Protein AF-A0A818NAP6-F1 (afdb_monomer)

Structure (mmCIF, N/CA/C/O backbone):
data_AF-A0A818NAP6-F1
#
_entry.id   AF-A0A818NAP6-F1
#
loop_
_atom_site.group_PDB
_atom_site.id
_atom_site.type_symbol
_atom_site.label_atom_id
_atom_site.label_alt_id
_atom_site.label_comp_id
_atom_site.label_asym_id
_atom_site.label_entity_id
_atom_site.label_seq_id
_atom_site.pdbx_PDB_ins_code
_atom_site.Cartn_x
_atom_site.Cartn_y
_atom_site.Cartn_z
_atom_site.occupancy
_atom_site.B_iso_or_equiv
_atom_site.auth_seq_id
_atom_site.auth_comp_id
_atom_site.auth_asym_id
_atom_site.auth_atom_id
_atom_site.pdbx_PDB_model_num
ATOM 1 N N . MET A 1 1 ? -31.591 -30.855 27.420 1.00 52.34 1 MET A N 1
ATOM 2 C CA . MET A 1 1 ? -30.702 -31.036 26.246 1.00 52.34 1 MET A CA 1
ATOM 3 C C . MET A 1 1 ? -29.334 -30.418 26.545 1.00 52.34 1 MET A C 1
ATOM 5 O O . MET A 1 1 ? -29.086 -29.282 26.160 1.00 52.34 1 MET A O 1
ATOM 9 N N . SER A 1 2 ? -28.461 -31.118 27.279 1.00 50.59 2 SER A N 1
ATOM 10 C CA . SER A 1 2 ? -27.325 -30.453 27.959 1.00 50.59 2 SER A CA 1
ATOM 11 C C . SER A 1 2 ? -25.931 -30.888 27.481 1.00 50.59 2 SER A C 1
ATOM 13 O O . SER A 1 2 ? -24.971 -30.150 27.670 1.00 50.59 2 SER A O 1
ATOM 15 N N . TYR A 1 3 ? -25.807 -32.042 26.816 1.00 45.78 3 TYR A N 1
ATOM 16 C CA . TYR A 1 3 ? -24.506 -32.650 26.484 1.00 45.78 3 TYR A CA 1
ATOM 17 C C . TYR A 1 3 ? -23.786 -32.045 25.261 1.00 45.78 3 TYR A C 1
ATOM 19 O O . TYR A 1 3 ? -22.559 -32.067 25.197 1.00 45.78 3 TYR A O 1
ATOM 27 N N . SER A 1 4 ? -24.517 -31.450 24.311 1.00 57.75 4 SER A N 1
ATOM 28 C CA . SER A 1 4 ? -23.946 -30.939 23.048 1.00 57.75 4 SER A CA 1
ATOM 29 C C . SER A 1 4 ? -22.949 -29.777 23.238 1.00 57.75 4 SER A C 1
ATOM 31 O O . SER A 1 4 ? -21.914 -29.721 22.570 1.00 57.75 4 SER A O 1
ATOM 33 N N . LYS A 1 5 ? -23.206 -28.859 24.185 1.00 59.16 5 LYS A N 1
ATOM 34 C CA . LYS A 1 5 ? -22.374 -27.650 24.360 1.00 59.16 5 LYS A CA 1
ATOM 35 C C . LYS A 1 5 ? -20.977 -27.934 24.931 1.00 59.16 5 LYS A C 1
ATOM 37 O O . LYS A 1 5 ? -20.065 -27.150 24.672 1.00 59.16 5 LYS A O 1
ATOM 42 N N . SER A 1 6 ? -20.780 -29.045 25.646 1.00 61.12 6 SER A N 1
ATOM 43 C CA . SER A 1 6 ? -19.461 -29.424 26.176 1.00 61.12 6 SER A CA 1
ATOM 44 C C . SER A 1 6 ? -18.529 -29.943 25.079 1.00 61.12 6 SER A C 1
ATOM 46 O O . SER A 1 6 ? -17.394 -29.484 24.986 1.00 61.12 6 SER A O 1
ATOM 48 N N . GLN A 1 7 ? -19.014 -30.812 24.182 1.00 63.59 7 GLN A N 1
ATOM 49 C CA . GLN A 1 7 ? -18.204 -31.341 23.073 1.00 63.59 7 GLN A CA 1
ATOM 50 C C . GLN A 1 7 ? -17.713 -30.229 22.129 1.00 63.59 7 GLN A C 1
ATOM 52 O O . GLN A 1 7 ? -16.544 -30.216 21.753 1.00 63.59 7 GLN A O 1
ATOM 57 N N . SER A 1 8 ? -18.561 -29.238 21.823 1.00 68.25 8 SER A N 1
ATOM 58 C CA . SER A 1 8 ? -18.171 -28.082 20.996 1.00 68.25 8 SER A CA 1
ATOM 59 C C . SER A 1 8 ? -17.095 -27.196 21.654 1.00 68.25 8 SER A C 1
ATOM 61 O O . SER A 1 8 ? -16.243 -26.641 20.959 1.00 68.25 8 SER A O 1
ATOM 63 N N . ARG A 1 9 ? -17.076 -27.093 22.994 1.00 70.75 9 ARG A N 1
ATOM 64 C CA . ARG A 1 9 ? -15.996 -26.408 23.730 1.00 70.75 9 ARG A CA 1
ATOM 65 C C . ARG A 1 9 ? -14.700 -27.219 23.746 1.00 70.75 9 ARG A C 1
ATOM 67 O O . ARG A 1 9 ? -13.640 -26.631 23.548 1.00 70.75 9 ARG A O 1
ATOM 74 N N . GLN A 1 10 ? -14.786 -28.541 23.905 1.00 70.38 10 GLN A N 1
ATOM 75 C CA . GLN A 1 10 ? -13.626 -29.437 23.854 1.00 70.38 10 GLN A CA 1
ATOM 76 C C . GLN A 1 10 ? -12.903 -29.325 22.502 1.00 70.38 10 GLN A C 1
ATOM 78 O O . GLN A 1 10 ? -11.713 -29.022 22.455 1.00 70.3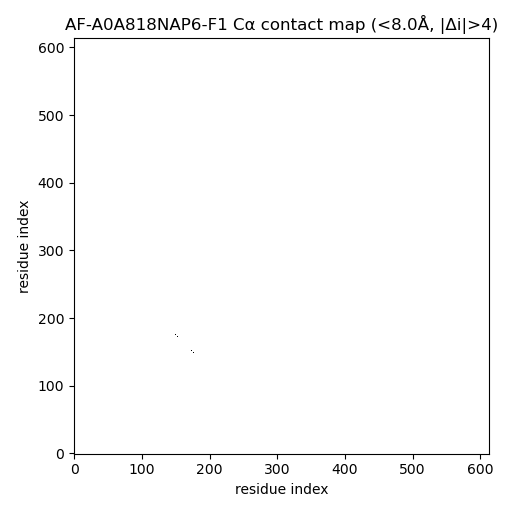8 10 GLN A O 1
ATOM 83 N N . TYR A 1 11 ? -13.655 -29.428 21.399 1.00 74.25 11 TYR A N 1
ATOM 84 C CA . TYR A 1 11 ? -13.113 -29.359 20.038 1.00 74.25 11 TYR A CA 1
ATOM 85 C C . TYR A 1 11 ? -12.392 -28.031 19.744 1.00 74.25 11 TYR A C 1
ATOM 87 O O . TYR A 1 11 ? -11.360 -28.018 19.078 1.00 74.25 11 TYR A O 1
ATOM 95 N N . LYS A 1 12 ? -12.895 -26.904 20.273 1.00 72.88 12 LYS A N 1
ATOM 96 C CA . LYS A 1 12 ? -12.225 -25.598 20.141 1.00 72.88 12 LYS A CA 1
ATOM 97 C C . LYS A 1 12 ? -10.950 -25.491 20.984 1.00 72.88 12 LYS A C 1
ATOM 99 O O . LYS A 1 12 ? -9.989 -24.880 20.526 1.00 72.88 12 LYS A O 1
ATOM 104 N N . LEU A 1 13 ? -10.912 -26.090 22.176 1.00 73.19 13 LEU A N 1
ATOM 105 C CA . LEU A 1 13 ? -9.705 -26.120 23.012 1.00 73.19 13 LEU A CA 1
ATOM 106 C C . LEU A 1 13 ? -8.580 -26.943 22.374 1.00 73.19 13 LEU A C 1
ATOM 108 O O . LEU A 1 13 ? -7.433 -26.499 22.368 1.00 73.19 13 LEU A O 1
ATOM 112 N N . ASP A 1 14 ? -8.894 -28.104 21.803 1.00 72.12 14 ASP A N 1
ATOM 113 C CA . ASP A 1 14 ? -7.873 -28.969 21.206 1.00 72.12 14 ASP A CA 1
ATOM 114 C C . ASP A 1 14 ? -7.380 -28.443 19.842 1.00 72.12 14 ASP A C 1
ATOM 116 O O . ASP A 1 14 ? -6.194 -28.575 19.523 1.00 72.12 14 ASP A O 1
ATOM 120 N N . LEU A 1 15 ? -8.219 -27.711 19.093 1.00 71.69 15 LEU A N 1
ATOM 121 C CA . LEU A 1 15 ? -7.784 -26.959 17.908 1.00 71.69 15 LEU A CA 1
ATOM 122 C C . LEU A 1 15 ? -6.776 -25.846 18.272 1.00 71.69 15 LEU A C 1
ATOM 124 O O . LEU A 1 15 ? -5.746 -25.707 17.611 1.00 71.69 15 LEU A O 1
ATOM 128 N N . ILE A 1 16 ? -7.017 -25.111 19.367 1.00 69.81 16 ILE A N 1
ATOM 129 C CA . ILE A 1 16 ? -6.104 -24.065 19.867 1.00 69.81 16 ILE A CA 1
ATOM 130 C C . ILE A 1 16 ? -4.772 -24.669 20.345 1.00 69.81 16 ILE A C 1
ATOM 132 O O . ILE A 1 16 ? -3.708 -24.168 19.968 1.00 69.81 16 ILE A O 1
ATOM 136 N N . LYS A 1 17 ? -4.791 -25.787 21.087 1.00 66.56 17 LYS A N 1
ATOM 137 C CA . LYS A 1 17 ? -3.557 -26.509 21.467 1.00 66.56 17 LYS A CA 1
ATOM 138 C C . LYS A 1 17 ? -2.746 -26.940 20.241 1.00 66.56 17 LYS A C 1
ATOM 140 O O . LYS A 1 17 ? -1.531 -26.760 20.216 1.00 66.56 17 LYS A O 1
ATOM 145 N N . THR A 1 18 ? -3.420 -27.450 19.209 1.00 63.88 18 THR A N 1
ATOM 146 C CA . THR A 1 18 ? -2.773 -27.903 17.967 1.00 63.88 18 THR A CA 1
ATOM 147 C C . THR A 1 18 ? -2.119 -26.744 17.201 1.00 63.88 18 THR A C 1
ATOM 149 O O . THR A 1 18 ? -1.069 -26.934 16.588 1.00 63.88 18 THR A O 1
ATOM 152 N N . SER A 1 19 ? -2.681 -25.529 17.273 1.00 56.53 19 SER A N 1
ATOM 153 C CA . SER A 1 19 ? -2.047 -24.335 16.693 1.00 56.53 19 SER A CA 1
ATOM 154 C C . SER A 1 19 ? -0.824 -23.835 17.475 1.00 56.53 19 SER A C 1
ATOM 156 O O . SER A 1 19 ? 0.160 -23.458 16.842 1.00 56.53 19 SER A O 1
ATOM 158 N N . LEU A 1 20 ? -0.816 -23.896 18.817 1.00 51.31 20 LEU A N 1
ATOM 159 C CA . LEU A 1 20 ? 0.349 -23.457 19.606 1.00 51.31 20 LEU A CA 1
ATOM 160 C C . LEU A 1 20 ? 1.583 -24.350 19.396 1.00 51.31 20 LEU A C 1
ATOM 162 O O . LEU A 1 20 ? 2.694 -23.838 19.280 1.00 51.31 20 LEU A O 1
ATOM 166 N N . VAL A 1 21 ? 1.406 -25.673 19.299 1.00 53.88 21 VAL A N 1
ATOM 167 C CA . VAL A 1 21 ? 2.532 -26.624 19.164 1.00 53.88 21 VAL A CA 1
ATOM 168 C C . VAL A 1 21 ? 3.307 -26.446 17.846 1.00 53.88 21 VAL A C 1
ATOM 170 O O . VAL A 1 21 ? 4.487 -26.782 17.775 1.00 53.88 21 VAL A O 1
ATOM 173 N N . LYS A 1 22 ? 2.700 -25.854 16.806 1.00 49.09 22 LYS A N 1
ATOM 174 C CA . LYS A 1 22 ? 3.377 -25.575 15.524 1.00 49.09 22 LYS A CA 1
ATOM 175 C C . LYS A 1 22 ? 4.206 -24.281 15.496 1.00 49.09 22 LYS A C 1
ATOM 177 O O . LYS A 1 22 ? 4.877 -24.038 14.499 1.00 49.09 22 LYS A O 1
ATOM 182 N N . ALA A 1 23 ? 4.202 -23.475 16.559 1.00 48.03 23 ALA A N 1
ATOM 183 C CA . ALA A 1 23 ? 4.880 -22.173 16.587 1.00 48.03 23 ALA A CA 1
ATOM 184 C C . ALA A 1 23 ? 6.308 -22.191 17.183 1.00 48.03 23 ALA A C 1
ATOM 186 O O . ALA A 1 23 ? 6.935 -21.139 17.268 1.00 48.03 23 ALA A O 1
ATOM 187 N N . GLN A 1 24 ? 6.828 -23.350 17.616 1.00 47.00 24 GLN A N 1
ATOM 188 C CA . GLN A 1 24 ? 8.024 -23.425 18.479 1.00 47.00 24 GLN A CA 1
ATOM 189 C C . GLN A 1 24 ? 9.287 -24.074 17.877 1.00 47.00 24 GLN A C 1
ATOM 191 O O . GLN A 1 24 ? 10.260 -24.266 18.599 1.00 47.00 24 GLN A O 1
ATOM 196 N N . TYR A 1 25 ? 9.325 -24.360 16.569 1.00 46.72 25 TYR A N 1
ATOM 197 C CA . TYR A 1 25 ? 10.530 -24.871 15.893 1.00 46.72 25 TYR A CA 1
ATOM 198 C C . TYR A 1 25 ? 10.851 -24.121 14.589 1.00 46.72 25 TYR A C 1
ATOM 200 O O . TYR A 1 25 ? 10.545 -24.581 13.493 1.00 46.72 25 TYR A O 1
ATOM 208 N N . TYR A 1 26 ? 11.548 -22.990 14.725 1.00 39.44 26 TYR A N 1
ATOM 209 C CA . TYR A 1 26 ? 12.354 -22.386 13.658 1.00 39.44 26 TYR A CA 1
ATOM 210 C C . TYR A 1 26 ? 13.788 -22.182 14.178 1.00 39.44 26 TYR A C 1
ATOM 212 O O . TYR A 1 26 ? 14.014 -21.286 14.992 1.00 39.44 26 TYR A O 1
ATOM 220 N N . PRO A 1 27 ? 14.766 -23.013 13.769 1.00 48.91 27 PRO A N 1
ATOM 221 C CA . PRO A 1 27 ? 16.148 -22.849 14.200 1.00 48.91 27 PRO A CA 1
ATOM 222 C C . PRO A 1 27 ? 16.822 -21.702 13.437 1.00 48.91 27 PRO A C 1
ATOM 224 O O . PRO A 1 27 ? 16.836 -21.687 12.205 1.00 48.91 27 PRO A O 1
ATOM 227 N N . TYR A 1 28 ? 17.447 -20.776 14.167 1.00 40.00 28 TYR A N 1
ATOM 228 C CA . TYR A 1 28 ? 18.357 -19.784 13.589 1.00 40.00 28 TYR A CA 1
ATOM 229 C C . TYR A 1 28 ? 19.534 -20.499 12.904 1.00 40.00 28 TYR A C 1
ATOM 231 O O . TYR A 1 28 ? 20.423 -21.029 13.571 1.00 40.00 28 TYR A O 1
ATOM 239 N N . LYS A 1 29 ? 19.568 -20.498 11.567 1.00 42.06 29 LYS 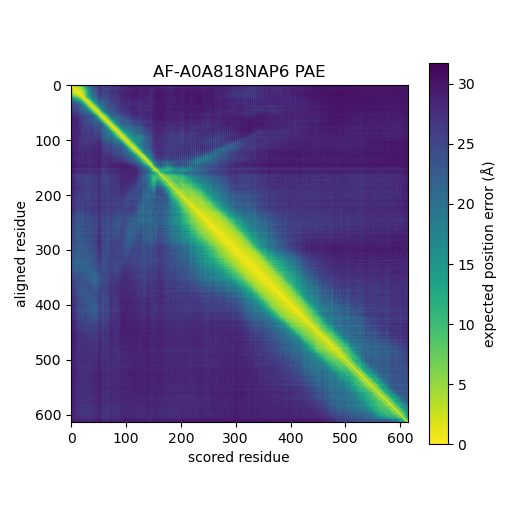A N 1
ATOM 240 C CA . LYS A 1 29 ? 20.779 -20.832 10.809 1.00 42.06 29 LYS A CA 1
ATOM 241 C C . LYS A 1 29 ? 21.574 -19.561 10.539 1.00 42.06 29 LYS A C 1
ATOM 243 O O . LYS A 1 29 ? 21.142 -18.713 9.765 1.00 42.06 29 LYS A O 1
ATOM 248 N N . HIS A 1 30 ? 22.770 -19.474 11.116 1.00 42.06 30 HIS A N 1
ATOM 249 C CA . HIS A 1 30 ? 23.801 -18.591 10.582 1.00 42.06 30 HIS A CA 1
ATOM 250 C C . HIS A 1 30 ? 24.120 -19.001 9.139 1.00 42.06 30 HIS A C 1
ATOM 252 O O . HIS A 1 30 ? 24.369 -20.178 8.879 1.00 42.06 30 HIS A O 1
ATOM 258 N N . TYR A 1 31 ? 24.191 -18.028 8.233 1.00 36.44 31 TYR A N 1
ATOM 259 C CA . TYR A 1 31 ? 24.924 -18.168 6.978 1.00 36.44 31 TYR A CA 1
ATOM 260 C C . TYR A 1 31 ? 26.042 -17.131 6.937 1.00 36.44 31 TYR A C 1
ATOM 262 O O . TYR A 1 31 ? 25.821 -15.947 7.183 1.00 36.44 31 TYR A O 1
ATOM 270 N N . SER A 1 32 ? 27.256 -17.612 6.677 1.00 36.59 32 SER A N 1
ATOM 271 C CA . SER A 1 32 ? 28.438 -16.777 6.474 1.00 36.59 32 SER A CA 1
ATOM 272 C C . SER A 1 32 ? 28.594 -16.419 4.993 1.00 36.59 32 SER A C 1
ATOM 274 O O . SER A 1 32 ? 27.941 -17.000 4.126 1.00 36.59 32 SER A O 1
ATOM 276 N N . ARG A 1 33 ? 29.482 -15.463 4.714 1.00 40.62 33 ARG A N 1
ATOM 277 C CA . ARG A 1 33 ? 29.831 -14.965 3.375 1.00 40.62 33 ARG A CA 1
ATOM 278 C C . ARG A 1 33 ? 30.178 -16.092 2.394 1.00 40.62 33 ARG A C 1
ATOM 280 O O . ARG A 1 33 ? 31.113 -16.830 2.679 1.00 40.62 33 ARG A O 1
ATOM 287 N N . HIS A 1 34 ? 29.591 -16.061 1.199 1.00 35.56 34 HIS A N 1
ATOM 288 C CA . HIS A 1 34 ? 30.251 -16.122 -0.124 1.00 35.56 34 HIS A CA 1
ATOM 289 C C . HIS A 1 34 ? 29.441 -15.125 -0.997 1.00 35.56 34 HIS A C 1
ATOM 291 O O . HIS A 1 34 ? 28.221 -15.103 -0.882 1.00 35.56 34 HIS A O 1
ATOM 297 N N . SER A 1 35 ? 30.003 -14.116 -1.673 1.00 37.94 35 SER A N 1
ATOM 298 C CA . SER A 1 35 ? 31.009 -14.140 -2.749 1.00 37.94 35 SER A CA 1
ATOM 299 C C . SER A 1 35 ? 30.471 -14.738 -4.054 1.00 37.94 35 SER A C 1
ATOM 301 O O . SER A 1 35 ? 30.472 -15.957 -4.174 1.00 37.94 35 SER A O 1
ATOM 303 N N . VAL A 1 36 ? 30.076 -13.883 -5.014 1.00 37.03 36 VAL A N 1
ATOM 304 C CA . VAL A 1 36 ? 30.261 -14.046 -6.479 1.00 37.03 36 VAL A CA 1
ATOM 305 C C . VAL A 1 36 ? 29.785 -12.783 -7.234 1.00 37.03 36 VAL A C 1
ATOM 307 O O . VAL A 1 36 ? 28.650 -12.354 -7.076 1.00 37.03 36 VAL A O 1
ATOM 310 N N . ASN A 1 37 ? 30.698 -12.233 -8.039 1.00 37.62 37 ASN A N 1
ATOM 311 C CA . ASN A 1 37 ? 30.570 -11.424 -9.264 1.00 37.62 37 ASN A CA 1
ATOM 312 C C . ASN A 1 37 ? 29.455 -10.360 -9.407 1.00 37.62 37 ASN A C 1
ATOM 314 O O . ASN A 1 37 ? 28.334 -10.665 -9.810 1.00 37.62 37 ASN A O 1
ATOM 318 N N . GLU A 1 38 ? 29.856 -9.089 -9.319 1.00 35.22 38 GLU A N 1
ATOM 319 C CA . GLU A 1 38 ? 29.300 -8.005 -10.148 1.00 35.22 38 GLU A CA 1
ATOM 320 C C . GLU A 1 38 ? 30.065 -7.954 -11.493 1.00 35.22 38 GLU A C 1
ATOM 322 O O . GLU A 1 38 ? 31.281 -8.176 -11.494 1.00 35.22 38 GLU A O 1
ATOM 327 N N . PRO A 1 39 ? 29.413 -7.686 -12.642 1.00 49.00 39 PRO A N 1
ATOM 328 C CA . PRO A 1 39 ? 30.102 -7.460 -13.911 1.00 49.00 39 PRO A CA 1
ATOM 329 C C . PRO A 1 39 ? 30.545 -5.996 -14.061 1.00 49.00 39 PRO A C 1
ATOM 331 O O . PRO A 1 39 ? 29.754 -5.073 -13.876 1.00 49.00 39 PRO A O 1
ATOM 334 N N . ILE A 1 40 ? 31.802 -5.793 -14.455 1.00 40.44 40 ILE A N 1
ATOM 335 C CA . ILE A 1 40 ? 32.345 -4.484 -14.843 1.00 40.44 40 ILE A CA 1
ATOM 336 C C . ILE A 1 40 ? 31.771 -4.087 -16.210 1.00 40.44 40 ILE A C 1
ATOM 338 O O . ILE A 1 40 ? 31.746 -4.909 -17.126 1.00 40.44 40 ILE A O 1
ATOM 342 N N . TYR A 1 41 ? 31.383 -2.820 -16.357 1.00 37.81 41 TYR A N 1
ATOM 343 C CA . TYR A 1 41 ? 31.239 -2.156 -17.653 1.00 37.81 41 TYR A CA 1
ATOM 344 C C . TYR A 1 41 ? 31.911 -0.785 -17.584 1.00 37.81 41 TYR A C 1
ATOM 346 O O . TYR A 1 41 ? 31.373 0.147 -16.988 1.00 37.81 41 TYR A O 1
ATOM 354 N N . ASP A 1 42 ? 33.096 -0.690 -18.183 1.00 36.72 42 ASP A N 1
ATOM 355 C CA . ASP A 1 42 ? 33.820 0.565 -18.354 1.00 36.72 42 ASP A CA 1
ATOM 356 C C . ASP A 1 42 ? 33.284 1.354 -19.562 1.00 36.72 42 ASP A C 1
ATOM 358 O O . ASP A 1 42 ? 32.975 0.776 -20.601 1.00 36.72 42 ASP A O 1
ATOM 362 N N . ASN A 1 43 ? 33.227 2.674 -19.376 1.00 36.91 43 ASN A N 1
ATOM 363 C CA . ASN A 1 43 ? 33.517 3.772 -20.307 1.00 36.91 43 ASN A CA 1
ATOM 364 C C . ASN A 1 43 ? 33.039 3.805 -21.783 1.00 36.91 43 ASN A C 1
ATOM 366 O O . ASN A 1 43 ? 33.134 2.868 -22.562 1.00 36.91 43 ASN A O 1
ATOM 370 N N . GLU A 1 44 ? 32.730 5.049 -22.178 1.00 34.59 44 GLU A N 1
ATOM 371 C CA . GLU A 1 44 ? 33.025 5.655 -23.490 1.00 34.59 44 GLU A CA 1
ATOM 372 C C . GLU A 1 44 ? 32.401 5.048 -24.762 1.00 34.59 44 GLU A C 1
ATOM 374 O O . GLU A 1 44 ? 33.043 4.320 -25.513 1.00 34.59 44 GLU A O 1
ATOM 379 N N . THR A 1 45 ? 31.254 5.620 -25.151 1.00 39.69 45 THR A N 1
ATOM 380 C CA . THR A 1 45 ? 31.167 6.229 -26.491 1.00 39.69 45 THR A CA 1
ATOM 381 C C . THR A 1 45 ? 30.468 7.585 -26.394 1.00 39.69 45 THR A C 1
ATOM 383 O O . THR A 1 45 ? 29.262 7.649 -26.157 1.00 39.69 45 THR A O 1
ATOM 386 N N . ILE A 1 46 ? 31.209 8.678 -26.591 1.00 35.22 46 ILE A N 1
ATOM 387 C CA . ILE A 1 46 ? 30.613 9.990 -26.878 1.00 35.22 46 ILE A CA 1
ATOM 388 C C . ILE A 1 46 ? 30.347 10.035 -28.383 1.00 35.22 46 ILE A C 1
ATOM 390 O O . ILE A 1 46 ? 31.263 9.823 -29.175 1.00 35.22 46 ILE A O 1
ATOM 394 N N . VAL A 1 47 ? 29.104 10.313 -28.770 1.00 40.97 47 VAL A N 1
ATOM 395 C CA . VAL A 1 47 ? 28.747 10.706 -30.137 1.00 40.97 47 VAL A CA 1
ATOM 396 C C . VAL A 1 47 ? 28.067 12.060 -30.041 1.00 40.97 47 VAL A C 1
ATOM 398 O O . VAL A 1 47 ? 27.066 12.207 -29.343 1.00 40.97 47 VAL A O 1
ATOM 401 N N . GLU A 1 48 ? 28.653 13.045 -30.708 1.00 40.06 48 GLU A N 1
ATOM 402 C CA . GLU A 1 48 ? 28.104 14.390 -30.817 1.00 40.06 48 GLU A CA 1
ATOM 403 C C . GLU A 1 48 ? 26.864 14.369 -31.716 1.00 40.06 48 GLU A C 1
ATOM 405 O O . GLU A 1 48 ? 26.867 13.741 -32.775 1.00 40.06 48 GLU A O 1
ATOM 410 N N . HIS A 1 49 ? 25.821 15.087 -31.311 1.00 40.66 49 HIS A N 1
ATOM 411 C CA . HIS A 1 49 ? 24.861 15.664 -32.241 1.00 40.66 49 HIS A CA 1
ATOM 412 C C . HIS A 1 49 ? 24.260 16.920 -31.616 1.00 40.66 49 HIS A C 1
ATOM 414 O O . HIS A 1 49 ? 23.730 16.875 -30.505 1.00 40.66 49 HIS A O 1
ATOM 420 N N . ASP A 1 50 ? 24.376 18.033 -32.333 1.00 44.69 50 ASP A N 1
ATOM 421 C CA . ASP A 1 50 ? 23.720 19.289 -31.994 1.00 44.69 50 ASP A CA 1
ATOM 422 C C . ASP A 1 50 ? 22.197 19.159 -32.126 1.00 44.69 50 ASP A C 1
ATOM 424 O O . ASP A 1 50 ? 21.706 18.542 -33.071 1.00 44.69 50 ASP A O 1
ATOM 428 N N . ASP A 1 51 ? 21.459 19.817 -31.232 1.00 45.59 51 ASP A N 1
ATOM 429 C CA . ASP A 1 51 ? 20.142 20.368 -31.554 1.00 45.59 51 ASP A CA 1
ATOM 430 C C . ASP A 1 51 ? 19.857 21.576 -30.641 1.00 45.59 51 ASP A C 1
ATOM 432 O O . ASP A 1 51 ? 20.105 21.553 -29.432 1.00 45.59 51 ASP A O 1
ATOM 436 N N . ASP A 1 52 ? 19.384 22.664 -31.244 1.00 40.03 52 ASP A N 1
ATOM 437 C CA . ASP A 1 52 ? 19.263 23.985 -30.619 1.00 40.03 52 ASP A CA 1
ATOM 438 C C . ASP A 1 52 ? 17.939 24.193 -29.842 1.00 40.03 52 ASP A C 1
ATOM 440 O O . ASP A 1 52 ? 16.953 23.479 -30.012 1.00 40.03 52 ASP A O 1
ATOM 444 N N . ASN A 1 53 ? 17.872 25.300 -29.087 1.00 43.44 53 ASN A N 1
ATOM 445 C CA . ASN A 1 53 ? 16.646 25.953 -28.578 1.00 43.44 53 ASN A CA 1
ATOM 446 C C . ASN A 1 53 ? 15.852 25.296 -27.415 1.00 43.44 53 ASN A C 1
ATOM 448 O O . ASN A 1 53 ? 14.707 24.881 -27.567 1.00 43.44 53 ASN A O 1
ATOM 452 N N . GLY A 1 54 ? 16.332 25.526 -26.187 1.00 37.53 54 GLY A N 1
ATOM 453 C CA . GLY A 1 54 ? 15.857 26.721 -25.459 1.00 37.53 54 GLY A CA 1
ATOM 454 C C . GLY A 1 54 ? 14.740 26.615 -24.392 1.00 37.53 54 GLY A C 1
ATOM 455 O O . GLY A 1 54 ? 13.918 25.711 -24.353 1.00 37.53 54 GLY A O 1
ATOM 456 N N . MET A 1 55 ? 14.710 27.656 -23.545 1.00 36.44 55 MET A N 1
ATOM 457 C CA . MET A 1 55 ? 13.714 27.988 -22.503 1.00 36.44 55 MET A CA 1
ATOM 458 C C . MET A 1 55 ? 13.527 27.017 -21.320 1.00 36.44 55 MET A C 1
ATOM 460 O O . MET A 1 55 ? 12.550 26.280 -21.203 1.00 36.44 55 MET A O 1
ATOM 464 N N . CYS A 1 56 ? 14.398 27.176 -20.322 1.00 35.41 56 CYS A N 1
ATOM 465 C CA . CYS A 1 56 ? 14.153 26.732 -18.950 1.00 35.41 56 CYS A CA 1
ATOM 466 C C . CYS A 1 56 ? 13.043 27.557 -18.270 1.00 35.41 56 CYS A C 1
ATOM 468 O O . CYS A 1 56 ? 13.060 28.784 -18.341 1.00 35.41 56 CYS A O 1
ATOM 470 N N . HIS A 1 57 ? 12.204 26.920 -17.447 1.00 37.09 57 HIS A N 1
ATOM 471 C CA . HIS A 1 57 ? 11.592 27.590 -16.292 1.00 37.09 57 HIS A CA 1
ATOM 472 C C . HIS A 1 57 ? 11.463 26.630 -15.102 1.00 37.09 57 HIS A C 1
ATOM 474 O O . HIS A 1 57 ? 10.725 25.649 -15.145 1.00 37.09 57 HIS A O 1
ATOM 480 N N . LEU A 1 58 ? 12.191 26.917 -14.018 1.00 33.53 58 LEU A N 1
ATOM 481 C CA . LEU A 1 58 ? 12.099 26.159 -12.769 1.00 33.53 58 LEU A CA 1
ATOM 482 C C . LEU A 1 58 ? 10.785 26.474 -12.041 1.00 33.53 58 LEU A C 1
ATOM 484 O O . LEU A 1 58 ? 10.346 27.622 -11.989 1.00 33.53 58 LEU A O 1
ATOM 488 N N . THR A 1 59 ? 10.223 25.484 -11.349 1.00 34.31 59 THR A N 1
ATOM 489 C CA . THR A 1 59 ? 9.352 25.717 -10.185 1.00 34.31 59 THR A CA 1
ATOM 490 C C . THR A 1 59 ? 9.584 24.610 -9.162 1.00 34.31 59 THR A C 1
ATOM 492 O O . THR A 1 59 ? 9.097 23.493 -9.308 1.00 34.31 59 THR A O 1
ATOM 495 N N . VAL A 1 60 ? 10.354 24.917 -8.118 1.00 34.62 60 VAL A N 1
ATOM 496 C CA . VAL A 1 60 ? 10.653 23.977 -7.029 1.00 34.62 60 VAL A CA 1
ATOM 497 C C . VAL A 1 60 ? 9.530 24.017 -5.990 1.00 34.62 60 VAL A C 1
ATOM 499 O O . VAL A 1 60 ? 9.171 25.085 -5.496 1.00 34.62 60 VAL A O 1
ATOM 502 N N . ARG A 1 61 ? 9.009 22.847 -5.606 1.00 31.47 61 ARG A N 1
ATOM 503 C CA . ARG A 1 61 ? 8.191 22.664 -4.396 1.00 31.47 61 ARG A CA 1
ATOM 504 C C . ARG A 1 61 ? 8.776 21.540 -3.549 1.00 31.47 61 ARG A C 1
ATOM 506 O O . ARG A 1 61 ? 8.728 20.380 -3.945 1.00 31.47 61 ARG A O 1
ATOM 513 N N . CYS A 1 62 ? 9.293 21.885 -2.374 1.00 35.44 62 CYS A N 1
ATOM 514 C CA . CYS A 1 62 ? 9.728 20.903 -1.385 1.00 35.44 62 CYS A CA 1
ATOM 515 C C . CYS A 1 62 ? 8.513 20.270 -0.677 1.00 35.44 62 CYS A C 1
ATOM 517 O O . CYS A 1 62 ? 7.568 20.996 -0.350 1.00 35.44 62 CYS A O 1
ATOM 519 N N . PRO A 1 63 ? 8.524 18.955 -0.392 1.00 45.12 63 PRO A N 1
ATOM 520 C CA . PRO A 1 63 ? 7.553 18.326 0.499 1.00 45.12 63 PRO A CA 1
ATOM 521 C C . PRO A 1 63 ? 7.861 18.649 1.971 1.00 45.12 63 PRO A C 1
ATOM 523 O O . PRO A 1 63 ? 9.001 18.935 2.339 1.00 45.12 63 PRO A O 1
ATOM 526 N N . SER A 1 64 ? 6.838 18.597 2.823 1.00 34.56 64 SER A N 1
ATOM 527 C CA . SER A 1 64 ? 6.926 18.904 4.255 1.00 34.56 64 SER A CA 1
ATOM 528 C C . SER A 1 64 ? 7.120 17.656 5.128 1.00 34.56 64 SER A C 1
ATOM 530 O O . SER A 1 64 ? 6.602 16.581 4.832 1.00 34.56 64 SER A O 1
ATOM 532 N N . VAL A 1 65 ? 7.829 17.823 6.250 1.00 38.19 65 VAL A N 1
ATOM 533 C CA . VAL A 1 65 ? 7.983 16.812 7.312 1.00 38.19 65 VAL A CA 1
ATOM 534 C C . VAL A 1 65 ? 7.187 17.262 8.547 1.00 38.19 65 VAL A C 1
ATOM 536 O O . VAL A 1 65 ? 7.367 18.404 8.973 1.00 38.19 65 VAL A O 1
ATOM 539 N N . PRO A 1 66 ? 6.318 16.419 9.137 1.00 47.59 66 PRO A N 1
ATOM 540 C CA . PRO A 1 66 ? 5.565 16.765 10.341 1.00 47.59 66 PRO A CA 1
ATOM 541 C C . PRO A 1 66 ? 6.312 16.390 11.634 1.00 47.59 66 PRO A C 1
ATOM 543 O O . PRO A 1 66 ? 6.852 15.291 11.759 1.00 47.59 66 PRO A O 1
ATOM 546 N N . THR A 1 67 ? 6.277 17.277 12.630 1.00 41.59 67 THR A N 1
ATOM 547 C CA . THR A 1 67 ? 6.709 17.019 14.018 1.00 41.59 67 THR A CA 1
ATOM 548 C C . THR A 1 67 ? 5.514 16.986 14.987 1.00 41.59 67 THR A C 1
ATOM 550 O O . THR A 1 67 ? 4.372 17.236 14.603 1.00 41.59 67 THR A O 1
ATOM 553 N N . LEU A 1 68 ? 5.757 16.563 16.232 1.00 38.84 68 LEU A N 1
ATOM 554 C CA . LEU A 1 68 ? 4.753 15.956 17.117 1.00 38.84 68 LEU A CA 1
ATOM 555 C C . LEU A 1 68 ? 4.248 16.868 18.254 1.00 38.84 68 LEU A C 1
ATOM 557 O O . LEU A 1 68 ? 5.042 17.269 19.099 1.00 38.84 68 LEU A O 1
ATOM 561 N N . TYR A 1 69 ? 2.915 16.989 18.359 1.00 34.53 69 TYR A N 1
ATOM 562 C CA . TYR A 1 69 ? 2.133 17.259 19.588 1.00 34.53 69 TYR A CA 1
ATOM 563 C C . TYR A 1 69 ? 2.442 18.578 20.372 1.00 34.53 69 TYR A C 1
ATOM 565 O O . TYR A 1 69 ? 3.251 19.390 19.935 1.00 34.53 69 TYR A O 1
ATOM 573 N N . PRO A 1 70 ? 1.668 18.929 21.423 1.00 54.16 70 PRO A N 1
ATOM 574 C CA . PRO A 1 70 ? 0.306 19.448 21.259 1.00 54.16 70 PRO A CA 1
ATOM 575 C C . PRO A 1 70 ? 0.062 20.783 21.997 1.00 54.16 70 PRO A C 1
ATOM 577 O O . PRO A 1 70 ? 0.806 21.155 22.899 1.00 54.16 70 PRO A O 1
ATOM 580 N N . TYR A 1 71 ? -1.062 21.443 21.700 1.00 34.22 71 TYR A N 1
ATOM 581 C CA . TYR A 1 71 ? -1.690 22.404 22.615 1.00 34.22 71 TYR A CA 1
ATOM 582 C C . TYR A 1 71 ? -3.206 22.192 22.671 1.00 34.22 71 TYR A C 1
ATOM 584 O O . TYR A 1 71 ? -3.794 21.616 21.755 1.00 34.22 71 TYR A O 1
ATOM 592 N N . ASP A 1 72 ? -3.806 22.604 23.785 1.00 37.25 72 ASP A N 1
ATOM 593 C CA . ASP A 1 72 ? -5.144 22.198 24.221 1.00 37.25 72 ASP A CA 1
ATOM 594 C C . ASP A 1 72 ? -6.170 23.355 24.154 1.00 37.25 72 ASP A C 1
ATOM 596 O O . ASP A 1 72 ? -5.801 24.528 24.162 1.00 37.25 72 ASP A O 1
ATOM 600 N N . ARG A 1 73 ? -7.456 22.980 24.181 1.00 35.91 73 ARG A N 1
ATOM 601 C CA . ARG A 1 73 ? -8.664 23.785 24.470 1.00 35.91 73 ARG A CA 1
ATOM 602 C C . ARG A 1 73 ? -9.233 24.813 23.474 1.00 35.91 73 ARG A C 1
ATOM 604 O O . ARG A 1 73 ? -8.738 25.911 23.259 1.00 35.91 73 ARG A O 1
ATOM 611 N N . ASP A 1 74 ? -10.461 24.464 23.088 1.00 36.44 74 ASP A N 1
ATOM 612 C CA . ASP A 1 74 ? -11.696 25.240 23.270 1.00 36.44 74 ASP A CA 1
ATOM 613 C C . ASP A 1 74 ? -11.964 26.518 22.463 1.00 36.44 74 ASP A C 1
ATOM 615 O O . ASP A 1 74 ? -11.598 27.637 22.812 1.00 36.44 74 ASP A O 1
ATOM 619 N N . GLY A 1 75 ? -12.893 26.359 21.517 1.00 35.12 75 GLY A N 1
ATOM 620 C CA . GLY A 1 75 ? -13.833 27.412 21.150 1.00 35.12 75 GLY A CA 1
ATOM 621 C C . GLY A 1 75 ? -15.261 26.881 21.009 1.00 35.12 75 GLY A C 1
ATOM 622 O O . GLY A 1 75 ? -15.545 26.179 20.033 1.00 35.12 75 GLY A O 1
ATOM 623 N N . ARG A 1 76 ? -16.168 27.263 21.934 1.00 37.56 76 ARG A N 1
ATOM 624 C CA . ARG A 1 76 ? -17.579 27.650 21.646 1.00 37.56 76 ARG A CA 1
ATOM 625 C C . ARG A 1 76 ? -18.430 28.019 22.881 1.00 37.56 76 ARG A C 1
ATOM 627 O O . ARG A 1 76 ? -19.189 27.219 23.414 1.00 37.56 76 ARG A O 1
ATOM 634 N N . ASN A 1 77 ? -18.393 29.304 23.227 1.00 35.41 77 ASN A N 1
ATOM 635 C CA . ASN A 1 77 ? -19.558 30.204 23.159 1.00 35.41 77 ASN A CA 1
ATOM 636 C C . ASN A 1 77 ? -20.971 29.553 23.211 1.00 35.41 77 ASN A C 1
ATOM 638 O O . ASN A 1 77 ? -21.463 29.046 22.198 1.00 35.41 77 ASN A O 1
ATOM 642 N N . ARG A 1 78 ? -21.670 29.702 24.348 1.00 36.81 78 ARG A N 1
ATOM 643 C CA . ARG A 1 78 ? -23.144 29.792 24.428 1.00 36.81 78 ARG A CA 1
ATOM 644 C C . ARG A 1 78 ? -23.556 30.922 25.385 1.00 36.81 78 ARG A C 1
ATOM 646 O O . ARG A 1 78 ? -22.732 31.455 26.120 1.00 36.81 78 ARG A O 1
ATOM 653 N N . ARG A 1 79 ? -24.821 31.342 25.282 1.00 34.56 79 ARG A N 1
ATOM 654 C CA . ARG A 1 79 ? -25.339 32.650 25.720 1.00 34.56 79 ARG A CA 1
ATOM 655 C C . ARG A 1 79 ? -26.123 32.621 27.039 1.00 34.56 79 ARG A C 1
ATOM 657 O O . ARG A 1 79 ? -26.802 31.643 27.314 1.00 34.56 79 ARG A O 1
ATOM 664 N N . PHE A 1 80 ? -26.087 33.771 27.723 1.00 32.75 80 PHE A N 1
ATOM 665 C CA . PHE A 1 80 ? -27.102 34.366 28.610 1.00 32.75 80 PHE A CA 1
ATOM 666 C C . PHE A 1 80 ? -28.002 33.442 29.455 1.00 32.75 80 PHE A C 1
ATOM 668 O O . PHE A 1 80 ? -28.979 32.888 28.962 1.00 32.75 80 PHE A O 1
ATOM 675 N N . SER A 1 81 ? -27.833 33.532 30.775 1.00 32.38 81 SER A N 1
ATOM 676 C CA . SER A 1 81 ? -28.823 34.256 31.585 1.00 32.38 81 SER A CA 1
ATOM 677 C C . SER A 1 81 ? -28.118 34.973 32.742 1.00 32.38 81 SER A C 1
ATOM 679 O O . SER A 1 81 ? -27.082 34.503 33.209 1.00 32.38 81 SER A O 1
ATOM 681 N N . VAL A 1 82 ? -28.648 36.115 33.171 1.00 37.28 82 VAL A N 1
ATOM 682 C CA . VAL A 1 82 ? -28.206 36.865 34.355 1.00 37.28 82 VAL A CA 1
ATOM 683 C C . VAL A 1 82 ? -29.452 37.137 35.169 1.00 37.28 82 VAL A C 1
ATOM 685 O O . VAL A 1 82 ? -30.390 37.697 34.611 1.00 37.28 82 VAL A O 1
ATOM 688 N N . ASP A 1 83 ? -29.445 36.809 36.461 1.00 34.41 83 ASP A N 1
ATOM 689 C CA . ASP A 1 83 ? -30.351 37.476 37.389 1.00 34.41 83 ASP A CA 1
ATOM 690 C C . ASP A 1 83 ? -29.910 37.399 38.859 1.00 34.41 83 ASP A C 1
ATOM 692 O O . ASP A 1 83 ? -29.257 36.447 39.278 1.00 34.41 83 ASP A O 1
ATOM 696 N N . SER A 1 84 ? -30.341 38.417 39.609 1.00 34.53 84 SER A N 1
ATOM 697 C CA . SER A 1 84 ? -30.483 38.491 41.076 1.00 34.53 84 SER A CA 1
ATOM 698 C C . SER A 1 84 ? -29.265 38.268 42.005 1.00 34.53 84 SER A C 1
ATOM 700 O O . SER A 1 84 ? -28.802 37.164 42.274 1.00 34.53 84 SER A O 1
ATOM 702 N N . PHE A 1 85 ? -28.848 39.387 42.607 1.00 36.69 85 PHE A N 1
ATOM 703 C CA . PHE A 1 85 ? -28.033 39.523 43.826 1.00 36.69 85 PHE A CA 1
ATOM 704 C C . PHE A 1 85 ? -28.781 39.077 45.114 1.00 36.69 85 PHE A C 1
ATOM 706 O O . PHE A 1 85 ? -29.963 38.755 45.066 1.00 36.69 85 PHE A O 1
ATOM 713 N N . LEU A 1 86 ? -28.096 39.245 46.263 1.00 37.09 86 LEU A N 1
ATOM 714 C CA . LEU A 1 86 ? -28.512 39.105 47.681 1.00 37.09 86 LEU A CA 1
ATOM 715 C C . LEU A 1 86 ? -28.361 37.702 48.317 1.00 37.09 86 LEU A C 1
ATOM 717 O O . LEU A 1 86 ? -28.652 36.703 47.676 1.00 37.09 86 LEU A O 1
ATOM 721 N N . ALA A 1 87 ? -27.990 37.545 49.601 1.00 36.38 87 ALA A N 1
ATOM 722 C CA . ALA A 1 87 ? -27.304 38.411 50.589 1.00 36.38 87 ALA A CA 1
ATOM 723 C C . ALA A 1 87 ? -27.021 37.590 51.889 1.00 36.38 87 ALA A C 1
ATOM 725 O O . ALA A 1 87 ? -27.352 36.412 51.953 1.00 36.38 87 ALA A O 1
ATOM 726 N N . MET A 1 88 ? -26.520 38.258 52.942 1.00 33.94 88 MET A N 1
ATOM 727 C CA . MET A 1 88 ? -26.589 37.882 54.376 1.00 33.94 88 MET A CA 1
ATOM 728 C C . MET A 1 88 ? -25.638 36.801 54.945 1.00 33.94 88 MET A C 1
ATOM 730 O O . MET A 1 88 ? -25.821 35.602 54.785 1.00 33.94 88 MET A O 1
ATOM 734 N N . HIS A 1 89 ? -24.670 37.282 55.734 1.00 34.81 89 HIS A N 1
ATOM 735 C CA . HIS A 1 89 ? -24.528 37.038 57.185 1.00 34.81 89 HIS A CA 1
ATOM 736 C C . HIS A 1 89 ? -25.048 35.724 57.830 1.00 34.81 89 HIS A C 1
ATOM 738 O O . HIS A 1 89 ? -26.237 35.426 57.786 1.00 34.81 89 HIS A O 1
ATOM 744 N N . GLY A 1 90 ? -24.191 35.074 58.638 1.00 38.94 90 GLY A N 1
ATOM 745 C CA . GLY A 1 90 ? -24.620 34.390 59.882 1.00 38.94 90 GLY A CA 1
ATOM 746 C C . GLY A 1 90 ? -24.867 35.400 61.027 1.00 38.94 90 GLY A C 1
ATOM 747 O O . GLY A 1 90 ? -24.600 36.585 60.808 1.00 38.94 90 GLY A O 1
ATOM 748 N N . PRO A 1 91 ? -25.298 35.003 62.251 1.00 57.09 91 PRO A N 1
ATOM 749 C CA . PRO A 1 91 ? -24.689 33.901 63.019 1.00 57.09 91 PRO A CA 1
ATOM 750 C C . PRO A 1 91 ? -25.678 33.122 63.946 1.00 57.09 91 PRO A C 1
ATOM 752 O O . PRO A 1 91 ? -26.890 33.223 63.801 1.00 57.09 91 PRO A O 1
ATOM 755 N N . SER A 1 92 ? -25.138 32.445 64.978 1.00 37.16 92 SER A N 1
ATOM 756 C CA . SER A 1 92 ? -25.771 32.059 66.271 1.00 37.16 92 SER A CA 1
ATOM 757 C C . SER A 1 92 ? -26.877 30.976 66.336 1.00 37.16 92 SER A C 1
ATOM 759 O O . SER A 1 92 ? -27.742 30.871 65.478 1.00 37.16 92 SER A O 1
ATOM 761 N N . GLY A 1 93 ? -26.851 30.200 67.433 1.00 34.47 93 GLY A N 1
ATOM 762 C CA . GLY A 1 93 ? -27.974 29.420 68.007 1.00 34.47 93 GLY A CA 1
ATOM 763 C C . GLY A 1 93 ? -28.266 29.912 69.445 1.00 34.47 93 GLY A C 1
ATOM 764 O O . GLY A 1 93 ? -27.954 31.075 69.708 1.00 34.47 93 GLY A O 1
ATOM 765 N N . PRO A 1 94 ? -28.749 29.096 70.422 1.00 62.47 94 PRO A N 1
ATOM 766 C CA . PRO A 1 94 ? -29.203 27.697 70.387 1.00 62.47 94 PRO A CA 1
ATOM 767 C C . PRO A 1 94 ? -30.763 27.645 70.384 1.00 62.47 94 PRO A C 1
ATOM 769 O O . PRO A 1 94 ? -31.257 28.109 69.357 1.00 62.47 94 PRO A O 1
ATOM 772 N N . PRO A 1 95 ? -31.598 27.198 71.376 1.00 49.59 95 PRO A N 1
ATOM 773 C CA . PRO A 1 95 ? -31.426 26.524 72.686 1.00 49.59 95 PRO A CA 1
ATOM 774 C C . PRO A 1 95 ? -31.793 25.010 72.631 1.00 49.59 95 PRO A C 1
ATOM 776 O O . PRO A 1 95 ? -31.463 24.349 71.652 1.00 49.59 95 PRO A O 1
ATOM 779 N N . GLY A 1 96 ? -32.439 24.437 73.666 1.00 38.56 96 GLY A N 1
ATOM 780 C CA . GLY A 1 96 ? -32.920 23.042 73.702 1.00 38.56 96 GLY A CA 1
ATOM 781 C C . GLY A 1 96 ? -33.924 22.737 74.836 1.00 38.56 96 GLY A C 1
ATOM 782 O O . GLY A 1 96 ? -34.193 23.594 75.672 1.00 38.56 96 GLY A O 1
ATOM 783 N N . ILE A 1 97 ? -34.473 21.514 74.839 1.00 37.56 97 ILE A N 1
ATOM 784 C CA . ILE A 1 97 ? -35.476 20.922 75.762 1.00 37.56 97 ILE A CA 1
ATOM 785 C C . ILE A 1 97 ? -35.429 19.388 75.569 1.00 37.56 97 ILE A C 1
ATOM 787 O O . ILE A 1 97 ? -35.120 18.954 74.466 1.00 37.56 97 ILE A O 1
ATOM 791 N N . SER A 1 98 ? -35.789 18.460 76.460 1.00 39.66 98 SER A N 1
ATOM 792 C CA . SER A 1 98 ? -35.986 18.321 77.917 1.00 39.66 98 SER A CA 1
ATOM 793 C C . SER A 1 98 ? -36.697 16.958 78.093 1.00 39.66 98 SER A C 1
ATOM 795 O O . SER A 1 98 ? -37.614 16.680 77.321 1.00 39.66 98 SER A O 1
ATOM 797 N N . GLY A 1 99 ? -36.352 16.118 79.077 1.00 35.59 99 GLY A N 1
ATOM 798 C CA . GLY A 1 99 ? -37.028 14.822 79.308 1.00 35.59 99 GLY A CA 1
ATOM 799 C C . GLY A 1 99 ? -36.901 14.338 80.766 1.00 35.59 99 GLY A C 1
ATOM 800 O O . GLY A 1 99 ? -35.980 14.804 81.439 1.00 35.59 99 GLY A O 1
ATOM 801 N N . PRO A 1 100 ? -37.820 13.500 81.304 1.00 52.91 100 PRO A N 1
ATOM 802 C CA . PRO A 1 100 ? -38.171 13.616 82.724 1.00 52.91 100 PRO A CA 1
ATOM 803 C C . PRO A 1 100 ? -38.027 12.354 83.606 1.00 52.91 100 PRO A C 1
ATOM 805 O O . PRO A 1 100 ? -37.959 11.228 83.129 1.00 52.91 100 PRO A O 1
ATOM 808 N N . GLN A 1 101 ? -38.143 12.613 84.918 1.00 37.66 101 GLN A N 1
ATOM 809 C CA . GLN A 1 101 ? -38.618 11.740 86.010 1.00 37.66 101 GLN A CA 1
ATOM 810 C C . GLN A 1 101 ? -37.781 10.535 86.495 1.00 37.66 101 GLN A C 1
ATOM 812 O O . GLN A 1 101 ? -37.636 9.509 85.841 1.00 37.66 101 GLN A O 1
ATOM 817 N N . GLY A 1 102 ? -37.421 10.616 87.782 1.00 35.56 102 GLY A N 1
ATOM 818 C CA . GLY A 1 102 ? -37.312 9.487 88.709 1.00 35.56 102 GLY A CA 1
ATOM 819 C C . GLY A 1 102 ? -38.047 9.844 90.011 1.00 35.56 102 GLY A C 1
ATOM 820 O O . GLY A 1 102 ? -37.973 10.991 90.453 1.00 35.56 102 GLY A O 1
ATOM 821 N N . ASN A 1 103 ? -38.792 8.904 90.601 1.00 43.94 103 ASN A N 1
ATOM 822 C CA . ASN A 1 103 ? -39.683 9.174 91.742 1.00 43.94 103 ASN A CA 1
ATOM 823 C C . ASN A 1 103 ? -38.998 8.949 93.109 1.00 43.94 103 ASN A C 1
ATOM 825 O O . ASN A 1 103 ? -38.276 7.963 93.261 1.00 43.94 103 ASN A O 1
ATOM 829 N N . PRO A 1 104 ? -39.277 9.780 94.134 1.00 44.50 104 PRO A N 1
ATOM 830 C CA . PRO A 1 104 ? -38.934 9.483 95.524 1.00 44.50 104 PRO A CA 1
ATOM 831 C C . PRO A 1 104 ? -39.965 8.542 96.177 1.00 44.50 104 PRO A C 1
ATOM 833 O O . PRO A 1 104 ? -41.156 8.595 95.872 1.00 44.50 104 PRO A O 1
ATOM 836 N N . GLY A 1 105 ? -39.511 7.698 97.110 1.00 41.28 105 GLY A N 1
ATOM 837 C CA . GLY A 1 105 ? -40.381 6.832 97.918 1.00 41.28 105 GLY A CA 1
ATOM 838 C C . GLY A 1 105 ? -41.021 7.551 99.122 1.00 41.28 105 GLY A C 1
ATOM 839 O O . GLY A 1 105 ? -40.533 8.604 99.542 1.00 41.28 105 GLY A O 1
ATOM 840 N N . PRO A 1 106 ? -42.097 6.994 99.710 1.00 50.28 106 PRO A N 1
ATOM 841 C CA . PRO A 1 106 ? -42.810 7.616 100.822 1.00 50.28 106 PRO A CA 1
ATOM 842 C C . PRO A 1 106 ? -42.044 7.501 102.149 1.00 50.28 106 PRO A C 1
ATOM 844 O O . PRO A 1 106 ? -41.451 6.468 102.461 1.00 50.28 106 PRO A O 1
ATOM 847 N N . ARG A 1 107 ? -42.137 8.540 102.987 1.00 42.00 107 ARG A N 1
ATOM 848 C CA . ARG A 1 107 ? -41.737 8.499 104.402 1.00 42.00 107 ARG A CA 1
ATOM 849 C C . ARG A 1 107 ? -42.905 9.007 105.246 1.00 42.00 107 ARG A C 1
ATOM 851 O O . ARG A 1 107 ? -43.463 10.057 104.943 1.00 42.00 107 ARG A O 1
ATOM 858 N N . GLY A 1 108 ? -43.324 8.215 106.232 1.00 38.69 108 GLY A N 1
ATOM 859 C CA . GLY A 1 108 ? -44.630 8.373 106.879 1.00 38.69 108 GLY A CA 1
ATOM 860 C C . GLY A 1 108 ? -44.787 9.644 107.716 1.00 38.69 108 GLY A C 1
ATOM 861 O O . GLY A 1 108 ? -43.854 10.077 108.391 1.00 38.69 108 GLY A O 1
ATOM 862 N N . ALA A 1 109 ? -46.003 10.192 107.714 1.00 35.69 109 ALA A N 1
ATOM 863 C CA . ALA A 1 109 ? -46.451 11.156 108.711 1.00 35.69 109 ALA A CA 1
ATOM 864 C C . ALA A 1 109 ? -46.918 10.422 109.980 1.00 35.69 109 ALA A C 1
ATOM 866 O O . ALA A 1 109 ? -47.569 9.382 109.894 1.00 35.69 109 ALA A O 1
ATOM 867 N N . VAL A 1 110 ? -46.622 10.985 111.153 1.00 38.00 110 VAL A N 1
ATOM 868 C CA . VAL A 1 110 ? -47.144 10.535 112.453 1.00 38.00 110 VAL A CA 1
ATOM 869 C C . VAL A 1 110 ? -47.585 11.779 113.220 1.00 38.00 110 VAL A C 1
ATOM 871 O O . VAL A 1 110 ? -46.790 12.704 113.376 1.00 38.00 110 VAL A O 1
ATOM 874 N N . GLY A 1 111 ? -48.841 11.829 113.673 1.00 37.22 111 GLY A N 1
ATOM 875 C CA . GLY A 1 111 ? -49.392 13.036 114.293 1.00 37.22 111 GLY A CA 1
ATOM 876 C C . GLY A 1 111 ? -50.738 12.842 114.990 1.00 37.22 111 GLY A C 1
ATOM 877 O O . GLY A 1 111 ? -51.781 13.038 114.380 1.00 37.22 111 GLY A O 1
ATOM 878 N N . SER A 1 112 ? -50.685 12.512 116.280 1.00 41.97 112 SER A N 1
ATOM 879 C CA . SER A 1 112 ? -51.743 12.692 117.293 1.00 41.97 112 SER A CA 1
ATOM 880 C C . SER A 1 112 ? -51.103 12.353 118.649 1.00 41.97 112 SER A C 1
ATOM 882 O O . SER A 1 112 ? -50.652 11.228 118.839 1.00 41.97 112 SER A O 1
ATOM 884 N N . GLN A 1 113 ? -50.816 13.303 119.543 1.00 35.44 113 GLN A N 1
ATOM 885 C CA . GLN A 1 113 ? -51.780 13.926 120.464 1.00 35.44 113 GLN A CA 1
ATOM 886 C C . GLN A 1 113 ? -52.768 12.923 121.078 1.00 35.44 113 GLN A C 1
ATOM 888 O O . GLN A 1 113 ? -53.716 12.490 120.433 1.00 35.44 113 GLN A O 1
ATOM 893 N N . GLY A 1 114 ? -52.541 12.609 122.354 1.00 36.72 114 GLY A N 1
ATOM 894 C CA . GLY A 1 114 ? -53.455 11.882 123.229 1.00 36.72 114 GLY A CA 1
ATOM 895 C C . GLY A 1 114 ? -53.342 12.471 124.630 1.00 36.72 114 GLY A C 1
ATOM 896 O O . GLY A 1 114 ? -52.424 12.127 125.368 1.00 36.72 114 GLY A O 1
ATOM 897 N N . ASP A 1 115 ? -54.232 13.407 124.954 1.00 33.66 115 ASP A N 1
ATOM 898 C CA . ASP A 1 115 ? -54.195 14.205 126.183 1.00 33.66 115 ASP A CA 1
ATOM 899 C C . ASP A 1 115 ? -55.541 14.083 126.912 1.00 33.66 115 ASP A C 1
ATOM 901 O O . ASP A 1 115 ? -56.540 14.674 126.504 1.00 33.66 115 ASP A O 1
ATOM 905 N N . VAL A 1 116 ? -55.585 13.248 127.956 1.00 40.62 116 VAL A N 1
ATOM 906 C CA . VAL A 1 116 ? -56.729 13.125 128.874 1.00 40.62 116 VAL A CA 1
ATOM 907 C C . VAL A 1 116 ? -56.201 12.860 130.282 1.00 40.62 116 VAL A C 1
ATOM 909 O O . VAL A 1 116 ? -55.627 11.807 130.557 1.00 40.62 116 VAL A O 1
ATOM 912 N N . GLY A 1 117 ? -56.416 13.807 131.193 1.00 33.41 117 GLY A N 1
ATOM 913 C CA . GLY A 1 117 ? -56.050 13.676 132.602 1.00 33.41 117 GLY A CA 1
ATOM 914 C C . GLY A 1 117 ? -57.252 13.642 133.552 1.00 33.41 117 GLY A C 1
ATOM 915 O O . GLY A 1 117 ? -58.355 14.043 133.199 1.00 33.41 117 GLY A O 1
ATOM 916 N N . ARG A 1 118 ? -56.963 13.278 134.811 1.00 33.53 118 ARG A N 1
ATOM 917 C CA . ARG A 1 118 ? -57.799 13.432 136.025 1.00 33.53 118 ARG A CA 1
ATOM 918 C C . ARG A 1 118 ? -59.101 12.611 136.130 1.00 33.53 118 ARG A C 1
ATOM 920 O O . ARG A 1 118 ? -60.156 13.067 135.708 1.00 33.53 118 ARG A O 1
ATOM 927 N N . SER A 1 119 ? -59.084 11.644 137.054 1.00 33.28 119 SER A N 1
ATOM 928 C CA . SER A 1 119 ? -59.935 11.747 138.259 1.00 33.28 119 SER A CA 1
ATOM 929 C C . SER A 1 119 ? -59.426 10.912 139.449 1.00 33.28 119 SER A C 1
ATOM 931 O O . SER A 1 119 ? -59.547 9.695 139.454 1.00 33.28 119 SER A O 1
ATOM 933 N N . LYS A 1 120 ? -58.900 11.625 140.454 1.00 34.56 120 LYS A N 1
ATOM 934 C CA . LYS A 1 120 ? -59.314 11.621 141.875 1.00 34.56 120 LYS A CA 1
ATOM 935 C C . LYS A 1 120 ? -59.490 10.299 142.664 1.00 34.56 120 LYS A C 1
ATOM 937 O O . LYS A 1 120 ? -60.390 9.511 142.408 1.00 34.56 120 LYS A O 1
ATOM 942 N N . GLU A 1 121 ? -58.735 10.237 143.763 1.00 34.41 121 GLU A N 1
ATOM 943 C CA . GLU A 1 121 ? -59.060 9.672 145.097 1.00 34.41 121 GLU A CA 1
ATOM 944 C C . GLU A 1 121 ? -60.468 10.084 145.631 1.00 34.41 121 GLU A C 1
ATOM 946 O O . GLU A 1 121 ? -60.995 11.079 145.118 1.00 34.41 121 GLU A O 1
ATOM 951 N N . PRO A 1 122 ? -61.080 9.431 146.667 1.00 40.62 122 PRO A N 1
ATOM 952 C CA . PRO A 1 122 ? -60.395 8.871 147.851 1.00 40.62 122 PRO A CA 1
ATOM 953 C C . PRO A 1 122 ? -60.972 7.601 148.549 1.00 40.62 122 PRO A C 1
ATOM 955 O O . PRO A 1 122 ? -61.981 7.018 148.165 1.00 40.62 122 PRO A O 1
ATOM 958 N N . VAL A 1 123 ? -60.276 7.223 149.631 1.00 36.47 123 VAL A N 1
ATOM 959 C CA . VAL A 1 123 ? -60.635 6.352 150.788 1.00 36.47 123 VAL A CA 1
ATOM 960 C C . VAL A 1 123 ? -61.574 7.098 151.792 1.00 36.47 123 VAL A C 1
ATOM 962 O O . VAL A 1 123 ? -61.883 8.255 151.496 1.00 36.47 123 VAL A O 1
ATOM 965 N N . PRO A 1 124 ? -61.958 6.614 153.016 1.00 57.62 124 PRO A N 1
ATOM 966 C CA . PRO A 1 124 ? -61.972 5.280 153.680 1.00 57.62 124 PRO A CA 1
ATOM 967 C C . PRO A 1 124 ? -63.343 4.981 154.402 1.00 57.62 124 PRO A C 1
ATOM 969 O O . PRO A 1 124 ? -64.383 5.281 153.829 1.00 57.62 124 PRO A O 1
ATOM 972 N N . ILE A 1 125 ? -63.330 4.490 155.673 1.00 31.30 125 ILE A N 1
ATOM 973 C CA . ILE A 1 125 ? -64.444 4.282 156.662 1.00 31.30 125 ILE A CA 1
ATOM 974 C C . ILE A 1 125 ? -65.173 2.917 156.502 1.00 31.30 125 ILE A C 1
ATOM 976 O O . ILE A 1 125 ? -65.377 2.494 155.373 1.00 31.30 125 ILE A O 1
ATOM 980 N N . VAL A 1 126 ? -65.587 2.115 157.509 1.00 37.88 126 VAL A N 1
ATOM 981 C CA . VAL A 1 126 ? -65.612 2.071 159.014 1.00 37.88 126 VAL A CA 1
ATOM 982 C C . VAL A 1 126 ? -64.966 0.727 159.486 1.00 37.88 126 VAL A C 1
ATOM 984 O O . VAL A 1 126 ? -64.763 -0.139 158.642 1.00 37.88 126 VAL A O 1
ATOM 987 N N . ALA A 1 127 ? -64.554 0.403 160.730 1.00 34.06 127 ALA A N 1
ATOM 988 C CA . ALA A 1 127 ? -64.699 0.902 162.123 1.00 34.06 127 ALA A CA 1
ATOM 989 C C . ALA A 1 127 ? -65.883 0.362 162.993 1.00 34.06 127 ALA A C 1
ATOM 991 O O . ALA A 1 127 ? -66.988 0.180 162.497 1.00 34.06 127 ALA A O 1
ATOM 992 N N . PHE A 1 128 ? -65.637 0.162 164.310 1.00 29.55 128 PHE A N 1
ATOM 993 C CA . PHE A 1 128 ? -66.496 -0.524 165.324 1.00 29.55 128 PHE A CA 1
ATOM 994 C C . PHE A 1 128 ? -66.755 -2.034 165.038 1.00 29.55 128 PHE A C 1
ATOM 996 O O . PHE A 1 128 ? -66.655 -2.471 163.901 1.00 29.55 128 PHE A O 1
ATOM 1003 N N . VAL A 1 129 ? -67.016 -2.933 166.005 1.00 34.69 129 VAL A N 1
ATOM 1004 C CA . VAL A 1 129 ? -67.331 -2.816 167.449 1.00 34.69 129 VAL A CA 1
ATOM 1005 C C . VAL A 1 129 ? -66.397 -3.716 168.285 1.00 34.69 129 VAL A C 1
ATOM 1007 O O . VAL A 1 129 ? -66.236 -4.891 167.969 1.00 34.69 129 VAL A O 1
ATOM 1010 N N . ALA A 1 130 ? -65.864 -3.210 169.403 1.00 36.09 130 ALA A N 1
ATOM 1011 C CA . ALA A 1 130 ? -65.235 -4.022 170.455 1.00 36.09 130 ALA A CA 1
ATOM 1012 C C . ALA A 1 130 ? -65.556 -3.421 171.837 1.00 36.09 130 ALA A C 1
ATOM 1014 O O . ALA A 1 130 ? -64.799 -2.613 172.372 1.00 36.09 130 ALA A O 1
ATOM 1015 N N . TYR A 1 131 ? -66.731 -3.749 172.381 1.00 29.20 131 TYR A N 1
ATOM 1016 C CA . TYR A 1 131 ? -67.271 -3.138 173.600 1.00 29.20 131 TYR A CA 1
ATOM 1017 C C . TYR A 1 131 ? -68.145 -4.152 174.365 1.00 29.20 131 TYR A C 1
ATOM 1019 O O . TYR A 1 131 ? -68.922 -4.861 173.736 1.00 29.20 131 TYR A O 1
ATOM 1027 N N . LEU A 1 132 ? -68.024 -4.174 175.702 1.00 27.86 132 LEU A N 1
ATOM 1028 C CA . LEU A 1 132 ? -68.786 -4.982 176.685 1.00 27.86 132 LEU A CA 1
ATOM 1029 C C . LEU A 1 132 ? -68.614 -6.521 176.667 1.00 27.86 132 LEU A C 1
ATOM 1031 O O . LEU A 1 132 ? -69.273 -7.208 175.902 1.00 27.86 132 LEU A O 1
ATOM 1035 N N . GLN A 1 133 ? -67.867 -7.063 177.646 1.00 30.86 133 GLN A N 1
ATOM 1036 C CA . GLN A 1 133 ? -68.168 -8.366 178.291 1.00 30.86 133 GLN A CA 1
ATOM 1037 C C . GLN A 1 133 ? -67.472 -8.523 179.675 1.00 30.86 133 GLN A C 1
ATOM 1039 O O . GLN A 1 133 ? -66.881 -9.564 179.962 1.00 30.86 133 GLN A O 1
ATOM 1044 N N . LYS A 1 134 ? -67.474 -7.497 180.551 1.00 36.19 134 LYS A N 1
ATOM 1045 C CA . LYS A 1 134 ? -66.989 -7.654 181.948 1.00 36.19 134 LYS A CA 1
ATOM 1046 C C . LYS A 1 134 ? -67.552 -6.620 182.942 1.00 36.19 134 LYS A C 1
ATOM 1048 O O . LYS A 1 134 ? -66.869 -5.669 183.304 1.00 36.19 134 LYS A O 1
ATOM 1053 N N . MET A 1 135 ? -68.796 -6.819 183.379 1.00 26.75 135 MET A N 1
ATOM 1054 C CA . MET A 1 135 ? -69.461 -6.100 184.482 1.00 26.75 135 MET A CA 1
ATOM 1055 C C . MET A 1 135 ? -70.605 -6.963 185.048 1.00 26.75 135 MET A C 1
ATOM 1057 O O . MET A 1 135 ? -71.097 -7.824 184.322 1.00 26.75 135 MET A O 1
ATOM 1061 N N . LEU A 1 136 ? -71.043 -6.668 186.283 1.00 30.91 136 LEU A N 1
ATOM 1062 C CA . LEU A 1 136 ? -72.057 -7.383 187.095 1.00 30.91 136 LEU A CA 1
ATOM 1063 C C . LEU A 1 136 ? -71.548 -8.745 187.647 1.00 30.91 136 LEU A C 1
ATOM 1065 O O . LEU A 1 136 ? -71.235 -9.627 186.855 1.00 30.91 136 LEU A O 1
ATOM 1069 N N . SER A 1 137 ? -71.306 -9.004 188.948 1.00 32.69 137 SER A N 1
ATOM 1070 C CA . SER A 1 137 ? -71.792 -8.479 190.262 1.00 32.69 137 SER A CA 1
ATOM 1071 C C . SER A 1 137 ? -73.110 -9.134 190.746 1.00 32.69 137 SER A C 1
ATOM 1073 O O . SER A 1 137 ? -73.951 -9.381 189.892 1.00 32.69 137 SER A O 1
ATOM 1075 N N . VAL A 1 138 ? -73.443 -9.387 192.033 1.00 37.69 138 VAL A N 1
ATOM 1076 C CA . VAL A 1 138 ? -72.791 -9.503 193.384 1.00 37.69 138 VAL A CA 1
ATOM 1077 C C . VAL A 1 138 ? -73.931 -9.836 194.409 1.00 37.69 138 VAL A C 1
ATOM 1079 O O . VAL A 1 138 ? -75.089 -9.643 194.053 1.00 37.69 138 VAL A O 1
ATOM 1082 N N . GLU A 1 139 ? -73.635 -10.259 195.660 1.00 34.66 139 GLU A N 1
ATOM 1083 C CA . GLU A 1 139 ? -74.574 -10.305 196.836 1.00 34.66 139 GLU A CA 1
ATOM 1084 C C . GLU A 1 139 ? -75.759 -11.322 196.808 1.00 34.66 139 GLU A C 1
ATOM 1086 O O . GLU A 1 139 ? -76.027 -11.919 195.773 1.00 34.66 139 GLU A O 1
ATOM 1091 N N . SER A 1 140 ? -76.492 -11.662 197.896 1.00 33.84 140 SER A N 1
ATOM 1092 C CA . SER A 1 140 ? -76.464 -11.339 199.357 1.00 33.84 140 SER A CA 1
ATOM 1093 C C . SER A 1 140 ? -77.116 -12.509 200.165 1.00 33.84 140 SER A C 1
ATOM 1095 O O . SER A 1 140 ? -78.017 -13.152 199.644 1.00 33.84 140 SER A O 1
ATOM 1097 N N . ASN A 1 141 ? -76.597 -12.992 201.311 1.00 32.97 141 ASN A N 1
ATOM 1098 C CA . ASN A 1 141 ? -76.743 -12.561 202.734 1.00 32.97 141 ASN A CA 1
ATOM 1099 C C . ASN A 1 141 ? -78.049 -12.914 203.516 1.00 32.97 141 ASN A C 1
ATOM 1101 O O . ASN A 1 141 ? -79.080 -12.308 203.260 1.00 32.97 141 ASN A O 1
ATOM 1105 N N . ARG A 1 142 ? -77.873 -13.662 204.637 1.00 32.94 142 ARG A N 1
ATOM 1106 C CA . ARG A 1 142 ? -78.523 -13.513 205.986 1.00 32.94 142 ARG A CA 1
ATOM 1107 C C . ARG A 1 142 ? -80.054 -13.803 206.106 1.00 32.9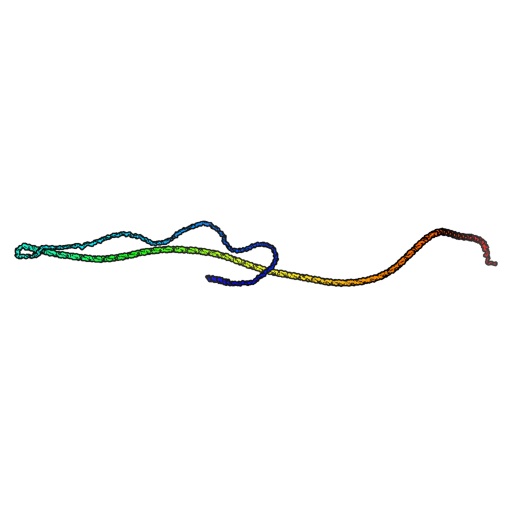4 142 ARG A C 1
ATOM 1109 O O . ARG A 1 142 ? -80.710 -13.958 205.090 1.00 32.94 142 ARG A O 1
ATOM 1116 N N . SER A 1 143 ? -80.691 -13.966 207.287 1.00 26.61 143 SER A N 1
ATOM 1117 C CA . SER A 1 143 ? -80.288 -13.862 208.719 1.00 26.61 143 SER A CA 1
ATOM 1118 C C . SER A 1 143 ? -81.045 -14.835 209.669 1.00 26.61 143 SER A C 1
ATOM 1120 O O . SER A 1 143 ? -82.079 -15.390 209.314 1.00 26.61 143 SER A O 1
ATOM 1122 N N . GLU A 1 144 ? -80.552 -14.950 210.911 1.00 46.62 144 GLU A N 1
ATOM 1123 C CA . GLU A 1 144 ? -81.224 -15.423 212.155 1.00 46.62 144 GLU A CA 1
ATOM 1124 C C . GLU A 1 144 ? -82.241 -14.338 212.686 1.00 46.62 144 GLU A C 1
ATOM 1126 O O . GLU A 1 144 ? -82.446 -13.387 211.917 1.00 46.62 144 GLU A O 1
ATOM 1131 N N . PRO A 1 145 ? -82.858 -14.339 213.919 1.00 52.22 145 PRO A N 1
ATOM 1132 C CA . PRO A 1 145 ? -82.615 -15.160 215.134 1.00 52.22 145 PRO A CA 1
ATOM 1133 C C . PRO A 1 145 ? -83.817 -15.502 216.088 1.00 52.22 145 PRO A C 1
ATOM 1135 O O . PRO A 1 145 ? -84.969 -15.195 215.814 1.00 52.22 145 PRO A O 1
ATOM 1138 N N . CYS A 1 146 ? -83.480 -16.152 217.222 1.00 31.17 146 CYS A N 1
ATOM 1139 C CA . CYS A 1 146 ? -83.936 -16.023 218.638 1.00 31.17 146 CYS A CA 1
ATOM 1140 C C . CYS A 1 146 ? -85.250 -15.283 219.034 1.00 31.17 146 CYS A C 1
ATOM 1142 O O . CYS A 1 146 ? -85.631 -14.307 218.408 1.00 31.17 146 CYS A O 1
ATOM 1144 N N . GLN A 1 147 ? -85.906 -15.534 220.187 1.00 54.72 147 GLN A N 1
ATOM 1145 C CA . GLN A 1 147 ? -85.810 -16.562 221.254 1.00 54.72 147 GLN A CA 1
ATOM 1146 C C . GLN A 1 147 ? -87.044 -16.459 222.186 1.00 54.72 147 GLN A C 1
ATOM 1148 O O . GLN A 1 147 ? -87.439 -15.360 222.565 1.00 54.72 147 GLN A O 1
ATOM 1153 N N . SER A 1 148 ? -87.571 -17.586 222.671 1.00 38.09 148 SER A N 1
ATOM 1154 C CA . SER A 1 148 ? -88.149 -17.743 224.024 1.00 38.09 148 SER A CA 1
ATOM 1155 C C . SER A 1 148 ? -88.242 -19.247 224.329 1.00 38.09 148 SER A C 1
ATOM 1157 O O . SER A 1 148 ? -88.338 -20.048 223.402 1.00 38.09 148 SER A O 1
ATOM 1159 N N . ASN A 1 149 ? -88.063 -19.667 225.589 1.00 46.44 149 ASN A N 1
ATOM 1160 C CA . ASN A 1 149 ? -87.672 -21.056 225.874 1.00 46.44 149 ASN A CA 1
ATOM 1161 C C . ASN A 1 149 ? -88.868 -22.032 225.889 1.00 46.44 149 ASN A C 1
ATOM 1163 O O . ASN A 1 149 ? -89.534 -22.224 226.904 1.00 46.44 149 ASN A O 1
ATOM 1167 N N . SER A 1 150 ? -89.123 -22.649 224.737 1.00 51.59 150 SER A N 1
ATOM 1168 C CA . SER A 1 150 ? -90.302 -23.454 224.392 1.00 51.59 150 SER A CA 1
ATOM 1169 C C . SER A 1 150 ? -90.184 -24.946 224.753 1.00 51.59 150 SER A C 1
ATOM 1171 O O . SER A 1 150 ? -90.548 -25.815 223.965 1.00 51.59 150 SER A O 1
ATOM 1173 N N . THR A 1 151 ? -89.642 -25.260 225.935 1.00 53.66 151 THR A N 1
ATOM 1174 C CA . THR A 1 151 ? -89.235 -26.635 226.310 1.00 53.66 151 THR A CA 1
ATOM 1175 C C . THR A 1 151 ? -89.934 -27.220 227.546 1.00 53.66 151 THR A C 1
ATOM 1177 O O . THR A 1 151 ? -89.718 -28.387 227.875 1.00 53.66 151 THR A O 1
ATOM 1180 N N . LEU A 1 152 ? -90.782 -26.449 228.233 1.00 48.75 152 LEU A N 1
ATOM 1181 C CA . LEU A 1 152 ? -91.446 -26.868 229.473 1.00 48.75 152 LEU A CA 1
ATOM 1182 C C . LEU A 1 152 ? -92.834 -27.462 229.168 1.00 48.75 152 LEU A C 1
ATOM 1184 O O . LEU A 1 152 ? -93.841 -26.758 229.155 1.00 48.75 152 LEU A O 1
ATOM 1188 N N . ASN A 1 153 ? -92.856 -28.767 228.880 1.00 59.72 153 ASN A N 1
ATOM 1189 C CA . ASN A 1 153 ? -94.032 -29.477 228.355 1.00 59.72 153 ASN A CA 1
ATOM 1190 C C . ASN A 1 153 ? -94.900 -30.168 229.423 1.00 59.72 153 ASN A C 1
ATOM 1192 O O . ASN A 1 153 ? -96.022 -30.565 229.123 1.00 59.72 153 ASN A O 1
ATOM 1196 N N . GLU A 1 154 ? -94.396 -30.339 230.647 1.00 58.38 154 GLU A N 1
ATOM 1197 C CA . GLU A 1 154 ? -95.087 -31.058 231.722 1.00 58.38 154 GLU A CA 1
ATOM 1198 C C . GLU A 1 154 ? -94.728 -30.458 233.091 1.00 58.38 154 GLU A C 1
ATOM 1200 O O . GLU A 1 154 ? -93.570 -30.122 233.344 1.00 58.38 154 GLU A O 1
ATOM 1205 N N . LEU A 1 155 ? -95.721 -30.314 233.975 1.00 54.75 155 LEU A N 1
ATOM 1206 C CA . LEU A 1 155 ? -95.548 -29.800 235.335 1.00 54.75 155 LEU A CA 1
ATOM 1207 C C . LEU A 1 155 ? -96.519 -30.522 236.283 1.00 54.75 155 LEU A C 1
ATOM 1209 O O . LEU A 1 155 ? -97.699 -30.182 236.359 1.00 54.75 155 LEU A O 1
ATOM 1213 N N . GLN A 1 156 ? -96.032 -31.544 236.986 1.00 59.34 156 GLN A N 1
ATOM 1214 C CA . GLN A 1 156 ? -96.866 -32.374 237.859 1.00 59.34 156 GLN A CA 1
ATOM 1215 C C . GLN A 1 156 ? -97.057 -31.721 239.237 1.00 59.34 156 GLN A C 1
ATOM 1217 O O . GLN A 1 156 ? -96.093 -31.480 239.963 1.00 59.34 156 GLN A O 1
ATOM 1222 N N . LEU A 1 157 ? -98.314 -31.468 239.616 1.00 56.00 157 LEU A N 1
ATOM 1223 C CA . LEU A 1 157 ? -98.703 -30.902 240.911 1.00 56.00 157 LEU A CA 1
ATOM 1224 C C . LEU A 1 157 ? -99.710 -31.827 241.608 1.00 56.00 157 LEU A C 1
ATOM 1226 O O . LEU A 1 157 ? -100.918 -31.680 241.461 1.00 56.00 157 LEU A O 1
ATOM 1230 N N . ILE A 1 158 ? -99.201 -32.787 242.383 1.00 56.00 158 ILE A N 1
ATOM 1231 C CA . ILE A 1 158 ? -100.009 -33.683 243.221 1.00 56.00 158 ILE A CA 1
ATOM 1232 C C . ILE A 1 158 ? -99.658 -33.415 244.690 1.00 56.00 158 ILE A C 1
ATOM 1234 O O . ILE A 1 158 ? -98.493 -33.487 245.071 1.00 56.00 158 ILE A O 1
ATOM 1238 N N . GLY A 1 159 ? -100.668 -33.113 245.513 1.00 50.12 159 GLY A N 1
ATOM 1239 C CA . GLY A 1 159 ? -100.545 -33.008 246.977 1.00 50.12 159 GLY A CA 1
ATOM 1240 C C . GLY A 1 159 ? -100.665 -31.602 247.582 1.00 50.12 159 GLY A C 1
ATOM 1241 O O . GLY A 1 159 ? -100.874 -31.498 248.786 1.00 50.12 159 GLY A O 1
ATOM 1242 N N . ASN A 1 160 ? -100.600 -30.530 246.784 1.00 55.34 160 ASN A N 1
ATOM 1243 C CA . ASN A 1 160 ? -100.801 -29.156 247.266 1.00 55.34 160 ASN A CA 1
ATOM 1244 C C . ASN A 1 160 ? -102.199 -28.640 246.897 1.00 55.34 160 ASN A C 1
ATOM 1246 O O . ASN A 1 160 ? -102.583 -28.663 245.731 1.00 55.34 160 ASN A O 1
ATOM 1250 N N . ASN A 1 161 ? -102.944 -28.149 247.890 1.00 50.84 161 ASN A N 1
ATOM 1251 C CA . ASN A 1 161 ? -104.350 -27.744 247.765 1.00 50.84 161 ASN A CA 1
ATOM 1252 C C . ASN A 1 161 ? -104.490 -26.318 247.179 1.00 50.84 161 ASN A C 1
ATOM 1254 O O . ASN A 1 161 ? -104.940 -25.396 247.859 1.00 50.84 161 ASN A O 1
ATOM 1258 N N . ILE A 1 162 ? -103.998 -26.129 245.951 1.00 57.66 162 ILE A N 1
ATOM 1259 C CA . ILE A 1 162 ? -103.882 -24.838 245.247 1.00 57.66 162 ILE A CA 1
ATOM 1260 C C . ILE A 1 162 ? -105.141 -24.594 244.385 1.00 57.66 162 ILE A C 1
ATOM 1262 O O . ILE A 1 162 ? -105.584 -25.529 243.721 1.00 57.66 162 ILE A O 1
ATOM 1266 N N . PRO A 1 163 ? -105.720 -23.375 244.372 1.00 57.75 163 PRO A N 1
ATOM 1267 C CA . PRO A 1 163 ? -106.962 -23.085 243.648 1.00 57.75 163 PRO A CA 1
ATOM 1268 C C . PRO A 1 163 ? -106.808 -23.022 242.113 1.00 57.75 163 PRO A C 1
ATOM 1270 O O . PRO A 1 163 ? -105.725 -22.752 241.581 1.00 57.75 163 PRO A O 1
ATOM 1273 N N . ASP A 1 164 ? -107.927 -23.244 241.410 1.00 57.00 164 ASP A N 1
ATOM 1274 C CA . ASP A 1 164 ? -108.027 -23.378 239.943 1.00 57.00 164 ASP A CA 1
ATOM 1275 C C . ASP A 1 164 ? -107.489 -22.174 239.148 1.00 57.00 164 ASP A C 1
ATOM 1277 O O . ASP A 1 164 ? -107.012 -22.340 238.020 1.00 57.00 164 ASP A O 1
ATOM 1281 N N . ASP A 1 165 ? -107.516 -20.978 239.743 1.00 61.34 165 ASP A N 1
ATOM 1282 C CA . ASP A 1 165 ? -107.022 -19.698 239.220 1.00 61.34 165 ASP A CA 1
ATOM 1283 C C . ASP A 1 165 ? -105.638 -19.828 238.548 1.00 61.34 165 ASP A C 1
ATOM 1285 O O . ASP A 1 165 ? -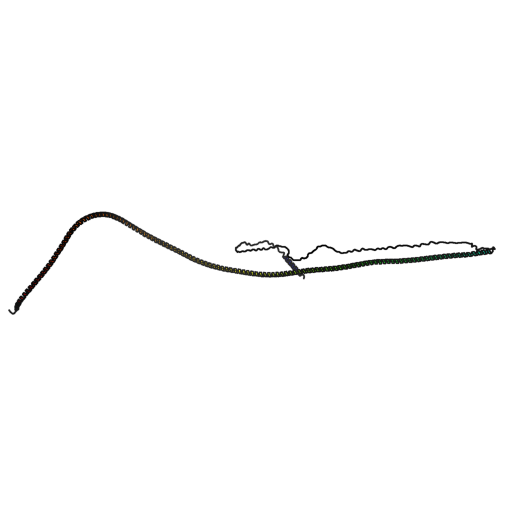105.359 -19.268 237.480 1.00 61.34 165 ASP A O 1
ATOM 1289 N N . ILE A 1 166 ? -104.756 -20.609 239.181 1.00 60.56 166 ILE A N 1
ATOM 1290 C CA . ILE A 1 166 ? -103.367 -20.796 238.753 1.00 60.56 166 ILE A CA 1
ATOM 1291 C C . ILE A 1 166 ? -103.264 -21.908 237.697 1.00 60.56 166 ILE A C 1
ATOM 1293 O O . ILE A 1 166 ? -102.499 -21.769 236.739 1.00 60.56 166 ILE A O 1
ATOM 1297 N N . MET A 1 167 ? -104.073 -22.971 237.795 1.00 57.06 167 MET A N 1
ATOM 1298 C CA . MET A 1 167 ? -104.100 -24.040 236.786 1.00 57.06 167 MET A CA 1
ATOM 1299 C C . MET A 1 167 ? -104.560 -23.533 235.416 1.00 57.06 167 MET A C 1
ATOM 1301 O O . MET A 1 167 ? -103.934 -23.858 234.404 1.00 57.06 167 MET A O 1
ATOM 1305 N N . GLN A 1 168 ? -105.601 -22.693 235.361 1.00 61.69 168 GLN A N 1
ATOM 1306 C CA . GLN A 1 168 ? -106.093 -22.144 234.089 1.00 61.69 168 GLN A CA 1
ATOM 1307 C C . GLN A 1 168 ? -105.042 -21.272 233.380 1.00 61.69 168 GLN A C 1
ATOM 1309 O O . GLN A 1 168 ? -104.951 -21.279 232.150 1.00 61.69 168 GLN A O 1
ATOM 1314 N N . SER A 1 169 ? -104.195 -20.572 234.140 1.00 59.84 169 SER A N 1
ATOM 1315 C CA . SER A 1 169 ? -103.092 -19.778 233.585 1.00 59.84 169 SER A CA 1
ATOM 1316 C C . SER A 1 169 ? -102.003 -20.653 232.944 1.00 59.84 169 SER A C 1
ATOM 1318 O O . SER A 1 169 ? -101.492 -20.318 231.875 1.00 59.84 169 SER A O 1
ATOM 1320 N N . ILE A 1 170 ? -101.685 -21.806 233.546 1.00 61.44 170 ILE A N 1
ATOM 1321 C CA . ILE A 1 170 ? -100.678 -22.751 233.030 1.00 61.44 170 ILE A CA 1
ATOM 1322 C C . ILE A 1 170 ? -101.207 -23.504 231.796 1.00 61.44 170 ILE A C 1
ATOM 1324 O O . ILE A 1 170 ? -100.495 -23.630 230.797 1.00 61.44 170 ILE A O 1
ATOM 1328 N N . ALA A 1 171 ? -102.475 -23.930 231.810 1.00 61.12 171 ALA A N 1
ATOM 1329 C CA . ALA A 1 171 ? -103.115 -24.585 230.666 1.00 61.12 171 ALA A CA 1
ATOM 1330 C C . ALA A 1 171 ? -103.152 -23.681 229.415 1.00 61.12 171 ALA A C 1
ATOM 1332 O O . ALA A 1 171 ? -102.833 -24.125 228.309 1.00 61.12 171 ALA A O 1
ATOM 1333 N N . ASN A 1 172 ? -103.461 -22.391 229.589 1.00 64.38 172 ASN A N 1
ATOM 1334 C CA . ASN A 1 172 ? -103.461 -21.414 228.496 1.00 64.38 172 ASN A CA 1
ATOM 1335 C C . ASN A 1 172 ? -102.058 -21.151 227.911 1.00 64.38 172 ASN A C 1
ATOM 1337 O O . ASN A 1 172 ? -101.944 -20.853 226.721 1.00 64.38 172 ASN A O 1
ATOM 1341 N N . ALA A 1 173 ? -100.989 -21.289 228.705 1.00 60.66 173 ALA A N 1
ATOM 1342 C CA . ALA A 1 173 ? -99.615 -21.185 228.208 1.00 60.66 173 ALA A CA 1
ATOM 1343 C C . ALA A 1 173 ? -99.216 -22.406 227.357 1.00 60.66 173 ALA A C 1
ATOM 1345 O O . ALA A 1 173 ? -98.682 -22.245 226.259 1.00 60.66 173 ALA A O 1
ATOM 1346 N N . LEU A 1 174 ? -99.541 -23.622 227.818 1.00 59.44 174 LEU A N 1
ATOM 1347 C CA . LEU A 1 174 ? -99.285 -24.866 227.077 1.00 59.44 174 LEU A CA 1
ATOM 1348 C C . LEU A 1 174 ? -100.010 -24.899 225.721 1.00 59.44 174 LEU A C 1
ATOM 1350 O O . LEU A 1 174 ? -99.415 -25.296 224.720 1.00 59.44 174 LEU A O 1
ATOM 1354 N N . SER A 1 175 ? -101.252 -24.405 225.669 1.00 65.19 175 SER A N 1
ATOM 1355 C CA . SER A 1 175 ? -102.055 -24.329 224.437 1.00 65.19 175 SER A CA 1
ATOM 1356 C C . SER A 1 175 ? -101.432 -23.442 223.340 1.00 65.19 175 SER A C 1
ATOM 1358 O O . SER A 1 175 ? -101.591 -23.718 222.155 1.00 65.19 175 SER A O 1
ATOM 1360 N N . LYS A 1 176 ? -100.667 -22.400 223.705 1.00 63.19 176 LYS A N 1
ATOM 1361 C CA . LYS A 1 176 ? -100.001 -21.518 222.724 1.00 63.19 176 LYS A CA 1
ATOM 1362 C C . LYS A 1 176 ? -98.699 -22.079 222.150 1.00 63.19 176 LYS A C 1
ATOM 1364 O O . LYS A 1 176 ? -98.363 -21.774 221.006 1.00 63.19 176 LYS A O 1
ATOM 1369 N N . ASN A 1 177 ? -97.970 -22.901 222.905 1.00 57.00 177 ASN A N 1
ATOM 1370 C CA . ASN A 1 177 ? -96.707 -23.479 222.429 1.00 57.00 177 ASN A CA 1
ATOM 1371 C C . ASN A 1 177 ? -96.922 -24.523 221.316 1.00 57.00 177 ASN A C 1
ATOM 1373 O O . ASN A 1 177 ? -96.093 -24.638 220.411 1.00 57.00 177 ASN A O 1
ATOM 1377 N N . THR A 1 178 ? -98.035 -25.261 221.341 1.00 62.16 178 THR A N 1
ATOM 1378 C CA . THR A 1 178 ? -98.359 -26.267 220.314 1.00 62.16 178 THR A CA 1
ATOM 1379 C C . THR A 1 178 ? -98.747 -25.644 218.969 1.00 62.16 178 THR A C 1
ATOM 1381 O O . THR A 1 178 ? -98.418 -26.210 217.925 1.00 62.16 178 THR A O 1
ATOM 1384 N N . GLU A 1 179 ? -99.375 -24.464 218.969 1.00 63.38 179 GLU A N 1
ATOM 1385 C CA . GLU A 1 179 ? -99.771 -23.732 217.756 1.00 63.38 179 GLU A CA 1
ATOM 1386 C C . GLU A 1 179 ? -98.553 -23.252 216.942 1.00 63.38 179 GLU A C 1
ATOM 1388 O O . GLU A 1 179 ? -98.454 -23.514 215.739 1.00 63.38 179 GLU A O 1
ATOM 1393 N N . GLN A 1 180 ? -97.562 -22.628 217.593 1.00 61.78 180 GLN A N 1
ATOM 1394 C CA . GLN A 1 180 ? -96.366 -22.109 216.907 1.00 61.78 180 GLN A CA 1
ATOM 1395 C C . GLN A 1 180 ? -95.529 -23.201 216.220 1.00 61.78 180 GLN A C 1
ATOM 1397 O O . GLN A 1 180 ? -94.908 -22.944 215.183 1.00 61.78 180 GLN A O 1
ATOM 1402 N N . HIS A 1 181 ? -95.521 -24.425 216.755 1.00 63.28 181 HIS A N 1
ATOM 1403 C CA . HIS A 1 181 ? -94.727 -25.521 216.195 1.00 63.28 181 HIS A CA 1
ATOM 1404 C C . HIS A 1 181 ? -95.249 -25.981 214.819 1.00 63.28 181 HIS A C 1
ATOM 1406 O O . HIS A 1 181 ? -94.459 -26.329 213.939 1.00 63.28 181 HIS A O 1
ATOM 1412 N N . GLN A 1 182 ? -96.566 -25.900 214.586 1.00 63.50 182 GLN A N 1
ATOM 1413 C CA . GLN A 1 182 ? -97.179 -26.250 213.297 1.00 63.50 182 GLN A CA 1
ATOM 1414 C C . GLN A 1 182 ? -96.819 -25.239 212.194 1.00 63.50 182 GLN A C 1
ATOM 1416 O O . GLN A 1 182 ? -96.501 -25.629 211.068 1.00 63.50 182 GLN A O 1
ATOM 1421 N N . ILE A 1 183 ? -96.793 -23.943 212.530 1.00 67.25 183 ILE A N 1
ATOM 1422 C CA . ILE A 1 183 ? -96.452 -22.857 211.594 1.00 67.25 183 ILE A CA 1
ATOM 1423 C C . ILE A 1 183 ? -95.017 -23.024 211.068 1.00 67.25 183 ILE A C 1
ATOM 1425 O O . ILE A 1 183 ? -94.771 -22.932 209.862 1.00 67.25 183 ILE A O 1
ATOM 1429 N N . HIS A 1 184 ? -94.063 -23.321 211.957 1.00 63.75 184 HIS A N 1
ATOM 1430 C CA . HIS A 1 184 ? -92.652 -23.437 211.579 1.00 63.75 184 HIS A CA 1
ATOM 1431 C C . HIS A 1 184 ? -92.362 -24.675 210.704 1.00 63.75 184 HIS A C 1
ATOM 1433 O O . HIS A 1 184 ? -91.467 -24.636 209.852 1.00 63.75 184 HIS A O 1
ATOM 1439 N N . PHE A 1 185 ? -93.133 -25.757 210.861 1.00 65.56 185 PHE A N 1
ATOM 1440 C CA . PHE A 1 185 ? -93.035 -26.943 210.004 1.00 65.56 185 PHE A CA 1
ATOM 1441 C C . PHE A 1 185 ? -93.452 -26.632 208.556 1.00 65.56 185 PHE A C 1
ATOM 1443 O O . PHE A 1 185 ? -92.695 -26.901 207.619 1.00 65.56 185 PHE A O 1
ATOM 1450 N N . GLY A 1 186 ? -94.608 -25.980 208.371 1.00 67.75 186 GLY A N 1
ATOM 1451 C CA . GLY A 1 186 ? -95.109 -25.604 207.043 1.00 67.75 186 GLY A CA 1
ATOM 1452 C C . GLY A 1 186 ? -94.170 -24.658 206.283 1.00 67.75 186 GLY A C 1
ATOM 1453 O O . GLY A 1 186 ? -93.986 -24.797 205.071 1.00 67.75 186 GLY A O 1
ATOM 1454 N N . HIS A 1 187 ? -93.506 -23.734 206.986 1.00 68.50 187 HIS A N 1
ATOM 1455 C CA . HIS A 1 187 ? -92.602 -22.782 206.336 1.00 68.50 187 HIS A CA 1
ATOM 1456 C C . HIS A 1 187 ? -91.324 -23.440 205.779 1.00 68.50 187 HIS A C 1
ATOM 1458 O O . HIS A 1 187 ? -90.845 -23.040 204.714 1.00 68.50 187 HIS A O 1
ATOM 1464 N N . SER A 1 188 ? -90.813 -24.476 206.456 1.00 67.75 188 SER A N 1
ATOM 1465 C CA . SER A 1 188 ? -89.664 -25.277 206.004 1.00 67.75 188 SER A CA 1
ATOM 1466 C C . SER A 1 188 ? -89.984 -26.059 204.722 1.00 67.75 188 SER A C 1
ATOM 1468 O O . SER A 1 188 ? -89.218 -26.036 203.755 1.00 67.75 188 SER A O 1
ATOM 1470 N N . GLN A 1 189 ? -91.168 -26.681 204.667 1.00 68.88 189 GLN A N 1
ATOM 1471 C CA . GLN A 1 189 ? -91.611 -27.478 203.520 1.00 68.88 189 GLN A CA 1
ATOM 1472 C C . GLN A 1 189 ? -91.699 -26.650 202.225 1.00 68.88 189 GLN A C 1
ATOM 1474 O O . GLN A 1 189 ? -91.243 -27.100 201.171 1.00 68.88 189 GLN A O 1
ATOM 1479 N N . ASN A 1 190 ? -92.209 -25.416 202.306 1.00 70.81 190 ASN A N 1
ATOM 1480 C CA . ASN A 1 190 ? -92.294 -24.508 201.157 1.00 70.81 190 ASN A CA 1
ATOM 1481 C C . ASN A 1 190 ? -90.914 -24.112 200.599 1.00 70.81 190 ASN A C 1
ATOM 1483 O O . ASN A 1 190 ? -90.749 -24.021 199.381 1.00 70.81 190 ASN A O 1
ATOM 1487 N N . MET A 1 191 ? -89.906 -23.933 201.460 1.00 66.56 191 MET A N 1
ATOM 1488 C CA . MET A 1 191 ? -88.554 -23.544 201.035 1.00 66.56 191 MET A CA 1
ATOM 1489 C C . MET A 1 191 ? -87.891 -24.627 200.162 1.00 66.56 191 MET A C 1
ATOM 1491 O O . MET A 1 191 ? -87.258 -24.327 199.147 1.00 66.56 191 MET A O 1
ATOM 1495 N N . ALA A 1 192 ? -88.100 -25.902 200.507 1.00 71.56 192 ALA A N 1
ATOM 1496 C CA . ALA A 1 192 ? -87.592 -27.039 199.738 1.00 71.56 192 ALA A CA 1
ATOM 1497 C C . ALA A 1 192 ? -88.256 -27.174 198.350 1.00 71.56 192 ALA A C 1
ATOM 1499 O O . ALA A 1 192 ? -87.599 -27.569 197.383 1.00 71.56 192 ALA A O 1
ATOM 1500 N N . ILE A 1 193 ? -89.542 -26.821 198.233 1.00 75.81 193 ILE A N 1
ATOM 1501 C CA . ILE A 1 193 ? -90.274 -26.827 196.955 1.00 75.81 193 ILE A CA 1
ATOM 1502 C C . ILE A 1 193 ? -89.734 -25.734 196.023 1.00 75.81 193 ILE A C 1
ATOM 1504 O O . ILE A 1 193 ? -89.470 -26.009 194.851 1.00 75.81 193 ILE A O 1
ATOM 1508 N N . LEU A 1 194 ? -89.514 -24.522 196.544 1.00 72.44 194 LEU A N 1
ATOM 1509 C CA . LEU A 1 194 ? -89.042 -23.381 195.755 1.00 72.44 194 LEU A CA 1
ATOM 1510 C C . LEU A 1 194 ? -87.630 -23.612 195.184 1.00 72.44 194 LEU A C 1
ATOM 1512 O O . LEU A 1 194 ? -87.377 -23.333 194.013 1.00 72.44 194 LEU A O 1
ATOM 1516 N N . SER A 1 195 ? -86.733 -24.205 195.980 1.00 71.19 195 SER A N 1
ATOM 1517 C CA . SER A 1 195 ? -85.379 -24.575 195.538 1.00 71.19 195 SER A CA 1
ATOM 1518 C C . SER A 1 195 ? -85.398 -25.600 194.389 1.00 71.19 195 SER A C 1
ATOM 1520 O O . SER A 1 195 ? -84.718 -25.428 193.376 1.00 71.19 195 SER A O 1
ATOM 1522 N N . ARG A 1 196 ? -86.271 -26.617 194.471 1.00 76.62 196 ARG A N 1
ATOM 1523 C CA . ARG A 1 196 ? -86.461 -27.602 193.389 1.00 76.62 196 ARG A CA 1
ATOM 1524 C C . ARG A 1 196 ? -87.012 -26.964 192.107 1.00 76.62 196 ARG A C 1
ATOM 1526 O O . ARG A 1 196 ? -86.609 -27.351 191.014 1.00 76.62 196 ARG A O 1
ATOM 1533 N N . GLN A 1 197 ? -87.910 -25.983 192.219 1.00 78.56 197 GLN A N 1
ATOM 1534 C CA . GLN A 1 197 ? -88.416 -25.247 191.055 1.00 78.56 197 GLN A CA 1
ATOM 1535 C C . GLN A 1 197 ? -87.316 -24.417 190.375 1.00 78.56 197 GLN A C 1
ATOM 1537 O O . GLN A 1 197 ? -87.230 -24.430 189.147 1.00 78.56 197 GLN A O 1
ATOM 1542 N N . LEU A 1 198 ? -86.444 -23.760 191.149 1.00 76.44 198 LEU A N 1
ATOM 1543 C CA . LEU A 1 198 ? -85.284 -23.030 190.621 1.00 76.44 198 LEU A CA 1
ATOM 1544 C C . LEU A 1 198 ? -84.329 -23.940 189.834 1.00 76.44 198 LEU A C 1
ATOM 1546 O O . LEU A 1 198 ? -83.934 -23.582 188.724 1.00 76.44 198 LEU A O 1
ATOM 1550 N N . GLN A 1 199 ? -84.005 -25.127 190.358 1.00 78.25 199 GLN A N 1
ATOM 1551 C CA . GLN A 1 199 ? -83.125 -26.066 189.654 1.00 78.25 199 GLN A CA 1
ATOM 1552 C C . GLN A 1 199 ? -83.745 -26.573 188.339 1.00 78.25 199 GLN A C 1
ATOM 1554 O O . GLN A 1 199 ? -83.087 -26.511 187.301 1.00 78.25 199 GLN A O 1
ATOM 1559 N N . ASN A 1 200 ? -85.025 -26.966 188.339 1.00 78.94 200 ASN A N 1
ATOM 1560 C CA . ASN A 1 200 ? -85.722 -27.392 187.116 1.00 78.94 200 ASN A CA 1
ATOM 1561 C C . ASN A 1 200 ? -85.709 -26.307 186.016 1.00 78.94 200 ASN A C 1
ATOM 1563 O O . ASN A 1 200 ? -85.619 -26.620 184.828 1.00 78.94 200 ASN A O 1
ATOM 1567 N N . VAL A 1 201 ? -85.804 -25.025 186.396 1.00 81.00 201 VAL A N 1
ATOM 1568 C CA . VAL A 1 201 ? -85.725 -23.894 185.454 1.00 81.00 201 VAL A CA 1
ATOM 1569 C C . VAL A 1 201 ? -84.312 -23.729 184.886 1.00 81.00 201 VAL A C 1
ATOM 1571 O O . VAL A 1 201 ? -84.180 -23.409 183.704 1.00 81.00 201 VAL A O 1
ATOM 1574 N N . HIS A 1 202 ? -83.266 -23.973 185.680 1.00 81.75 202 HIS A N 1
ATOM 1575 C CA . HIS A 1 202 ? -81.876 -23.916 185.215 1.00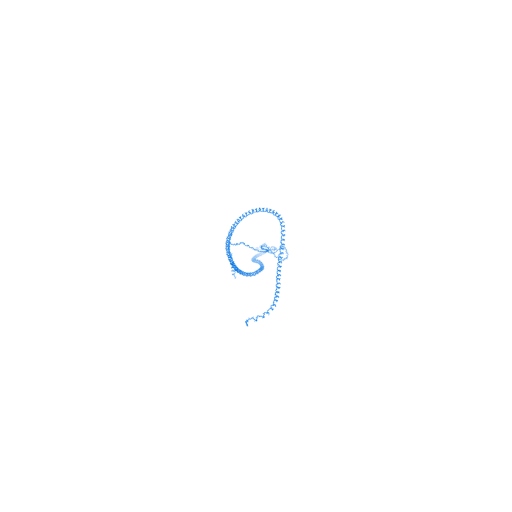 81.75 202 HIS A CA 1
ATOM 1576 C C . HIS A 1 202 ? -81.571 -25.036 184.207 1.00 81.75 202 HIS A C 1
ATOM 1578 O O . HIS A 1 202 ? -81.059 -24.762 183.122 1.00 81.75 202 HIS A O 1
ATOM 1584 N N . GLU A 1 203 ? -81.965 -26.275 184.512 1.00 80.19 203 GLU A N 1
ATOM 1585 C CA . GLU A 1 203 ? -81.720 -27.442 183.652 1.00 80.19 203 GLU A CA 1
ATOM 1586 C C . GLU A 1 203 ? -82.421 -27.315 182.285 1.00 80.19 203 GLU A C 1
ATOM 1588 O O . GLU A 1 203 ? -81.821 -27.577 181.239 1.00 80.19 203 GLU A O 1
ATOM 1593 N N . GLU A 1 204 ? -83.666 -26.824 182.252 1.00 80.69 204 GLU A N 1
ATOM 1594 C CA . GLU A 1 204 ? -84.371 -26.553 180.991 1.00 80.69 204 GLU A CA 1
ATOM 1595 C C . GLU A 1 204 ? -83.751 -25.376 180.213 1.00 80.69 204 GLU A C 1
ATOM 1597 O O . GLU A 1 204 ? -83.785 -25.370 178.978 1.00 80.69 204 GLU A O 1
ATOM 1602 N N . LYS A 1 205 ? -83.129 -24.397 180.888 1.00 79.88 205 LYS A N 1
ATOM 1603 C CA . LYS A 1 205 ? -82.394 -23.315 180.211 1.00 79.88 205 LYS A CA 1
ATOM 1604 C C . LYS A 1 205 ? -81.106 -23.809 179.566 1.00 79.88 205 LYS A C 1
ATOM 1606 O O . LYS A 1 205 ? -80.871 -23.486 178.400 1.00 79.88 205 LYS A O 1
ATOM 1611 N N . ASP A 1 206 ? -80.342 -24.655 180.245 1.00 79.06 206 ASP A N 1
ATOM 1612 C CA . ASP A 1 206 ? -79.132 -25.252 179.672 1.00 79.06 206 ASP A CA 1
ATOM 1613 C C . ASP A 1 206 ? -79.474 -26.204 178.513 1.00 79.06 206 ASP A C 1
ATOM 1615 O O . ASP A 1 206 ? -78.793 -26.213 177.481 1.00 79.06 206 ASP A O 1
ATOM 1619 N N . ARG A 1 207 ? -80.602 -26.925 178.600 1.00 82.62 207 ARG A N 1
ATOM 1620 C CA . ARG A 1 207 ? -81.141 -27.720 177.484 1.00 82.62 207 ARG A CA 1
ATOM 1621 C C . ARG A 1 207 ? -81.530 -26.848 176.284 1.00 82.62 207 ARG A C 1
ATOM 1623 O O . ARG A 1 207 ? -81.222 -27.209 175.144 1.00 82.62 207 ARG A O 1
ATOM 1630 N N . GLN A 1 208 ? -82.149 -25.686 176.511 1.00 83.12 208 GLN A N 1
ATOM 1631 C CA . GLN A 1 208 ? -82.469 -24.716 175.453 1.00 83.12 208 GLN A CA 1
ATOM 1632 C C . GLN A 1 208 ? -81.200 -24.148 174.794 1.00 83.12 208 GLN A C 1
ATOM 1634 O O . GLN A 1 208 ? -81.123 -24.133 173.565 1.00 83.12 208 GLN A O 1
ATOM 1639 N N . ILE A 1 209 ? -80.189 -23.762 175.581 1.00 82.31 209 ILE A N 1
ATOM 1640 C CA . ILE A 1 209 ? -78.886 -23.267 175.094 1.00 82.31 209 ILE A CA 1
ATOM 1641 C C . ILE A 1 209 ? -78.156 -24.343 174.273 1.00 82.31 209 ILE A C 1
ATOM 1643 O O . ILE A 1 209 ? -77.700 -24.085 173.159 1.00 82.31 209 ILE A O 1
ATOM 1647 N N . THR A 1 210 ? -78.106 -25.582 174.766 1.00 82.31 210 THR A N 1
ATOM 1648 C CA . THR A 1 210 ? -77.476 -26.712 174.056 1.00 82.31 210 THR A CA 1
ATOM 1649 C C . THR A 1 210 ? -78.175 -26.989 172.722 1.00 82.31 210 THR A C 1
ATOM 1651 O O . THR A 1 210 ? -77.529 -27.245 171.699 1.00 82.31 210 THR A O 1
ATOM 1654 N N . THR A 1 211 ? -79.505 -26.872 172.700 1.00 84.69 211 THR A N 1
ATOM 1655 C CA . THR A 1 211 ? -80.316 -27.055 171.489 1.00 84.69 211 THR A CA 1
ATOM 1656 C C . THR A 1 211 ? -80.061 -25.948 170.460 1.00 84.69 211 THR A C 1
ATOM 1658 O O . THR A 1 211 ? -79.900 -26.243 169.273 1.00 84.69 211 THR A O 1
ATOM 1661 N N . THR A 1 212 ? -79.979 -24.676 170.875 1.00 82.50 212 THR A N 1
ATOM 1662 C CA . THR A 1 212 ? -79.701 -23.567 169.945 1.00 82.50 212 THR A CA 1
ATOM 1663 C C . THR A 1 212 ? -78.273 -23.601 169.412 1.00 82.50 212 THR A C 1
ATOM 1665 O O . THR A 1 212 ? -78.103 -23.414 168.209 1.00 82.50 212 THR A O 1
ATOM 1668 N N . LEU A 1 213 ? -77.275 -23.936 170.238 1.00 82.62 213 LEU A N 1
ATOM 1669 C CA . LEU A 1 213 ? -75.887 -24.143 169.799 1.00 82.62 213 LEU A CA 1
ATOM 1670 C C . LEU A 1 213 ? -75.773 -25.283 168.776 1.00 82.62 213 LEU A C 1
ATOM 1672 O O . LEU A 1 213 ? -75.140 -25.122 167.733 1.00 82.62 213 LEU A O 1
ATOM 1676 N N . THR A 1 214 ? -76.454 -26.408 169.015 1.00 82.56 214 THR A N 1
ATOM 1677 C CA . THR A 1 214 ? -76.481 -27.536 168.066 1.00 82.56 214 THR A CA 1
ATOM 1678 C C . THR A 1 214 ? -77.132 -27.131 166.738 1.00 82.56 214 THR A C 1
ATOM 1680 O O . THR A 1 214 ? -76.615 -27.448 165.663 1.00 82.56 214 THR A O 1
ATOM 1683 N N . ARG A 1 215 ? -78.234 -26.365 166.787 1.00 84.75 215 ARG A N 1
ATOM 1684 C CA . ARG A 1 215 ? -78.893 -25.822 165.587 1.00 84.75 215 ARG A CA 1
ATOM 1685 C C . ARG A 1 215 ? -78.005 -24.818 164.843 1.00 84.75 215 ARG A C 1
ATOM 1687 O O . ARG A 1 215 ? -77.995 -24.837 163.615 1.00 84.75 215 ARG A O 1
ATOM 1694 N N . MET A 1 216 ? -77.258 -23.975 165.558 1.00 82.88 216 MET A N 1
ATOM 1695 C CA . MET A 1 216 ? -76.286 -23.050 164.967 1.00 82.88 216 MET A CA 1
ATOM 1696 C C . MET A 1 216 ? -75.161 -23.807 164.263 1.00 82.88 216 MET A C 1
ATOM 1698 O O . MET A 1 216 ? -74.928 -23.542 163.091 1.00 82.88 216 MET A O 1
ATOM 1702 N N . SER A 1 217 ? -74.551 -24.814 164.895 1.00 83.69 217 SER A N 1
ATOM 1703 C CA . SER A 1 217 ? -73.487 -25.609 164.262 1.00 83.69 217 SER A CA 1
ATOM 1704 C C . SER A 1 217 ? -73.975 -26.365 163.013 1.00 83.69 217 SER A C 1
ATOM 1706 O O . SER A 1 217 ? -73.292 -26.392 161.989 1.00 83.69 217 SER A O 1
ATOM 1708 N N . LEU A 1 218 ? -75.199 -26.910 163.032 1.00 86.19 218 LEU A N 1
ATOM 1709 C CA . LEU A 1 218 ? -75.829 -27.488 161.834 1.00 86.19 218 LEU A CA 1
ATOM 1710 C C . LEU A 1 218 ? -76.074 -26.440 160.736 1.00 86.19 218 LEU A C 1
ATOM 1712 O O . LEU A 1 218 ? -75.828 -26.714 159.559 1.00 86.19 218 LEU A O 1
ATOM 1716 N N . GLN A 1 219 ? -76.522 -25.237 161.107 1.00 85.94 219 GLN A N 1
ATOM 1717 C CA . GLN A 1 219 ? -76.732 -24.123 160.181 1.00 85.94 219 GLN A CA 1
ATOM 1718 C C . GLN A 1 219 ? -75.401 -23.614 159.596 1.00 85.94 219 GLN A C 1
ATOM 1720 O O . GLN A 1 219 ? -75.333 -23.357 158.397 1.00 85.94 219 GLN A O 1
ATOM 1725 N N . GLU A 1 220 ? -74.327 -23.552 160.383 1.00 86.81 220 GLU A N 1
ATOM 1726 C CA . GLU A 1 220 ? -72.966 -23.234 159.936 1.00 86.81 220 GLU A CA 1
ATOM 1727 C C . GLU A 1 220 ? -72.409 -24.305 158.995 1.00 86.81 220 GLU A C 1
ATOM 1729 O O . GLU A 1 220 ? -71.873 -23.972 157.941 1.00 86.81 220 GLU A O 1
ATOM 1734 N N . GLN A 1 221 ? -72.589 -25.597 159.292 1.00 86.88 221 GLN A N 1
ATOM 1735 C CA . GLN A 1 221 ? -72.199 -26.665 158.366 1.00 86.88 221 GLN A CA 1
ATOM 1736 C C . GLN A 1 221 ? -72.990 -26.613 157.051 1.00 86.88 221 GLN A C 1
ATOM 1738 O O . GLN A 1 221 ? -72.420 -26.860 155.985 1.00 86.88 221 GLN A O 1
ATOM 1743 N N . ALA A 1 222 ? -74.284 -26.283 157.100 1.00 85.94 222 ALA A N 1
ATOM 1744 C CA . ALA A 1 222 ? -75.097 -26.072 155.905 1.00 85.94 222 ALA A CA 1
ATOM 1745 C C . ALA A 1 222 ? -74.616 -24.848 155.106 1.00 85.94 222 ALA A C 1
ATOM 1747 O O . ALA A 1 222 ? -74.421 -24.958 153.896 1.00 85.94 222 ALA A O 1
ATOM 1748 N N . MET A 1 223 ? -74.327 -23.727 155.777 1.00 85.38 223 MET A N 1
ATOM 1749 C CA . MET A 1 223 ? -73.741 -22.519 155.181 1.00 85.38 223 MET A CA 1
ATOM 1750 C C . MET A 1 223 ? -72.371 -22.800 154.553 1.00 85.38 223 MET A C 1
ATOM 1752 O O . MET A 1 223 ? -72.117 -22.376 153.434 1.00 85.38 223 MET A O 1
ATOM 1756 N N . LEU A 1 224 ? -71.497 -23.567 155.210 1.00 87.94 224 LEU A N 1
ATOM 1757 C CA . LEU A 1 224 ? -70.185 -23.947 154.679 1.00 87.94 224 LEU A CA 1
ATOM 1758 C C . LEU A 1 224 ? -70.301 -24.865 153.454 1.00 87.94 224 LEU A C 1
ATOM 1760 O O . LEU A 1 224 ? -69.548 -24.694 152.496 1.00 87.94 224 LEU A O 1
ATOM 1764 N N . LYS A 1 225 ? -71.253 -25.807 153.440 1.00 87.81 225 LYS A N 1
ATOM 1765 C CA . LYS A 1 225 ? -71.549 -26.643 152.260 1.00 87.81 225 LYS A CA 1
ATOM 1766 C C . LYS A 1 225 ? -72.128 -25.807 151.111 1.00 87.81 225 LYS A C 1
ATOM 1768 O O . LYS A 1 225 ? -71.690 -25.958 149.972 1.00 87.81 225 LYS A O 1
ATOM 1773 N N . ALA A 1 226 ? -73.049 -24.888 151.408 1.00 84.44 226 ALA A N 1
ATOM 1774 C CA . ALA A 1 226 ? -73.626 -23.967 150.433 1.00 84.44 226 ALA A CA 1
ATOM 1775 C C . ALA A 1 226 ? -72.569 -23.017 149.848 1.00 84.44 226 ALA A C 1
ATOM 1777 O O . ALA A 1 226 ? -72.468 -22.910 148.630 1.00 84.44 226 ALA A O 1
ATOM 1778 N N . ASN A 1 227 ? -71.725 -22.408 150.685 1.00 88.19 227 ASN A N 1
ATOM 1779 C CA . ASN A 1 227 ? -70.654 -21.502 150.268 1.00 88.19 227 ASN A CA 1
ATOM 1780 C C . ASN A 1 227 ? -69.562 -22.223 149.469 1.00 88.19 227 ASN A C 1
ATOM 1782 O O . ASN A 1 227 ? -69.081 -21.665 148.488 1.00 88.19 227 ASN A O 1
ATOM 1786 N N . LYS A 1 228 ? -69.211 -23.474 149.809 1.00 89.81 228 LYS A N 1
ATOM 1787 C CA . LYS A 1 228 ? -68.328 -24.302 148.967 1.00 89.81 228 LYS A CA 1
ATOM 1788 C C . LYS A 1 228 ? -68.954 -24.573 147.597 1.00 89.81 228 LYS A C 1
ATOM 1790 O O . LYS A 1 228 ? -68.318 -24.303 146.585 1.00 89.81 228 LYS A O 1
ATOM 1795 N N . SER A 1 229 ? -70.223 -24.987 147.546 1.00 90.44 229 SER A N 1
ATOM 1796 C CA . SER A 1 229 ? -70.935 -25.189 146.273 1.00 90.44 229 SER A CA 1
ATOM 1797 C C . SER A 1 229 ? -71.079 -23.892 145.460 1.00 90.44 229 SER A C 1
ATOM 1799 O O . SER A 1 229 ? -70.977 -23.919 144.234 1.00 90.44 229 SER A O 1
ATOM 1801 N N . LEU A 1 230 ? -71.279 -22.745 146.119 1.00 90.50 230 LEU A N 1
ATOM 1802 C CA . LEU A 1 230 ? -71.313 -21.428 145.484 1.00 90.50 230 LEU A CA 1
ATOM 1803 C C . LEU A 1 230 ? -69.938 -21.056 144.915 1.00 90.50 230 LEU A C 1
ATOM 1805 O O . LEU A 1 230 ? -69.864 -20.641 143.765 1.00 90.50 230 LEU A O 1
ATOM 1809 N N . ALA A 1 231 ? -68.859 -21.250 145.677 1.00 91.56 231 ALA A N 1
ATOM 1810 C CA . ALA A 1 231 ? -67.491 -20.988 145.236 1.00 91.56 231 ALA A CA 1
ATOM 1811 C C . ALA A 1 231 ? -67.074 -21.899 144.068 1.00 91.56 231 ALA A C 1
ATOM 1813 O O . ALA A 1 231 ? -66.469 -21.425 143.112 1.00 91.56 231 ALA A O 1
ATOM 1814 N N . GLU A 1 232 ? -67.458 -23.178 144.083 1.00 92.38 232 GLU A N 1
ATOM 1815 C CA . GLU A 1 232 ? -67.257 -24.100 142.956 1.00 92.38 232 GLU A CA 1
ATOM 1816 C C . GLU A 1 232 ? -68.043 -23.679 141.706 1.00 92.38 232 GLU A C 1
ATOM 1818 O O . GLU A 1 232 ? -67.523 -23.768 140.594 1.00 92.38 232 GLU A O 1
ATOM 1823 N N . LYS A 1 233 ? -69.287 -23.204 141.865 1.00 92.94 233 LYS A N 1
ATOM 1824 C CA . LYS A 1 233 ? -70.102 -22.675 140.756 1.00 92.94 233 LYS A CA 1
ATOM 1825 C C . LYS A 1 233 ? -69.527 -21.371 140.207 1.00 92.94 233 LYS A C 1
ATOM 1827 O O . LYS A 1 233 ? -69.405 -21.244 138.995 1.00 92.94 233 LYS A O 1
ATOM 1832 N N . LEU A 1 234 ? -69.135 -20.441 141.079 1.00 92.88 234 LEU A N 1
ATOM 1833 C CA . LEU A 1 234 ? -68.463 -19.195 140.707 1.00 92.88 234 LEU A CA 1
ATOM 1834 C C . LEU A 1 234 ? -67.151 -19.480 139.980 1.00 92.88 234 LEU A C 1
ATOM 1836 O O . LEU A 1 234 ? -66.924 -18.896 138.927 1.00 92.88 234 LEU A O 1
ATOM 1840 N N . LYS A 1 235 ? -66.339 -20.429 140.466 1.00 93.75 235 LYS A N 1
ATOM 1841 C CA . LYS A 1 235 ? -65.125 -20.847 139.764 1.00 93.75 235 LYS A CA 1
ATOM 1842 C C . LYS A 1 235 ? -65.451 -21.421 138.384 1.00 93.75 235 LYS A C 1
ATOM 1844 O O . LYS A 1 235 ? -64.901 -20.937 137.411 1.00 93.75 235 LYS A O 1
ATOM 1849 N N . LYS A 1 236 ? -66.387 -22.369 138.260 1.00 93.38 236 LYS A N 1
ATOM 1850 C CA . LYS A 1 236 ? -66.772 -22.935 136.949 1.00 93.38 236 LYS A CA 1
ATOM 1851 C C . LYS A 1 236 ? -67.308 -21.880 135.973 1.00 93.38 236 LYS A C 1
ATOM 1853 O O . LYS A 1 236 ? -67.056 -21.980 134.777 1.00 93.38 236 LYS A O 1
ATOM 1858 N N . LEU A 1 237 ? -68.028 -20.872 136.468 1.00 93.50 237 LEU A N 1
ATOM 1859 C CA . LEU A 1 237 ? -68.486 -19.735 135.663 1.00 93.50 237 LEU A CA 1
ATOM 1860 C C . LEU A 1 237 ? -67.335 -18.796 135.273 1.00 93.50 237 LEU A C 1
ATOM 1862 O O . LEU A 1 237 ? -67.340 -18.291 134.156 1.00 93.50 237 LEU A O 1
ATOM 1866 N N . GLN A 1 238 ? -66.350 -18.593 136.151 1.00 94.12 238 GLN A N 1
ATOM 1867 C CA . GLN A 1 238 ? -65.140 -17.819 135.869 1.00 94.12 238 GLN A CA 1
ATOM 1868 C C . GLN A 1 238 ? -64.241 -18.535 134.852 1.00 94.12 238 GLN A C 1
ATOM 1870 O O . GLN A 1 238 ? -63.873 -17.929 133.852 1.00 94.12 238 GLN A O 1
ATOM 1875 N N . ASP A 1 239 ? -63.967 -19.827 135.052 1.00 94.12 239 ASP A N 1
ATOM 1876 C CA . ASP A 1 239 ? -63.189 -20.675 134.144 1.00 94.12 239 ASP A CA 1
ATOM 1877 C C . ASP A 1 239 ? -63.816 -20.645 132.728 1.00 94.12 239 ASP A C 1
ATOM 1879 O O . ASP A 1 239 ? -63.130 -20.360 131.748 1.00 94.12 239 ASP A O 1
ATOM 1883 N N . ALA A 1 240 ? -65.141 -20.825 132.619 1.00 94.88 240 ALA A N 1
ATOM 1884 C CA . ALA A 1 240 ? -65.871 -20.757 131.345 1.00 94.88 240 ALA A CA 1
ATOM 1885 C C . ALA A 1 240 ? -65.975 -19.333 130.753 1.00 94.88 240 ALA A C 1
ATOM 1887 O O . ALA A 1 240 ? -66.099 -19.167 129.536 1.00 94.88 240 ALA A O 1
ATOM 1888 N N . LEU A 1 241 ? -65.943 -18.287 131.585 1.00 94.69 241 LEU A N 1
ATOM 1889 C CA . LEU A 1 241 ? -65.877 -16.895 131.136 1.00 94.69 241 LEU A CA 1
ATOM 1890 C C . LEU A 1 241 ? -64.491 -16.572 130.563 1.00 94.69 241 LEU A C 1
ATOM 1892 O O . LEU A 1 241 ? -64.402 -15.908 129.532 1.00 94.69 241 LEU A O 1
ATOM 1896 N N . ASP A 1 242 ? -63.423 -17.045 131.198 1.00 94.50 242 ASP A N 1
ATOM 1897 C CA . ASP A 1 242 ? -62.050 -16.815 130.755 1.00 94.50 242 ASP A CA 1
ATOM 1898 C C . ASP A 1 242 ? -61.698 -17.673 129.529 1.00 94.50 242 ASP A C 1
ATOM 1900 O O . ASP A 1 242 ? -61.083 -17.158 128.596 1.00 94.50 242 ASP A O 1
ATOM 1904 N N . GLU A 1 243 ? -62.206 -18.906 129.427 1.00 95.12 243 GLU A N 1
ATOM 1905 C CA . GLU A 1 243 ? -62.185 -19.691 128.183 1.00 95.12 243 GLU A CA 1
ATOM 1906 C C . GLU A 1 243 ? -62.897 -18.946 127.037 1.00 95.12 243 GLU A C 1
ATOM 1908 O O . GLU A 1 243 ? -62.351 -18.815 125.938 1.00 95.12 243 GLU A O 1
ATOM 1913 N N . ARG A 1 244 ? -64.078 -18.361 127.295 1.00 94.62 244 ARG A N 1
ATOM 1914 C CA . ARG A 1 244 ? -64.782 -17.522 126.308 1.00 94.62 244 ARG A CA 1
ATOM 1915 C C . ARG A 1 244 ? -64.004 -16.260 125.935 1.00 94.62 244 ARG A C 1
ATOM 1917 O O . ARG A 1 244 ? -64.015 -15.903 124.760 1.00 94.62 244 ARG A O 1
ATOM 1924 N N . LYS A 1 245 ? -63.306 -15.605 126.871 1.00 96.38 245 LYS A N 1
ATOM 1925 C CA . LYS A 1 245 ? -62.409 -14.472 126.559 1.00 96.38 245 LYS A CA 1
ATOM 1926 C C . LYS A 1 245 ? -61.240 -14.914 125.683 1.00 96.38 245 LYS A C 1
ATOM 1928 O O . LYS A 1 245 ? -60.940 -14.233 124.711 1.00 96.38 245 LYS A O 1
ATOM 1933 N N . LEU A 1 246 ? -60.604 -16.048 125.983 1.00 95.75 246 LEU A N 1
ATOM 1934 C CA . LEU A 1 246 ? -59.513 -16.593 125.169 1.00 95.75 246 LEU A CA 1
ATOM 1935 C C . LEU A 1 246 ? -59.999 -16.947 123.757 1.00 95.75 246 LEU A C 1
ATOM 1937 O O . LEU A 1 246 ? -59.371 -16.544 122.780 1.00 95.75 246 LEU A O 1
ATOM 1941 N N . SER A 1 247 ? -61.158 -17.601 123.636 1.00 95.75 247 SER A N 1
ATOM 1942 C CA . SER A 1 247 ? -61.792 -17.888 122.345 1.00 95.75 247 SER A CA 1
ATOM 1943 C C . SER A 1 247 ? -62.155 -16.610 121.580 1.00 95.75 247 SER A C 1
ATOM 1945 O O . SER A 1 247 ? -61.918 -16.540 120.376 1.00 95.75 247 SER A O 1
ATOM 1947 N N . PHE A 1 248 ? -62.705 -15.591 122.247 1.00 96.06 248 PHE A N 1
ATOM 1948 C CA . PHE A 1 248 ? -63.017 -14.301 121.629 1.00 96.06 248 PHE A CA 1
ATOM 1949 C C . PHE A 1 248 ? -61.750 -13.573 121.166 1.00 96.06 248 PHE A C 1
ATOM 1951 O O . PHE A 1 248 ? -61.704 -13.089 120.040 1.00 96.06 248 PHE A O 1
ATOM 1958 N N . ASN A 1 249 ? -60.694 -13.556 121.981 1.00 95.38 249 ASN A N 1
ATOM 1959 C CA . ASN A 1 249 ? -59.414 -12.940 121.634 1.00 95.38 249 ASN A CA 1
ATOM 1960 C C . ASN A 1 249 ? -58.729 -13.662 120.462 1.00 95.38 249 ASN A C 1
ATOM 1962 O O . ASN A 1 249 ? -58.143 -13.000 119.610 1.00 95.38 249 ASN A O 1
ATOM 1966 N N . ALA A 1 250 ? -58.842 -14.993 120.377 1.00 96.00 250 ALA A N 1
ATOM 1967 C CA . ALA A 1 250 ? -58.348 -15.783 119.248 1.00 96.00 250 ALA A CA 1
ATOM 1968 C C . ALA A 1 250 ? -59.161 -15.557 117.958 1.00 96.00 250 ALA A C 1
ATOM 1970 O O . ALA A 1 250 ? -58.594 -15.512 116.867 1.00 96.00 250 ALA A O 1
ATOM 1971 N N . LEU A 1 251 ? -60.483 -15.381 118.062 1.00 95.69 251 LEU A N 1
ATOM 1972 C CA . LEU A 1 251 ? -61.329 -15.012 116.922 1.00 95.69 251 LEU A CA 1
ATOM 1973 C C . LEU A 1 251 ? -61.076 -13.568 116.468 1.00 95.69 251 LEU A C 1
ATOM 1975 O O . LEU A 1 251 ? -61.014 -13.319 115.269 1.00 95.69 251 LEU A O 1
ATOM 1979 N N . SER A 1 252 ? -60.875 -12.643 117.408 1.00 95.62 252 SER A N 1
ATOM 1980 C CA . SER A 1 252 ? -60.551 -11.239 117.142 1.00 95.62 252 SER A CA 1
ATOM 1981 C C . SER A 1 252 ? -59.199 -11.100 116.434 1.00 95.62 252 SER A C 1
ATOM 1983 O O . SER A 1 252 ? -59.125 -10.494 115.367 1.00 95.62 252 SER A O 1
ATOM 1985 N N . SER A 1 253 ? -58.146 -11.757 116.938 1.00 95.94 253 SER A N 1
ATOM 1986 C CA . SER A 1 253 ? -56.833 -11.743 116.281 1.00 95.94 253 SER A CA 1
ATOM 1987 C C . SER A 1 253 ? -56.855 -12.436 114.913 1.00 95.94 253 SER A C 1
ATOM 1989 O O . SER A 1 253 ? -56.277 -11.915 113.956 1.00 95.94 253 SER A O 1
ATOM 1991 N N . LYS A 1 254 ? -57.602 -13.542 114.764 1.00 97.06 254 LYS A N 1
ATOM 1992 C CA . LYS A 1 254 ? -57.853 -14.164 113.453 1.00 97.06 254 LYS A CA 1
ATOM 1993 C C . LYS A 1 254 ? -58.595 -13.225 112.495 1.00 97.06 254 LYS A C 1
ATOM 1995 O O . LYS A 1 254 ? -58.258 -13.202 111.316 1.00 97.06 254 LYS A O 1
ATOM 2000 N N . ASN A 1 255 ? -59.569 -12.450 112.973 1.00 95.75 255 ASN A N 1
ATOM 2001 C CA . ASN A 1 255 ? -60.275 -11.468 112.152 1.00 95.75 255 ASN A CA 1
ATOM 2002 C C . ASN A 1 255 ? -59.320 -10.368 111.668 1.00 95.75 255 ASN A C 1
ATOM 2004 O O . ASN A 1 255 ? -59.242 -10.135 110.468 1.00 95.75 255 ASN A O 1
ATOM 2008 N N . THR A 1 256 ? -58.509 -9.786 112.562 1.00 95.56 256 THR A N 1
ATOM 2009 C CA . THR A 1 256 ? -57.513 -8.769 112.170 1.00 95.56 256 THR A CA 1
ATOM 2010 C C . THR A 1 256 ? -56.457 -9.301 111.196 1.00 95.56 256 THR A C 1
ATOM 2012 O O . THR A 1 256 ? -55.990 -8.557 110.336 1.00 95.56 256 THR A O 1
ATOM 2015 N N . LEU A 1 257 ? -56.102 -10.591 111.281 1.00 96.62 257 LEU A N 1
ATOM 2016 C CA . LEU A 1 257 ? -55.206 -11.229 110.316 1.00 96.62 257 LEU A CA 1
ATOM 2017 C C . LEU A 1 257 ? -55.882 -11.382 108.945 1.00 96.62 257 LEU A C 1
ATOM 2019 O O . LEU A 1 257 ? -55.297 -10.998 107.942 1.00 96.62 257 LEU A O 1
ATOM 2023 N N . LEU A 1 258 ? -57.133 -11.851 108.899 1.00 96.19 258 LEU A N 1
ATOM 2024 C CA . LEU A 1 258 ? -57.894 -11.970 107.648 1.00 96.19 258 LEU A CA 1
ATOM 2025 C C . LEU A 1 258 ? -58.190 -10.605 106.999 1.00 96.19 258 LEU A C 1
ATOM 2027 O O . LEU A 1 258 ? -58.236 -10.508 105.776 1.00 96.19 258 LEU A O 1
ATOM 2031 N N . GLU A 1 259 ? -58.358 -9.544 107.789 1.00 95.94 259 GLU A N 1
ATOM 2032 C CA . GLU A 1 259 ? -58.479 -8.164 107.298 1.00 95.94 259 GLU A CA 1
ATOM 2033 C C . GLU A 1 259 ? -57.159 -7.649 106.701 1.00 95.94 259 GLU A C 1
ATOM 2035 O O . GLU A 1 259 ? -57.171 -6.988 105.657 1.00 95.94 259 GLU A O 1
ATOM 2040 N N . ALA A 1 260 ? -56.017 -7.997 107.305 1.00 96.19 260 ALA A N 1
ATOM 2041 C CA . ALA A 1 260 ? -54.695 -7.711 106.751 1.00 96.19 260 ALA A CA 1
ATOM 2042 C C . ALA A 1 260 ? -54.439 -8.504 105.455 1.00 96.19 260 ALA A C 1
ATOM 2044 O O . ALA A 1 260 ? -54.097 -7.900 104.438 1.00 96.19 260 ALA A O 1
ATOM 2045 N N . ASP A 1 261 ? -54.694 -9.816 105.449 1.00 96.62 261 ASP A N 1
ATOM 2046 C CA . ASP A 1 261 ? -54.563 -10.689 104.274 1.00 96.62 261 ASP A CA 1
ATOM 2047 C C . ASP A 1 261 ? -55.457 -10.213 103.116 1.00 96.62 261 ASP A C 1
ATOM 2049 O O . ASP A 1 261 ? -55.010 -10.127 101.973 1.00 96.62 261 ASP A O 1
ATOM 2053 N N . LEU A 1 262 ? -56.706 -9.818 103.401 1.00 96.62 262 LEU A N 1
ATOM 2054 C CA . LEU A 1 262 ? -57.623 -9.237 102.414 1.00 96.62 262 LEU A CA 1
ATOM 2055 C C . LEU A 1 262 ? -57.116 -7.894 101.866 1.00 96.62 262 LEU A C 1
ATOM 2057 O O . LEU A 1 262 ? -57.338 -7.583 100.695 1.00 96.62 262 LEU A O 1
ATOM 2061 N N . THR A 1 263 ? -56.444 -7.091 102.690 1.00 96.75 263 THR A N 1
ATOM 2062 C CA . THR A 1 263 ? -55.846 -5.817 102.263 1.00 96.75 263 THR A CA 1
ATOM 2063 C C . THR A 1 263 ? -54.632 -6.058 101.362 1.00 96.75 263 THR A C 1
ATOM 2065 O O . THR A 1 263 ? -54.520 -5.428 100.310 1.00 96.75 263 THR A O 1
ATOM 2068 N N . VAL A 1 264 ? -53.779 -7.031 101.699 1.00 97.19 264 VAL A N 1
ATOM 2069 C CA . VAL A 1 264 ? -52.657 -7.471 100.852 1.00 97.19 264 VAL A CA 1
ATOM 2070 C C . VAL A 1 264 ? -53.160 -8.055 99.528 1.00 97.19 264 VAL A C 1
ATOM 2072 O O . VAL A 1 264 ? -52.647 -7.690 98.473 1.00 97.19 264 VAL A O 1
ATOM 2075 N N . ALA A 1 265 ? -54.198 -8.895 99.548 1.00 95.25 265 ALA A N 1
ATOM 2076 C CA . ALA A 1 265 ? -54.785 -9.479 98.341 1.00 95.25 265 ALA A CA 1
ATOM 2077 C C . ALA A 1 265 ? -55.405 -8.422 97.407 1.00 95.25 265 ALA A C 1
ATOM 2079 O O . ALA A 1 265 ? -55.289 -8.537 96.187 1.00 95.25 265 ALA A O 1
ATOM 2080 N N . LYS A 1 266 ? -56.019 -7.363 97.958 1.00 96.56 266 LYS A N 1
ATOM 2081 C CA . LYS A 1 266 ? -56.495 -6.207 97.176 1.00 96.56 266 LYS A CA 1
ATOM 2082 C C . LYS A 1 266 ? -55.340 -5.443 96.531 1.00 96.56 266 LYS A C 1
ATOM 2084 O O . LYS A 1 266 ? -55.391 -5.207 95.330 1.00 96.56 266 LYS A O 1
ATOM 2089 N N . GLN A 1 267 ? -54.283 -5.135 97.287 1.00 96.94 267 GLN A N 1
ATOM 2090 C CA . GLN A 1 267 ? -53.098 -4.470 96.736 1.00 96.94 267 GLN A CA 1
ATOM 2091 C C . GLN A 1 267 ? -52.466 -5.301 95.609 1.00 96.94 267 GLN A C 1
ATOM 2093 O O . GLN A 1 267 ? -52.203 -4.771 94.536 1.00 96.94 267 GLN A O 1
ATOM 2098 N N . GLN A 1 268 ? -52.311 -6.616 95.802 1.00 97.25 268 GLN A N 1
ATOM 2099 C CA . GLN A 1 268 ? -51.804 -7.525 94.768 1.00 97.25 268 GLN A CA 1
ATOM 2100 C C . GLN A 1 268 ? -52.698 -7.556 93.520 1.00 97.25 268 GLN A C 1
ATOM 2102 O O . GLN A 1 268 ? -52.183 -7.599 92.404 1.00 97.25 268 GLN A O 1
ATOM 2107 N N . TYR A 1 269 ? -54.025 -7.513 93.681 1.00 97.56 269 TYR A N 1
ATOM 2108 C CA . TYR A 1 269 ? -54.953 -7.409 92.555 1.00 97.56 269 TYR A CA 1
ATOM 2109 C C . TYR A 1 269 ? -54.766 -6.093 91.786 1.00 97.56 269 TYR A C 1
ATOM 2111 O O . TYR A 1 269 ? -54.651 -6.123 90.561 1.00 97.56 269 TYR A O 1
ATOM 2119 N N . ASP A 1 270 ? -54.679 -4.956 92.480 1.00 97.38 270 ASP A N 1
ATOM 2120 C CA . ASP A 1 270 ? -54.480 -3.647 91.851 1.00 97.38 270 ASP A CA 1
ATOM 2121 C C . ASP A 1 270 ? -53.100 -3.533 91.175 1.00 97.38 270 ASP A C 1
ATOM 2123 O O . ASP A 1 270 ? -53.000 -3.021 90.056 1.00 97.38 270 ASP A O 1
ATOM 2127 N N . ASP A 1 271 ? -52.047 -4.087 91.781 1.00 97.44 271 ASP A N 1
ATOM 2128 C CA . ASP A 1 271 ? -50.707 -4.177 91.190 1.00 97.44 271 ASP A CA 1
ATOM 2129 C C . ASP A 1 271 ? -50.724 -5.010 89.896 1.00 97.44 271 ASP A C 1
ATOM 2131 O O . ASP A 1 271 ? -50.221 -4.564 88.861 1.00 97.44 271 ASP A O 1
ATOM 2135 N N . ILE A 1 272 ? -51.374 -6.182 89.908 1.00 97.00 272 ILE A N 1
ATOM 2136 C CA . ILE A 1 272 ? -51.552 -7.032 88.719 1.00 97.00 272 ILE A CA 1
ATOM 2137 C C . ILE A 1 272 ? -52.375 -6.307 87.643 1.00 97.00 272 ILE A C 1
ATOM 2139 O O . ILE A 1 272 ? -52.000 -6.331 86.471 1.00 97.00 272 ILE A O 1
ATOM 2143 N N . GLN A 1 273 ? -53.453 -5.610 88.012 1.00 97.88 273 GLN A N 1
ATOM 2144 C CA . GLN A 1 273 ? -54.252 -4.802 87.081 1.00 97.88 273 GLN A CA 1
ATOM 2145 C C . GLN A 1 273 ? -53.433 -3.677 86.436 1.00 97.88 273 GLN A C 1
ATOM 2147 O O . GLN A 1 273 ? -53.602 -3.387 85.252 1.00 97.88 273 GLN A O 1
ATOM 2152 N N . ASN A 1 274 ? -52.525 -3.049 87.183 1.00 97.19 274 ASN A N 1
ATOM 2153 C CA . ASN A 1 274 ? -51.644 -2.009 86.656 1.00 97.19 274 ASN A CA 1
ATOM 2154 C C . ASN A 1 274 ? -50.560 -2.587 85.729 1.00 97.19 274 ASN A C 1
ATOM 2156 O O . ASN A 1 274 ? -50.274 -1.989 84.690 1.00 97.19 274 ASN A O 1
ATOM 2160 N N . VAL A 1 275 ? -50.025 -3.777 86.031 1.00 97.44 275 VAL A N 1
ATOM 2161 C CA . VAL A 1 275 ? -49.130 -4.516 85.121 1.00 97.44 275 VAL A CA 1
ATOM 2162 C C . VAL A 1 275 ? -49.854 -4.912 83.830 1.00 97.44 275 VAL A C 1
ATOM 2164 O O . VAL A 1 275 ? -49.305 -4.687 82.754 1.00 97.44 275 VAL A O 1
ATOM 2167 N N . ILE A 1 276 ? -51.090 -5.421 83.904 1.00 97.56 276 ILE A N 1
ATOM 2168 C CA . ILE A 1 276 ? -51.897 -5.775 82.721 1.00 97.56 276 ILE A CA 1
ATOM 2169 C C . ILE A 1 276 ? -52.107 -4.549 81.825 1.00 97.56 276 ILE A C 1
ATOM 2171 O O . ILE A 1 276 ? -51.743 -4.596 80.652 1.00 97.56 276 ILE A O 1
ATOM 2175 N N . LYS A 1 277 ? -52.595 -3.427 82.376 1.00 97.50 277 LYS A N 1
ATOM 2176 C CA . LYS A 1 277 ? -52.794 -2.176 81.617 1.00 97.50 277 LYS A CA 1
ATOM 2177 C C . LYS A 1 277 ? -51.502 -1.697 80.954 1.00 97.50 277 LYS A C 1
ATOM 2179 O O . LYS A 1 277 ? -51.530 -1.258 79.807 1.00 97.50 277 LYS A O 1
ATOM 2184 N N . LYS A 1 278 ? -50.361 -1.800 81.648 1.00 97.62 278 LYS A N 1
ATOM 2185 C CA . LYS A 1 278 ? -49.064 -1.458 81.056 1.00 97.62 278 LYS A CA 1
ATOM 2186 C C . LYS A 1 278 ? -48.711 -2.399 79.901 1.00 97.62 278 LYS A C 1
ATOM 2188 O O . LYS A 1 278 ? -48.384 -1.919 78.825 1.00 97.62 278 LYS A O 1
ATOM 2193 N N . MET A 1 279 ? -48.839 -3.714 80.081 1.00 96.88 279 MET A N 1
ATOM 2194 C CA . MET A 1 279 ? -48.580 -4.689 79.015 1.00 96.88 279 MET A CA 1
ATOM 2195 C C . MET A 1 279 ? -49.512 -4.507 77.807 1.00 96.88 279 MET A C 1
ATOM 2197 O O . MET A 1 279 ? -49.105 -4.782 76.680 1.00 96.88 279 MET A O 1
ATOM 2201 N N . GLU A 1 280 ? -50.741 -4.025 78.005 1.00 97.56 280 GLU A N 1
ATOM 2202 C CA . GLU A 1 280 ? -51.646 -3.653 76.913 1.00 97.56 280 GLU A CA 1
ATOM 2203 C C . GLU A 1 280 ? -51.170 -2.408 76.151 1.00 97.56 280 GLU A C 1
ATOM 2205 O O . GLU A 1 280 ? -51.233 -2.407 74.920 1.00 97.56 280 GLU A O 1
ATOM 2210 N N . ILE A 1 281 ? -50.640 -1.392 76.841 1.00 97.62 281 ILE A N 1
ATOM 2211 C CA . ILE A 1 281 ? -50.022 -0.208 76.218 1.00 97.62 281 ILE A CA 1
ATOM 2212 C C . ILE A 1 281 ? -48.749 -0.608 75.459 1.00 97.62 281 ILE A C 1
ATOM 2214 O O . ILE A 1 281 ? -48.679 -0.388 74.249 1.00 97.62 281 ILE A O 1
ATOM 2218 N N . ASP A 1 282 ? -47.804 -1.283 76.122 1.00 96.75 282 ASP A N 1
ATOM 2219 C CA . ASP A 1 282 ? -46.537 -1.754 75.540 1.00 96.75 282 ASP A CA 1
ATOM 2220 C C . ASP A 1 282 ? -46.795 -2.605 74.268 1.00 96.75 282 ASP A C 1
ATOM 2222 O O . ASP A 1 282 ? -46.107 -2.481 73.251 1.00 96.75 282 ASP A O 1
ATOM 2226 N N . LYS A 1 283 ? -47.852 -3.434 74.282 1.00 97.50 283 LYS A N 1
ATOM 2227 C CA . LYS A 1 283 ? -48.331 -4.219 73.129 1.00 97.50 283 LYS A CA 1
ATOM 2228 C C . LYS A 1 283 ? -48.865 -3.347 71.987 1.00 97.50 283 LYS A C 1
ATOM 2230 O O . LYS A 1 283 ? -48.579 -3.649 70.828 1.00 97.50 283 LYS A O 1
ATOM 2235 N N . GLN A 1 284 ? -49.654 -2.310 72.271 1.00 97.69 284 GLN A N 1
ATOM 2236 C CA . GLN A 1 284 ? -50.178 -1.408 71.234 1.00 97.69 284 GLN A CA 1
ATOM 2237 C C . GLN A 1 284 ? -49.059 -0.567 70.605 1.00 97.69 284 GLN A C 1
ATOM 2239 O O . GLN A 1 284 ? -49.025 -0.422 69.382 1.00 97.69 284 GLN A O 1
ATOM 2244 N N . GLU A 1 285 ? -48.104 -0.086 71.406 1.00 97.62 285 GLU A N 1
ATOM 2245 C CA . GLU A 1 285 ? -46.913 0.612 70.909 1.00 97.62 285 GLU A CA 1
ATOM 2246 C C . GLU A 1 285 ? -46.066 -0.291 70.005 1.00 97.62 285 GLU A C 1
ATOM 2248 O O . GLU A 1 285 ? -45.680 0.121 68.908 1.00 97.62 285 GLU A O 1
ATOM 2253 N N . LEU A 1 286 ? -45.850 -1.553 70.396 1.00 97.44 286 LEU A N 1
ATOM 2254 C CA . LEU A 1 286 ? -45.130 -2.525 69.573 1.00 97.44 286 LEU A CA 1
ATOM 2255 C C . LEU A 1 286 ? -45.871 -2.839 68.259 1.00 97.44 286 LEU A C 1
ATOM 2257 O O . LEU A 1 286 ? -45.241 -2.901 67.203 1.00 97.44 286 LEU A O 1
ATOM 2261 N N . ILE A 1 287 ? -47.203 -2.972 68.283 1.00 97.69 287 ILE A N 1
ATOM 2262 C CA . ILE A 1 287 ? -48.023 -3.144 67.069 1.00 97.69 287 ILE A CA 1
ATOM 2263 C C . ILE A 1 287 ? -47.918 -1.915 66.154 1.00 97.69 287 ILE A C 1
ATOM 2265 O O . ILE A 1 287 ? -47.796 -2.069 64.936 1.00 97.69 287 ILE A O 1
ATOM 2269 N N . TYR A 1 288 ? -47.949 -0.701 66.709 1.00 97.62 288 TYR A N 1
ATOM 2270 C CA . TYR A 1 288 ? -47.776 0.534 65.942 1.00 97.62 288 TYR A CA 1
ATOM 2271 C C . TYR A 1 288 ? -46.376 0.620 65.319 1.00 97.62 288 TYR A C 1
ATOM 2273 O O . TYR A 1 288 ? -46.251 0.908 64.127 1.00 97.62 288 TYR A O 1
ATOM 2281 N N . LYS A 1 289 ? -45.333 0.290 66.091 1.00 97.94 289 LYS A N 1
ATOM 2282 C CA . LYS A 1 289 ? -43.944 0.244 65.628 1.00 97.94 289 LYS A CA 1
ATOM 2283 C C . LYS A 1 289 ? -43.764 -0.748 64.473 1.00 97.94 289 LYS A C 1
ATOM 2285 O O . LYS A 1 289 ? -43.329 -0.335 63.403 1.00 97.94 289 LYS A O 1
ATOM 2290 N N . ILE A 1 290 ? -44.202 -2.000 64.633 1.00 96.75 290 ILE A N 1
ATOM 2291 C CA . ILE A 1 290 ? -44.117 -3.035 63.585 1.00 96.75 290 ILE A CA 1
ATOM 2292 C C . ILE A 1 290 ? -44.882 -2.615 62.321 1.00 96.75 290 ILE A C 1
ATOM 2294 O O . ILE A 1 290 ? -44.400 -2.814 61.208 1.00 96.75 290 ILE A O 1
ATOM 2298 N N . ARG A 1 291 ? -46.064 -1.993 62.457 1.00 97.50 291 ARG A N 1
ATOM 2299 C CA . ARG A 1 291 ? -46.826 -1.467 61.306 1.00 97.50 291 ARG A CA 1
ATOM 2300 C C . ARG A 1 291 ? -46.101 -0.335 60.583 1.00 97.50 291 ARG A C 1
ATOM 2302 O O . ARG A 1 291 ? -46.202 -0.252 59.361 1.00 97.50 291 ARG A O 1
ATOM 2309 N N . ARG A 1 292 ? -45.397 0.528 61.318 1.00 97.88 292 ARG A N 1
ATOM 2310 C CA . ARG A 1 292 ? -44.584 1.609 60.755 1.00 97.88 292 ARG A CA 1
ATOM 2311 C C . ARG A 1 292 ? -43.363 1.050 60.023 1.00 97.88 292 ARG A C 1
ATOM 2313 O O . ARG A 1 292 ? -43.166 1.393 58.864 1.00 97.88 292 ARG A O 1
ATOM 2320 N N . GLU A 1 293 ? -42.599 0.169 60.662 1.00 96.56 293 GLU A N 1
ATOM 2321 C CA . GLU A 1 293 ? -41.400 -0.458 60.085 1.00 96.56 293 GLU A CA 1
ATOM 2322 C C . GLU A 1 293 ? -41.761 -1.264 58.825 1.00 96.56 293 GLU A C 1
ATOM 2324 O O . GLU A 1 293 ? -41.236 -0.983 57.753 1.00 96.56 293 GLU A O 1
ATOM 2329 N N . CYS A 1 294 ? -42.790 -2.117 58.886 1.00 96.88 294 CYS A N 1
ATOM 2330 C CA . CYS A 1 294 ? -43.298 -2.872 57.731 1.00 96.88 294 CYS A CA 1
ATOM 2331 C C . CYS A 1 294 ? -43.918 -1.989 56.621 1.00 96.88 294 CYS A C 1
ATOM 2333 O O . CYS A 1 294 ? -44.137 -2.468 55.504 1.00 96.88 294 CYS A O 1
ATOM 2335 N N . LYS A 1 295 ? -44.240 -0.713 56.891 1.00 97.38 295 LYS A N 1
ATOM 2336 C CA . LYS A 1 295 ? -44.569 0.258 55.833 1.00 97.38 295 LYS A CA 1
ATOM 2337 C C . LYS A 1 295 ? -43.296 0.839 55.222 1.00 97.38 295 LYS A C 1
ATOM 2339 O O . LYS A 1 295 ? -43.186 0.837 54.003 1.00 97.38 295 LYS A O 1
ATOM 2344 N N . GLN A 1 296 ? -42.346 1.279 56.048 1.00 97.50 296 GLN A N 1
ATOM 2345 C CA . GLN A 1 296 ? -41.074 1.841 55.585 1.00 97.50 296 GLN A CA 1
ATOM 2346 C C . GLN A 1 296 ? -40.307 0.841 54.705 1.00 97.50 296 GLN A C 1
ATOM 2348 O O . GLN A 1 296 ? -39.944 1.194 53.592 1.00 97.50 296 GLN A O 1
ATOM 2353 N N . GLU A 1 297 ? -40.205 -0.429 55.109 1.00 95.19 297 GLU A N 1
ATOM 2354 C CA . GLU A 1 297 ? -39.612 -1.500 54.287 1.00 95.19 297 GLU A CA 1
ATOM 2355 C C . GLU A 1 297 ? -40.298 -1.663 52.918 1.00 95.19 297 GLU A C 1
ATOM 2357 O O . GLU A 1 297 ? -39.640 -1.950 51.922 1.00 95.19 297 GLU A O 1
ATOM 2362 N N . LYS A 1 298 ? -41.625 -1.487 52.838 1.00 96.94 298 LYS A N 1
ATOM 2363 C CA . LYS A 1 298 ? -42.370 -1.586 51.570 1.00 96.94 298 LYS A CA 1
ATOM 2364 C C . LYS A 1 298 ? -42.161 -0.368 50.687 1.00 96.94 298 LYS A C 1
ATOM 2366 O O . LYS A 1 298 ? -41.975 -0.540 49.487 1.00 96.94 298 LYS A O 1
ATOM 2371 N N . ASP A 1 299 ? -42.192 0.825 51.271 1.00 97.31 299 ASP A N 1
ATOM 2372 C CA . ASP A 1 299 ? -41.925 2.071 50.557 1.00 97.31 299 ASP A CA 1
ATOM 2373 C C . ASP A 1 299 ? -40.476 2.045 49.997 1.00 97.31 299 ASP A C 1
ATOM 2375 O O . ASP A 1 299 ? -40.268 2.287 48.811 1.00 97.31 299 ASP A O 1
ATOM 2379 N N . GLU A 1 300 ? -39.491 1.602 50.793 1.00 97.94 300 GLU A N 1
ATOM 2380 C CA . GLU A 1 300 ? -38.088 1.415 50.378 1.00 97.94 300 GLU A CA 1
ATOM 2381 C C . GLU A 1 300 ? -37.914 0.337 49.288 1.00 97.94 300 GLU A C 1
ATOM 2383 O O . GLU A 1 300 ? -37.158 0.530 48.333 1.00 97.94 300 GLU A O 1
ATOM 2388 N N . LEU A 1 301 ? -38.624 -0.795 49.381 1.00 97.62 301 LEU A N 1
ATOM 2389 C CA . LEU A 1 301 ? -38.604 -1.828 48.336 1.00 97.62 301 LEU A CA 1
ATOM 2390 C C . LEU A 1 301 ? -39.214 -1.336 47.014 1.00 97.62 301 LEU A C 1
ATOM 2392 O O . LEU A 1 301 ? -38.728 -1.725 45.950 1.00 97.62 301 LEU A O 1
ATOM 2396 N N . ILE A 1 302 ? -40.232 -0.469 47.065 1.00 98.00 302 ILE A N 1
ATOM 2397 C CA . ILE A 1 302 ? -40.807 0.182 45.880 1.00 98.00 302 ILE A CA 1
ATOM 2398 C C . ILE A 1 302 ? -39.783 1.140 45.257 1.00 98.00 302 ILE A C 1
ATOM 2400 O O . ILE A 1 302 ? -39.510 1.015 44.064 1.00 98.00 302 ILE A O 1
ATOM 2404 N N . ASP A 1 303 ? -39.138 2.008 46.044 1.00 98.06 303 ASP A N 1
ATOM 2405 C CA . ASP A 1 303 ? -38.082 2.915 45.560 1.00 98.06 303 ASP A CA 1
ATOM 2406 C C . ASP A 1 303 ? -36.923 2.154 44.884 1.00 98.06 303 ASP A C 1
ATOM 2408 O O . ASP A 1 303 ? -36.438 2.541 43.811 1.00 98.06 303 ASP A O 1
ATOM 2412 N N . ILE A 1 304 ? -36.492 1.035 45.481 1.00 97.56 304 ILE A N 1
ATOM 2413 C CA . ILE A 1 304 ? -35.460 0.152 44.921 1.00 97.56 304 ILE A CA 1
ATOM 2414 C C . ILE A 1 304 ? -35.944 -0.496 43.616 1.00 97.56 304 ILE A C 1
ATOM 2416 O O . ILE A 1 304 ? -35.198 -0.509 42.632 1.00 97.56 304 ILE A O 1
ATOM 2420 N N . GLN A 1 305 ? -37.181 -0.999 43.568 1.00 97.25 305 GLN A N 1
ATOM 2421 C CA . GLN A 1 305 ? -37.758 -1.598 42.363 1.00 97.25 305 GLN A CA 1
ATOM 2422 C C . GLN A 1 305 ? -37.886 -0.572 41.226 1.00 97.25 305 GLN A C 1
ATOM 2424 O O . GLN A 1 305 ? -37.469 -0.855 40.101 1.00 97.25 305 GLN A O 1
ATOM 2429 N N . GLU A 1 306 ? -38.386 0.634 41.502 1.00 98.12 306 GLU A N 1
ATOM 2430 C CA . GLU A 1 306 ? -38.482 1.714 40.516 1.00 98.12 306 GLU A CA 1
ATOM 2431 C C . GLU A 1 306 ? -37.111 2.161 40.005 1.00 98.12 306 GLU A C 1
ATOM 2433 O O . GLU A 1 306 ? -36.970 2.523 38.832 1.00 98.12 306 GLU A O 1
ATOM 2438 N N . LYS A 1 307 ? -36.087 2.168 40.866 1.00 98.31 307 LYS A N 1
ATOM 2439 C CA . LYS A 1 307 ? -34.713 2.461 40.451 1.00 98.31 307 LYS A CA 1
ATOM 2440 C C . LYS A 1 307 ? -34.179 1.371 39.521 1.00 98.31 307 LYS A C 1
ATOM 2442 O O . LYS A 1 307 ? -33.744 1.686 38.418 1.00 98.31 307 LYS A O 1
ATOM 2447 N N . LEU A 1 308 ? -34.285 0.100 39.914 1.00 97.38 308 LEU A N 1
ATOM 2448 C CA . LEU A 1 308 ? -33.851 -1.033 39.090 1.00 97.38 308 LEU A CA 1
ATOM 2449 C C . LEU A 1 308 ? -34.590 -1.089 37.744 1.00 97.38 308 LEU A C 1
ATOM 2451 O O . LEU A 1 308 ? -33.982 -1.402 36.723 1.00 97.38 308 LEU A O 1
ATOM 2455 N N . GLN A 1 309 ? -35.878 -0.735 37.711 1.00 98.19 309 GLN A N 1
ATOM 2456 C CA . GLN A 1 309 ? -36.662 -0.668 36.478 1.00 98.19 309 GLN A CA 1
ATOM 2457 C C . GLN A 1 309 ? -36.227 0.496 35.568 1.00 98.19 309 GLN A C 1
ATOM 2459 O O . GLN A 1 309 ? -36.177 0.330 34.348 1.00 98.19 309 GLN A O 1
ATOM 2464 N N . ARG A 1 310 ? -35.847 1.653 36.132 1.00 98.12 310 ARG A N 1
ATOM 2465 C CA . ARG A 1 310 ? -35.231 2.762 35.377 1.00 98.12 310 ARG A CA 1
ATOM 2466 C C . ARG A 1 310 ? -33.863 2.377 34.809 1.00 98.12 310 ARG A C 1
ATOM 2468 O O . ARG A 1 310 ? -33.633 2.588 33.619 1.00 98.12 310 ARG A O 1
ATOM 2475 N N . ASP A 1 311 ? -33.002 1.767 35.621 1.00 97.19 311 ASP A N 1
ATOM 2476 C CA . ASP A 1 311 ? -31.660 1.332 35.215 1.00 97.19 311 ASP A CA 1
ATOM 2477 C C . ASP A 1 311 ? -31.730 0.240 34.121 1.00 97.19 311 ASP A C 1
ATOM 2479 O O . ASP A 1 311 ? -30.999 0.295 33.128 1.00 97.19 311 ASP A O 1
ATOM 2483 N N . LEU A 1 312 ? -32.679 -0.701 34.233 1.00 98.12 312 LEU A N 1
ATOM 2484 C CA . LEU A 1 312 ? -32.975 -1.705 33.204 1.00 98.12 312 LEU A CA 1
ATOM 2485 C C . LEU A 1 312 ? -33.438 -1.063 31.888 1.00 98.12 312 LEU A C 1
ATOM 2487 O O . LEU A 1 312 ? -32.906 -1.392 30.827 1.00 98.12 312 LEU A O 1
ATOM 2491 N N . ASN A 1 313 ? -34.389 -0.126 31.941 1.00 97.81 313 ASN A N 1
ATOM 2492 C CA . ASN A 1 313 ? -34.888 0.569 30.751 1.00 97.81 313 ASN A CA 1
ATOM 2493 C C . ASN A 1 313 ? -33.786 1.389 30.055 1.00 97.81 313 ASN A C 1
ATOM 2495 O O . ASN A 1 313 ? -33.698 1.384 28.826 1.00 97.81 313 ASN A O 1
ATOM 2499 N N . ALA A 1 314 ? -32.908 2.045 30.822 1.00 98.25 314 ALA A N 1
ATOM 2500 C CA . ALA A 1 314 ? -31.749 2.754 30.281 1.00 98.25 314 ALA A CA 1
ATOM 2501 C C . ALA A 1 314 ? -30.757 1.797 29.592 1.00 98.25 314 ALA A C 1
ATOM 2503 O O . ALA A 1 314 ? -30.267 2.094 28.501 1.00 98.25 314 ALA A O 1
ATOM 2504 N N . SER A 1 315 ? -30.508 0.624 30.184 1.00 97.69 315 SER A N 1
ATOM 2505 C CA . SER A 1 315 ? -29.663 -0.423 29.594 1.00 97.69 315 SER A CA 1
ATOM 2506 C C . SER A 1 315 ? -30.242 -0.968 28.279 1.00 97.69 315 SER A C 1
ATOM 2508 O O . SER A 1 315 ? -29.525 -1.074 27.282 1.00 97.69 315 SER A O 1
ATOM 2510 N N . LEU A 1 316 ? -31.555 -1.224 28.229 1.00 98.00 316 LEU A N 1
ATOM 2511 C CA . LEU A 1 316 ? -32.257 -1.677 27.020 1.00 98.00 316 LEU A CA 1
ATOM 2512 C C . LEU A 1 316 ? -32.215 -0.636 25.887 1.00 98.00 316 LEU A C 1
ATOM 2514 O O . LEU A 1 316 ? -32.007 -0.997 24.729 1.00 98.00 316 LEU A O 1
ATOM 2518 N N . GLU A 1 317 ? -32.347 0.655 26.201 1.00 98.31 317 GLU A N 1
ATOM 2519 C CA . GLU A 1 317 ? -32.218 1.740 25.217 1.00 98.31 317 GLU A CA 1
ATOM 2520 C C . GLU A 1 317 ? -30.783 1.866 24.671 1.00 98.31 317 GLU A C 1
ATOM 2522 O O . GLU A 1 317 ? -30.588 2.089 23.474 1.00 98.31 317 GLU A O 1
ATOM 2527 N N . ILE A 1 318 ? -29.760 1.662 25.511 1.00 98.31 318 ILE A N 1
ATOM 2528 C CA . ILE A 1 318 ? -28.360 1.585 25.059 1.00 98.31 318 ILE A CA 1
ATOM 2529 C C . ILE A 1 318 ? -28.161 0.364 24.149 1.00 98.31 318 ILE A C 1
ATOM 2531 O O . ILE A 1 318 ? -27.582 0.494 23.069 1.00 98.31 318 ILE A O 1
ATOM 2535 N N . GLN A 1 319 ? -28.686 -0.804 24.532 1.00 97.88 319 GLN A N 1
ATOM 2536 C CA . GLN A 1 319 ? -28.618 -2.025 23.724 1.00 97.88 319 GLN A CA 1
ATOM 2537 C C . GLN A 1 319 ? -29.303 -1.847 22.359 1.00 97.88 319 GLN A C 1
ATOM 2539 O O . GLN A 1 319 ? -28.753 -2.269 21.341 1.00 97.88 319 GLN A O 1
ATOM 2544 N N . ARG A 1 320 ? -30.460 -1.171 22.309 1.00 98.31 320 ARG A N 1
ATOM 2545 C CA . ARG A 1 320 ? -31.160 -0.840 21.058 1.00 98.31 320 ARG A CA 1
ATOM 2546 C C . ARG A 1 320 ? -30.282 -0.000 20.128 1.00 98.31 320 ARG A C 1
ATOM 2548 O O . ARG A 1 320 ? -30.075 -0.393 18.982 1.00 98.31 320 ARG A O 1
ATOM 2555 N N . ARG A 1 321 ? -29.697 1.092 20.633 1.00 98.19 321 ARG A N 1
ATOM 2556 C CA . ARG A 1 321 ? -28.802 1.974 19.856 1.00 98.19 321 ARG A CA 1
ATOM 2557 C C . ARG A 1 321 ? -27.545 1.255 19.361 1.00 98.19 321 ARG A C 1
ATOM 2559 O O . ARG A 1 321 ? -27.080 1.527 18.256 1.00 98.19 321 ARG A O 1
ATOM 2566 N N . LEU A 1 322 ? -26.991 0.335 20.154 1.00 97.56 322 LEU A N 1
ATOM 2567 C CA . LEU A 1 322 ? -25.852 -0.489 19.739 1.00 97.56 322 LEU A CA 1
ATOM 2568 C C . LEU A 1 322 ? -26.242 -1.475 18.627 1.00 97.56 322 LEU A C 1
ATOM 2570 O O . LEU A 1 322 ? -25.510 -1.585 17.649 1.00 97.56 322 LEU A O 1
ATOM 2574 N N . ASN A 1 323 ? -27.409 -2.119 18.717 1.00 98.25 323 ASN A N 1
ATOM 2575 C CA . ASN A 1 323 ? -27.919 -2.999 17.660 1.00 98.25 323 ASN A CA 1
ATOM 2576 C C . ASN A 1 323 ? -28.201 -2.233 16.355 1.00 98.25 323 ASN A C 1
ATOM 2578 O O . ASN A 1 323 ? -27.809 -2.685 15.282 1.00 98.25 323 ASN A O 1
ATOM 2582 N N . GLU A 1 324 ? -28.820 -1.051 16.434 1.00 98.38 324 GLU A N 1
ATOM 2583 C CA . GLU A 1 324 ? -29.016 -0.150 15.286 1.00 98.38 324 GLU A CA 1
ATOM 2584 C C . GLU A 1 324 ? -27.671 0.231 14.647 1.00 98.38 324 GLU A C 1
ATOM 2586 O O . GLU A 1 324 ? -27.514 0.179 13.425 1.00 98.38 324 GLU A O 1
ATOM 2591 N N . LYS A 1 325 ? -26.662 0.534 15.475 1.00 98.50 325 LYS A N 1
ATOM 2592 C CA . LYS A 1 325 ? -25.314 0.864 15.008 1.00 98.50 325 LYS A CA 1
ATOM 2593 C C . LYS A 1 325 ? -24.590 -0.318 14.357 1.00 98.50 325 LYS A C 1
ATOM 2595 O O . LYS A 1 325 ? -23.831 -0.091 13.416 1.00 98.50 325 LYS A O 1
ATOM 2600 N N . ILE A 1 326 ? -24.813 -1.542 14.836 1.00 98.12 326 ILE A N 1
ATOM 2601 C CA . ILE A 1 326 ? -24.284 -2.774 14.234 1.00 98.12 326 ILE A CA 1
ATOM 2602 C C . ILE A 1 326 ? -24.909 -2.984 12.850 1.00 98.12 326 ILE A C 1
ATOM 2604 O O . ILE A 1 326 ? -24.164 -3.079 11.879 1.00 98.12 326 ILE A O 1
ATOM 2608 N N . GLN A 1 327 ? -26.239 -2.905 12.724 1.00 98.38 327 GLN A N 1
ATOM 2609 C CA . GLN A 1 327 ? -26.923 -3.035 11.428 1.00 98.38 327 GLN A CA 1
ATOM 2610 C C . GLN A 1 327 ? -26.447 -2.001 10.396 1.00 98.38 327 GLN A C 1
ATOM 2612 O O . GLN A 1 327 ? -26.291 -2.314 9.219 1.00 98.38 327 GLN A O 1
ATOM 2617 N N . ASP A 1 328 ? -26.180 -0.763 10.817 1.00 98.19 328 ASP A N 1
ATOM 2618 C CA . ASP A 1 328 ? -25.636 0.281 9.939 1.00 98.19 328 ASP A CA 1
ATOM 2619 C C . ASP A 1 328 ? -24.163 0.080 9.548 1.00 98.19 328 ASP A C 1
ATOM 2621 O O . ASP A 1 328 ? -23.698 0.698 8.586 1.00 98.19 328 ASP A O 1
ATOM 2625 N N . LEU A 1 329 ? -23.415 -0.749 10.279 1.00 97.62 329 LEU A N 1
ATOM 2626 C CA . LEU A 1 329 ? -22.069 -1.180 9.901 1.00 97.62 329 LEU A CA 1
ATOM 2627 C C . LEU A 1 329 ? -22.124 -2.409 8.986 1.00 97.62 329 LEU A C 1
ATOM 2629 O O . LEU A 1 329 ? -21.421 -2.420 7.981 1.00 97.62 329 LEU A O 1
ATOM 2633 N N . GLU A 1 330 ? -23.010 -3.370 9.258 1.00 98.31 330 GLU A N 1
ATOM 2634 C CA . GLU A 1 330 ? -23.290 -4.531 8.398 1.00 98.31 330 GLU A CA 1
ATOM 2635 C C . GLU A 1 330 ? -23.729 -4.069 6.996 1.00 98.31 330 GLU A C 1
ATOM 2637 O O . GLU A 1 330 ? -23.016 -4.299 6.022 1.00 98.31 330 GLU A O 1
ATOM 2642 N N . ARG A 1 331 ? -24.773 -3.228 6.900 1.00 98.19 331 ARG A N 1
ATOM 2643 C CA . ARG A 1 331 ? -25.246 -2.610 5.638 1.00 98.19 331 ARG A CA 1
ATOM 2644 C C . ARG A 1 331 ? -24.169 -1.837 4.865 1.00 98.19 331 ARG A C 1
ATOM 2646 O O . ARG A 1 331 ? -24.334 -1.586 3.670 1.00 98.19 331 ARG A O 1
ATOM 2653 N N . LYS A 1 332 ? -23.115 -1.360 5.539 1.00 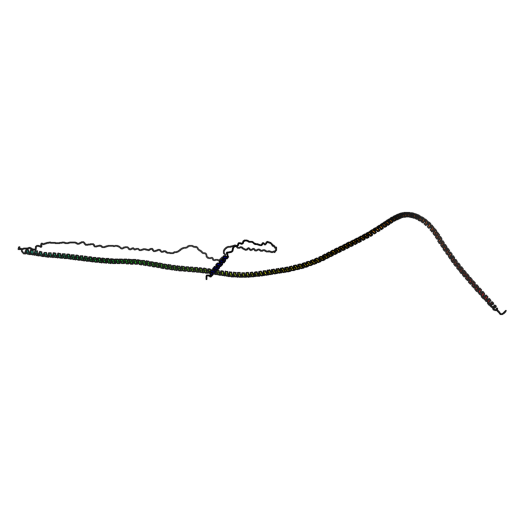98.38 332 LYS A N 1
ATOM 2654 C CA . LYS A 1 332 ? -21.973 -0.683 4.901 1.00 98.38 332 LYS A CA 1
ATOM 2655 C C . LYS A 1 332 ? -20.915 -1.677 4.447 1.00 98.38 332 LYS A C 1
ATOM 2657 O O . LYS A 1 332 ? -20.384 -1.502 3.356 1.00 98.38 332 LYS A O 1
ATOM 2662 N N . ASN A 1 333 ? -20.644 -2.704 5.246 1.00 97.88 333 ASN A N 1
ATOM 2663 C CA . ASN A 1 333 ? -19.768 -3.805 4.876 1.00 97.88 333 ASN A CA 1
ATOM 2664 C C . ASN A 1 333 ? -20.287 -4.518 3.621 1.00 97.88 333 ASN A C 1
ATOM 2666 O O . ASN A 1 333 ? -19.529 -4.673 2.673 1.00 97.88 333 ASN A O 1
ATOM 2670 N N . ASP A 1 334 ? -21.582 -4.841 3.564 1.00 98.25 334 ASP A N 1
ATOM 2671 C CA . ASP A 1 334 ? -22.205 -5.515 2.415 1.00 98.25 334 ASP A CA 1
ATOM 2672 C C . ASP A 1 334 ? -22.049 -4.699 1.119 1.00 98.25 334 ASP A C 1
ATOM 2674 O O . ASP A 1 334 ? -21.682 -5.225 0.066 1.00 98.25 334 ASP A O 1
ATOM 2678 N N . LYS A 1 335 ? -22.259 -3.377 1.201 1.00 98.06 335 LYS A N 1
ATOM 2679 C CA . LYS A 1 335 ? -22.054 -2.452 0.074 1.00 98.06 335 LYS A CA 1
ATOM 2680 C C . LYS A 1 335 ? -20.592 -2.384 -0.357 1.00 98.06 335 LYS A C 1
ATOM 2682 O O . LYS A 1 335 ? -20.320 -2.454 -1.550 1.00 98.06 335 LYS A O 1
ATOM 2687 N N . LEU A 1 336 ? -19.659 -2.283 0.592 1.00 97.31 336 LEU A N 1
ATOM 2688 C CA . LEU A 1 336 ? -18.226 -2.289 0.288 1.00 97.31 336 LEU A CA 1
ATOM 2689 C C . LEU A 1 336 ? -17.805 -3.614 -0.360 1.00 97.31 336 LEU A C 1
ATOM 2691 O O . LEU A 1 336 ? -17.124 -3.598 -1.380 1.00 97.31 336 LEU A O 1
ATOM 2695 N N . GLN A 1 337 ? -18.276 -4.746 0.165 1.00 98.06 337 GLN A N 1
ATOM 2696 C CA . GLN A 1 337 ? -18.030 -6.078 -0.387 1.00 98.06 337 GLN A CA 1
ATOM 2697 C C . GLN A 1 337 ? -18.590 -6.224 -1.811 1.00 98.06 337 GLN A C 1
ATOM 2699 O O . GLN A 1 337 ? -17.916 -6.797 -2.664 1.00 98.06 337 GLN A O 1
ATOM 2704 N N . THR A 1 338 ? -19.759 -5.639 -2.094 1.00 98.00 338 THR A N 1
ATOM 2705 C CA . THR A 1 338 ? -20.314 -5.560 -3.458 1.00 98.00 338 THR A CA 1
ATOM 2706 C C . THR A 1 338 ? -19.392 -4.749 -4.375 1.00 98.00 338 THR A C 1
ATOM 2708 O O . THR A 1 338 ? -18.946 -5.269 -5.391 1.00 98.00 338 THR A O 1
ATOM 2711 N N . THR A 1 339 ? -18.986 -3.535 -3.979 1.00 97.88 339 THR A N 1
ATOM 2712 C CA . THR A 1 339 ? -18.086 -2.705 -4.809 1.00 97.88 339 THR A CA 1
ATOM 2713 C C . THR A 1 339 ? -16.698 -3.320 -5.016 1.00 97.88 339 THR A C 1
ATOM 2715 O O . THR A 1 339 ? -16.095 -3.145 -6.070 1.00 97.88 339 THR A O 1
ATOM 2718 N N . VAL A 1 340 ? -16.181 -4.083 -4.046 1.00 98.12 340 VAL A N 1
ATOM 2719 C CA . VAL A 1 340 ? -14.925 -4.839 -4.196 1.00 98.12 340 VAL A CA 1
ATOM 2720 C C . VAL A 1 340 ? -15.086 -5.974 -5.212 1.00 98.12 340 VAL A C 1
ATOM 2722 O O . VAL A 1 340 ? -14.156 -6.237 -5.972 1.00 98.12 340 VAL A O 1
ATOM 2725 N N . HIS A 1 341 ? -16.257 -6.613 -5.270 1.00 98.25 341 HIS A N 1
ATOM 2726 C CA . HIS A 1 341 ? -16.557 -7.632 -6.274 1.00 98.25 341 HIS A CA 1
ATOM 2727 C C . HIS A 1 341 ? -16.657 -7.025 -7.683 1.00 98.25 341 HIS A C 1
ATOM 2729 O O . HIS A 1 341 ? -15.966 -7.504 -8.578 1.00 98.25 341 HIS A O 1
ATOM 2735 N N . GLU A 1 342 ? -17.421 -5.939 -7.851 1.00 98.00 342 GLU A N 1
ATOM 2736 C CA . GLU A 1 342 ? -17.584 -5.198 -9.118 1.00 98.00 342 GLU A CA 1
ATOM 2737 C C . GLU A 1 342 ? -16.236 -4.694 -9.674 1.00 98.00 342 GLU A C 1
ATOM 2739 O O . GLU A 1 342 ? -15.940 -4.824 -10.866 1.00 98.00 342 GLU A O 1
ATOM 2744 N N . LEU A 1 343 ? -15.377 -4.147 -8.804 1.00 97.69 343 LEU A N 1
ATOM 2745 C CA . LEU A 1 343 ? -14.026 -3.717 -9.175 1.00 97.69 343 LEU A CA 1
ATOM 2746 C C . LEU A 1 343 ? -13.120 -4.905 -9.521 1.00 97.69 343 LEU A C 1
ATOM 2748 O O . LEU A 1 343 ? -12.346 -4.812 -10.471 1.00 97.69 343 LEU A O 1
ATOM 2752 N N . GLY A 1 344 ? -13.237 -6.025 -8.801 1.00 98.25 344 GLY A N 1
ATOM 2753 C CA . GLY A 1 344 ? -12.531 -7.266 -9.119 1.00 98.25 344 GLY A CA 1
ATOM 2754 C C . GLY A 1 344 ? -12.891 -7.794 -10.509 1.00 98.25 344 GLY A C 1
ATOM 2755 O O . GLY A 1 344 ? -11.997 -8.050 -11.310 1.00 98.25 344 GLY A O 1
ATOM 2756 N N . GLU A 1 345 ? -14.184 -7.864 -10.837 1.00 98.00 345 GLU A N 1
ATOM 2757 C CA . GLU A 1 345 ? -14.658 -8.249 -12.173 1.00 98.00 345 GLU A CA 1
ATOM 2758 C C . GLU A 1 345 ? -14.158 -7.285 -13.256 1.00 98.00 345 GLU A C 1
ATOM 2760 O O . GLU A 1 345 ? -13.662 -7.726 -14.294 1.00 98.00 345 GLU A O 1
ATOM 2765 N N . THR A 1 346 ? -14.207 -5.975 -12.991 1.00 98.12 346 THR A N 1
ATOM 2766 C CA . THR A 1 346 ? -13.701 -4.935 -13.902 1.00 98.12 346 THR A CA 1
ATOM 2767 C C . THR A 1 346 ? -12.201 -5.095 -14.174 1.00 98.12 346 THR A C 1
ATOM 2769 O O . THR A 1 346 ? -11.767 -4.991 -15.323 1.00 98.12 346 THR A O 1
ATOM 2772 N N . ILE A 1 347 ? -11.400 -5.401 -13.147 1.00 98.00 347 ILE A N 1
ATOM 2773 C CA . ILE A 1 347 ? -9.970 -5.714 -13.295 1.00 98.00 347 ILE A CA 1
ATOM 2774 C C . ILE A 1 347 ? -9.790 -6.975 -14.149 1.00 98.00 347 ILE A C 1
ATOM 2776 O O . ILE A 1 347 ? -9.069 -6.923 -15.141 1.00 98.00 347 ILE A O 1
ATOM 2780 N N . THR A 1 348 ? -10.504 -8.068 -13.852 1.00 97.44 348 THR A N 1
ATOM 2781 C CA . THR A 1 348 ? -10.391 -9.328 -14.614 1.00 97.44 348 THR A CA 1
ATOM 2782 C C . THR A 1 348 ? -10.843 -9.189 -16.078 1.00 97.44 348 THR A C 1
ATOM 2784 O O . THR A 1 348 ? -10.382 -9.929 -16.948 1.00 97.44 348 THR A O 1
ATOM 2787 N N . ILE A 1 349 ? -11.749 -8.256 -16.389 1.00 98.06 349 ILE A N 1
ATOM 2788 C CA . ILE A 1 349 ? -12.105 -7.903 -17.772 1.00 98.06 349 ILE A CA 1
ATOM 2789 C C . ILE A 1 349 ? -10.945 -7.149 -18.433 1.00 98.06 349 ILE A C 1
ATOM 2791 O O . ILE A 1 349 ? -10.467 -7.583 -19.480 1.00 98.06 349 ILE A O 1
ATOM 2795 N N . ASN A 1 350 ? -10.439 -6.086 -17.800 1.00 98.12 350 ASN A N 1
ATOM 2796 C CA . ASN A 1 350 ? -9.333 -5.283 -18.330 1.00 98.12 350 ASN A CA 1
ATOM 2797 C C . ASN A 1 350 ? -8.057 -6.112 -18.567 1.00 98.12 350 ASN A C 1
ATOM 2799 O O . ASN A 1 350 ? -7.405 -5.942 -19.593 1.00 98.12 350 ASN A O 1
ATOM 2803 N N . GLU A 1 351 ? -7.717 -7.039 -17.667 1.00 98.19 351 GLU A N 1
ATOM 2804 C CA . GLU A 1 351 ? -6.580 -7.961 -17.816 1.00 98.19 351 GLU A CA 1
ATOM 2805 C C . GLU A 1 351 ? -6.684 -8.807 -19.094 1.00 98.19 351 GLU A C 1
ATOM 2807 O O . GLU A 1 351 ? -5.714 -8.916 -19.845 1.00 98.19 351 GLU A O 1
ATOM 2812 N N . ARG A 1 352 ? -7.871 -9.355 -19.393 1.00 97.62 352 ARG A N 1
ATOM 2813 C CA . ARG A 1 352 ? -8.122 -10.109 -20.636 1.00 97.62 352 ARG A CA 1
ATOM 2814 C C . ARG A 1 352 ? -8.018 -9.208 -21.863 1.00 97.62 352 ARG A C 1
ATOM 2816 O O . ARG A 1 352 ? -7.405 -9.591 -22.854 1.00 97.62 352 ARG A O 1
ATOM 2823 N N . ASP A 1 353 ? -8.571 -8.005 -21.775 1.00 97.81 353 ASP A N 1
ATOM 2824 C CA . ASP A 1 353 ? -8.525 -6.991 -22.826 1.00 97.81 353 ASP A CA 1
ATOM 2825 C C . ASP A 1 353 ? -7.086 -6.585 -23.181 1.00 97.81 353 ASP A C 1
ATOM 2827 O O . ASP A 1 353 ? -6.744 -6.455 -24.359 1.00 97.81 353 ASP A O 1
ATOM 2831 N N . TYR A 1 354 ? -6.224 -6.405 -22.175 1.00 97.56 354 TYR A N 1
ATOM 2832 C CA . TYR A 1 354 ? -4.796 -6.150 -22.372 1.00 97.56 354 TYR A CA 1
ATOM 2833 C C . TYR A 1 354 ? -4.058 -7.378 -22.909 1.00 97.56 354 TYR A C 1
ATOM 2835 O O . TYR A 1 354 ? -3.241 -7.224 -23.814 1.00 97.56 354 TYR A O 1
ATOM 2843 N N . GLN A 1 355 ? -4.374 -8.587 -22.433 1.00 98.19 355 GLN A N 1
ATOM 2844 C CA . GLN A 1 355 ? -3.774 -9.822 -22.946 1.00 98.19 355 GLN A CA 1
ATOM 2845 C C . GLN A 1 355 ? -4.082 -10.034 -24.438 1.00 98.19 355 GLN A C 1
ATOM 2847 O O . GLN A 1 355 ? -3.180 -10.374 -25.200 1.00 98.19 355 GLN A O 1
ATOM 2852 N N . ILE A 1 356 ? -5.323 -9.775 -24.870 1.00 97.75 356 ILE A N 1
ATOM 2853 C CA . ILE A 1 356 ? -5.739 -9.852 -26.281 1.00 97.75 356 ILE A CA 1
ATOM 2854 C C . ILE A 1 356 ? -4.987 -8.810 -27.126 1.00 97.75 356 ILE A C 1
ATOM 2856 O O . ILE A 1 356 ? -4.444 -9.147 -28.182 1.00 97.75 356 ILE A O 1
ATOM 2860 N N . LYS A 1 357 ? -4.906 -7.557 -26.651 1.00 97.81 357 LYS A N 1
ATOM 2861 C CA . LYS A 1 357 ? -4.163 -6.474 -27.326 1.00 97.81 357 LYS A CA 1
ATOM 2862 C C . LYS A 1 357 ? -2.672 -6.799 -27.453 1.00 97.81 357 LYS A C 1
ATOM 2864 O O . LYS A 1 357 ? -2.101 -6.556 -28.511 1.00 97.81 357 LYS A O 1
ATOM 2869 N N . LEU A 1 358 ? -2.066 -7.386 -26.419 1.00 97.19 358 LEU A N 1
ATOM 2870 C CA . LEU A 1 358 ? -0.672 -7.829 -26.439 1.00 97.19 358 LEU A CA 1
ATOM 2871 C C . LEU A 1 358 ? -0.450 -8.904 -27.512 1.00 97.19 358 LEU A C 1
ATOM 2873 O O . LEU A 1 358 ? 0.389 -8.710 -28.386 1.00 97.19 358 LEU A O 1
ATOM 2877 N N . THR A 1 359 ? -1.266 -9.967 -27.530 1.00 97.19 359 THR A N 1
ATOM 2878 C CA . THR A 1 359 ? -1.147 -11.023 -28.554 1.00 97.19 359 THR A CA 1
ATOM 2879 C C . THR A 1 359 ? -1.339 -10.498 -29.979 1.00 97.19 359 THR A C 1
ATOM 2881 O O . THR A 1 359 ? -0.590 -10.879 -30.872 1.00 97.19 359 THR A O 1
ATOM 2884 N N . ALA A 1 360 ? -2.272 -9.563 -30.198 1.00 96.88 360 ALA A N 1
ATOM 2885 C CA . ALA A 1 360 ? -2.490 -8.967 -31.517 1.00 96.88 360 ALA A CA 1
ATOM 2886 C C . ALA A 1 360 ? -1.300 -8.106 -31.989 1.00 96.88 360 ALA A C 1
ATOM 2888 O O . ALA A 1 360 ? -0.967 -8.108 -33.176 1.00 96.88 360 ALA A O 1
ATOM 2889 N N . LEU A 1 361 ? -0.639 -7.392 -31.069 1.00 96.69 361 LEU A N 1
ATOM 2890 C CA . LEU A 1 361 ? 0.575 -6.626 -31.364 1.00 96.69 361 LEU A CA 1
ATOM 2891 C C . LEU A 1 361 ? 1.782 -7.539 -31.620 1.00 96.69 361 LEU A C 1
ATOM 2893 O O . LEU A 1 361 ? 2.568 -7.249 -32.521 1.00 96.69 361 LEU A O 1
ATOM 2897 N N . ASP A 1 362 ? 1.918 -8.648 -30.889 1.00 96.44 362 ASP A N 1
ATOM 2898 C CA . ASP A 1 362 ? 2.967 -9.647 -31.129 1.00 96.44 362 ASP A CA 1
ATOM 2899 C C . ASP A 1 362 ? 2.793 -10.354 -32.486 1.00 96.44 362 ASP A C 1
ATOM 2901 O O . ASP A 1 362 ? 3.775 -10.548 -33.210 1.00 96.44 362 ASP A O 1
ATOM 2905 N N . ASP A 1 363 ? 1.560 -10.686 -32.878 1.00 97.06 363 ASP A N 1
ATOM 2906 C CA . ASP A 1 363 ? 1.243 -11.250 -34.198 1.00 97.06 363 ASP A CA 1
ATOM 2907 C C . ASP A 1 363 ? 1.532 -10.252 -35.333 1.00 97.06 363 ASP A C 1
ATOM 2909 O O . ASP A 1 363 ? 2.133 -10.613 -36.352 1.00 97.06 363 ASP A O 1
ATOM 2913 N N . GLU A 1 364 ? 1.183 -8.970 -35.166 1.00 97.25 364 GLU A N 1
ATOM 2914 C CA . GLU A 1 364 ? 1.547 -7.929 -36.134 1.00 97.25 364 GLU A CA 1
ATOM 2915 C C . GLU A 1 364 ? 3.070 -7.731 -36.220 1.00 97.25 364 GLU A C 1
ATOM 2917 O O . GLU A 1 364 ? 3.622 -7.630 -37.319 1.00 97.25 364 GLU A O 1
ATOM 2922 N N . ASN A 1 365 ? 3.771 -7.741 -35.087 1.00 96.31 365 ASN A N 1
ATOM 2923 C CA . ASN A 1 365 ? 5.226 -7.621 -35.027 1.00 96.31 365 ASN A CA 1
ATOM 2924 C C . ASN A 1 365 ? 5.915 -8.791 -35.761 1.00 96.31 365 ASN A C 1
ATOM 2926 O O . ASN A 1 365 ? 6.833 -8.577 -36.558 1.00 96.31 365 ASN A O 1
ATOM 2930 N N . GLN A 1 366 ? 5.424 -10.021 -35.574 1.00 96.75 366 GLN A N 1
ATOM 2931 C CA . GLN A 1 366 ? 5.867 -11.200 -36.325 1.00 96.75 366 GLN A CA 1
ATOM 2932 C C . GLN A 1 366 ? 5.582 -11.069 -37.828 1.00 96.75 366 GLN A C 1
ATOM 2934 O O . GLN A 1 366 ? 6.483 -11.295 -38.640 1.00 96.75 366 GLN A O 1
ATOM 2939 N N . ARG A 1 367 ? 4.374 -10.637 -38.215 1.00 96.38 367 ARG A N 1
ATOM 2940 C CA . ARG A 1 367 ? 3.996 -10.391 -39.618 1.00 96.38 367 ARG A CA 1
ATOM 2941 C C . ARG A 1 367 ? 4.908 -9.359 -40.289 1.00 96.38 367 ARG A C 1
ATOM 2943 O O . ARG A 1 367 ? 5.351 -9.575 -41.416 1.00 96.38 367 ARG A O 1
ATOM 2950 N N . LEU A 1 368 ? 5.217 -8.258 -39.604 1.00 95.69 368 LEU A N 1
ATOM 2951 C CA . LEU A 1 368 ? 6.105 -7.210 -40.112 1.00 95.69 368 LEU A CA 1
ATOM 2952 C C . LEU A 1 368 ? 7.554 -7.701 -40.245 1.00 95.69 368 LEU A C 1
ATOM 2954 O O . LEU A 1 368 ? 8.182 -7.431 -41.266 1.00 95.69 368 LEU A O 1
ATOM 2958 N N . LYS A 1 369 ? 8.064 -8.484 -39.283 1.00 96.31 369 LYS A N 1
ATOM 2959 C CA . LYS A 1 369 ? 9.386 -9.134 -39.374 1.00 96.31 369 LYS A CA 1
ATOM 2960 C C . LYS A 1 369 ? 9.482 -10.113 -40.546 1.00 96.31 369 LYS A C 1
ATOM 2962 O O . LYS A 1 369 ? 10.501 -10.135 -41.235 1.00 96.31 369 LYS A O 1
ATOM 2967 N N . LEU A 1 370 ? 8.436 -10.909 -40.790 1.00 96.25 370 LEU A N 1
ATOM 2968 C CA . LEU A 1 370 ? 8.372 -11.809 -41.946 1.00 96.25 370 LEU A CA 1
ATOM 2969 C C . LEU A 1 370 ? 8.391 -11.017 -43.256 1.00 96.25 370 LEU A C 1
ATOM 2971 O O . LEU A 1 370 ? 9.261 -11.268 -44.088 1.00 96.25 370 LEU A O 1
ATOM 2975 N N . LYS A 1 371 ? 7.535 -9.994 -43.388 1.00 96.62 371 LYS A N 1
ATOM 2976 C CA . LYS A 1 371 ? 7.517 -9.136 -44.578 1.00 96.62 371 LYS A CA 1
ATOM 2977 C C . LYS A 1 371 ? 8.866 -8.448 -44.816 1.00 96.62 371 LYS A C 1
ATOM 2979 O O . LYS A 1 371 ? 9.375 -8.500 -45.926 1.00 96.62 371 LYS A O 1
ATOM 2984 N N . GLN A 1 372 ? 9.489 -7.858 -43.793 1.00 95.38 372 GLN A N 1
ATOM 2985 C CA . GLN A 1 372 ? 10.813 -7.232 -43.930 1.00 95.38 372 GLN A CA 1
ATOM 2986 C C . GLN A 1 372 ? 11.879 -8.228 -44.413 1.00 95.38 372 GLN A C 1
ATOM 2988 O O . GLN A 1 372 ? 12.743 -7.872 -45.211 1.00 95.38 372 GLN A O 1
ATOM 2993 N N . LYS A 1 373 ? 11.809 -9.489 -43.969 1.00 96.06 373 LYS A N 1
ATOM 2994 C CA . LYS A 1 373 ? 12.706 -10.566 -44.413 1.00 96.06 373 LYS A CA 1
ATOM 2995 C C . LYS A 1 373 ? 12.452 -10.995 -45.865 1.00 96.06 373 LYS A C 1
ATOM 2997 O O . LYS A 1 373 ? 13.375 -11.481 -46.513 1.00 96.06 373 LYS A O 1
ATOM 3002 N N . GLU A 1 374 ? 11.237 -10.829 -46.375 1.00 95.94 374 GLU A N 1
ATOM 3003 C CA . GLU A 1 374 ? 10.889 -11.048 -47.786 1.00 95.94 374 GLU A CA 1
ATOM 3004 C C . GLU A 1 374 ? 11.310 -9.846 -48.646 1.00 95.94 374 GLU A C 1
ATOM 3006 O O . GLU A 1 374 ? 12.073 -10.028 -49.592 1.00 95.94 374 GLU A O 1
ATOM 3011 N N . ASP A 1 375 ? 10.968 -8.619 -48.234 1.00 95.38 375 ASP A N 1
ATOM 3012 C CA . ASP A 1 375 ? 11.400 -7.363 -48.870 1.00 95.38 375 ASP A CA 1
ATOM 3013 C C . ASP A 1 375 ? 12.940 -7.284 -49.007 1.00 95.38 375 ASP A C 1
ATOM 3015 O O . ASP A 1 375 ? 13.453 -6.763 -49.999 1.00 95.38 375 ASP A O 1
ATOM 3019 N N . LEU A 1 376 ? 13.699 -7.795 -48.024 1.00 95.12 376 LEU A N 1
ATOM 3020 C CA . LEU A 1 376 ? 15.165 -7.883 -48.083 1.00 95.12 376 LEU A CA 1
ATOM 3021 C C . LEU A 1 376 ? 15.654 -8.925 -49.099 1.00 95.12 376 LEU A C 1
ATOM 3023 O O . LEU A 1 376 ? 16.508 -8.597 -49.921 1.00 95.12 376 LEU A O 1
ATOM 3027 N N . LYS A 1 377 ? 15.091 -10.140 -49.100 1.00 95.88 377 LYS A N 1
ATOM 3028 C CA . LYS A 1 377 ? 15.434 -11.180 -50.088 1.00 95.88 377 LYS A CA 1
ATOM 3029 C C . LYS A 1 377 ? 15.156 -10.727 -51.516 1.00 95.88 377 LYS A C 1
ATOM 3031 O O . LYS A 1 377 ? 15.968 -10.980 -52.397 1.00 95.88 377 LYS A O 1
ATOM 3036 N N . ASP A 1 378 ? 14.034 -10.056 -51.759 1.00 96.19 378 ASP A N 1
ATOM 3037 C CA . ASP A 1 378 ? 13.690 -9.591 -53.104 1.00 96.19 378 ASP A CA 1
ATOM 3038 C C . ASP A 1 378 ? 14.643 -8.485 -53.575 1.00 96.19 378 ASP A C 1
ATOM 3040 O O . ASP A 1 378 ? 15.065 -8.491 -54.734 1.00 96.19 378 ASP A O 1
ATOM 3044 N N . ARG A 1 379 ? 15.087 -7.598 -52.671 1.00 94.06 379 ARG A N 1
ATOM 3045 C CA . ARG A 1 379 ? 16.173 -6.643 -52.956 1.00 94.06 379 ARG A CA 1
ATOM 3046 C C . ARG A 1 379 ? 17.488 -7.358 -53.259 1.00 94.06 379 ARG A C 1
ATOM 3048 O O . ARG A 1 379 ? 18.118 -7.020 -54.254 1.00 94.06 379 ARG A O 1
ATOM 3055 N N . GLU A 1 380 ? 17.880 -8.352 -52.462 1.00 94.88 380 GLU A N 1
ATOM 3056 C CA . GLU A 1 380 ? 19.073 -9.177 -52.712 1.00 94.88 380 GLU A CA 1
ATOM 3057 C C . GLU A 1 380 ? 18.987 -9.922 -54.054 1.00 94.88 380 GLU A C 1
ATOM 3059 O O . GLU A 1 380 ? 19.973 -10.006 -54.783 1.00 94.88 380 GLU A O 1
ATOM 3064 N N . LEU A 1 381 ? 17.817 -10.436 -54.436 1.00 95.88 381 LEU A N 1
ATOM 3065 C CA . LEU A 1 381 ? 17.606 -11.095 -55.728 1.00 95.88 381 LEU A CA 1
ATOM 3066 C C . LEU A 1 381 ? 17.683 -10.110 -56.902 1.00 95.88 381 LEU A C 1
ATOM 3068 O O . LEU A 1 381 ? 18.191 -10.474 -57.962 1.00 95.88 381 LEU A O 1
ATOM 3072 N N . ILE A 1 382 ? 17.207 -8.873 -56.737 1.00 94.56 382 ILE A N 1
ATOM 3073 C CA . ILE A 1 382 ? 17.340 -7.814 -57.748 1.00 94.56 382 ILE A CA 1
ATOM 3074 C C . ILE A 1 382 ? 18.805 -7.381 -57.878 1.00 94.56 382 ILE A C 1
ATOM 3076 O O . ILE A 1 382 ? 19.351 -7.434 -58.979 1.00 94.56 382 ILE A O 1
ATOM 3080 N N . THR A 1 383 ? 19.483 -7.044 -56.775 1.00 93.75 383 THR A N 1
ATOM 3081 C CA . THR A 1 383 ? 20.886 -6.600 -56.825 1.00 93.75 383 THR A CA 1
ATOM 3082 C C . THR A 1 383 ? 21.814 -7.691 -57.349 1.00 93.75 383 THR A C 1
ATOM 3084 O O . THR A 1 383 ? 22.687 -7.387 -58.154 1.00 93.75 383 THR A O 1
ATOM 3087 N N . ASN A 1 384 ? 21.601 -8.967 -57.004 1.00 95.00 384 ASN A N 1
ATOM 3088 C CA . ASN A 1 384 ? 22.373 -10.070 -57.587 1.00 95.00 384 ASN A CA 1
ATOM 3089 C C . ASN A 1 384 ? 22.157 -10.208 -59.107 1.00 95.00 384 ASN A C 1
ATOM 3091 O O . ASN A 1 384 ? 23.129 -10.426 -59.832 1.00 95.00 384 ASN A O 1
ATOM 3095 N N . ARG A 1 385 ? 20.926 -10.030 -59.613 1.00 95.50 385 ARG A N 1
ATOM 3096 C CA . ARG A 1 385 ? 20.643 -10.025 -61.064 1.00 95.50 385 ARG A CA 1
ATOM 3097 C C . ARG A 1 385 ? 21.324 -8.857 -61.775 1.00 95.50 385 ARG A C 1
ATOM 3099 O O . ARG A 1 385 ? 21.871 -9.050 -62.856 1.00 95.50 385 ARG A O 1
ATOM 3106 N N . ASP A 1 386 ? 21.325 -7.667 -61.182 1.00 93.06 386 ASP A N 1
ATOM 3107 C CA . ASP A 1 386 ? 21.960 -6.492 -61.787 1.00 93.06 386 ASP A CA 1
ATOM 3108 C C . ASP A 1 386 ? 23.494 -6.546 -61.698 1.00 93.06 386 ASP A C 1
ATOM 3110 O O . ASP A 1 386 ? 24.174 -6.216 -62.667 1.00 93.06 386 ASP A O 1
ATOM 3114 N N . ILE A 1 387 ? 24.056 -7.094 -60.615 1.00 94.56 387 ILE A N 1
ATOM 3115 C CA . ILE A 1 387 ? 25.483 -7.445 -60.521 1.00 94.56 387 ILE A CA 1
ATOM 3116 C C . ILE A 1 387 ? 25.863 -8.479 -61.59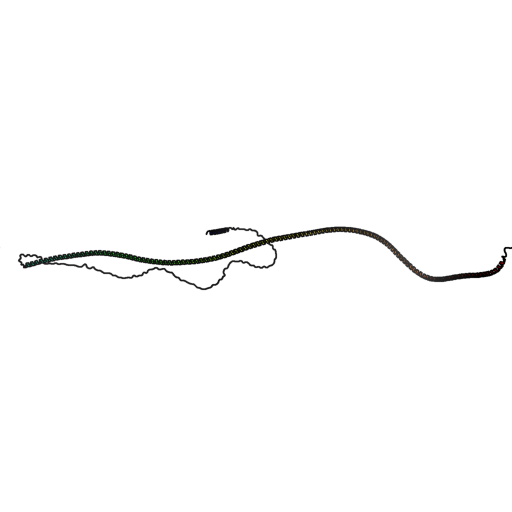3 1.00 94.56 387 ILE A C 1
ATOM 3118 O O . ILE A 1 387 ? 26.930 -8.361 -62.197 1.00 94.56 387 ILE A O 1
ATOM 3122 N N . GLN A 1 388 ? 25.017 -9.481 -61.856 1.00 94.94 388 GLN A N 1
ATOM 3123 C CA . GLN A 1 388 ? 25.247 -10.451 -62.930 1.00 94.94 388 GLN A CA 1
ATOM 3124 C C . GLN A 1 388 ? 25.222 -9.775 -64.310 1.00 94.94 388 GLN A C 1
ATOM 3126 O O . GLN A 1 388 ? 26.192 -9.904 -65.054 1.00 94.94 388 GLN A O 1
ATOM 3131 N N . ARG A 1 389 ? 24.186 -8.983 -64.618 1.00 94.69 389 ARG A N 1
ATOM 3132 C CA . ARG A 1 389 ? 24.082 -8.209 -65.871 1.00 94.69 389 ARG A CA 1
ATOM 3133 C C . ARG A 1 389 ? 25.291 -7.300 -66.096 1.00 94.69 389 ARG A C 1
ATOM 3135 O O . ARG A 1 389 ? 25.810 -7.233 -67.206 1.00 94.69 389 ARG A O 1
ATOM 3142 N N . LEU A 1 390 ? 25.766 -6.620 -65.049 1.00 93.44 390 LEU A N 1
ATOM 3143 C CA . LEU A 1 390 ? 26.954 -5.765 -65.117 1.00 93.44 390 LEU A CA 1
ATOM 3144 C C . LEU A 1 390 ? 28.236 -6.572 -65.366 1.00 93.44 390 LEU A C 1
ATOM 3146 O O . LEU A 1 390 ? 29.073 -6.130 -66.147 1.00 93.44 390 LEU A O 1
ATOM 3150 N N . LYS A 1 391 ? 28.385 -7.765 -64.772 1.00 94.12 391 LYS A N 1
ATOM 3151 C CA . LYS A 1 391 ? 29.511 -8.676 -65.058 1.00 94.12 391 LYS A CA 1
ATOM 3152 C C . LYS A 1 391 ? 29.486 -9.185 -66.502 1.00 94.12 391 LYS A C 1
ATOM 3154 O O . LYS A 1 391 ? 30.525 -9.183 -67.156 1.00 94.12 391 LYS A O 1
ATOM 3159 N N . GLU A 1 392 ? 28.318 -9.579 -67.004 1.00 95.00 392 GLU A N 1
ATOM 3160 C CA . GLU A 1 392 ? 28.120 -10.042 -68.385 1.00 95.00 392 GLU A CA 1
ATOM 3161 C C . GLU A 1 392 ? 28.419 -8.923 -69.396 1.00 95.00 392 GLU A C 1
ATOM 3163 O O . GLU A 1 392 ? 29.222 -9.109 -70.312 1.00 95.00 392 GLU A O 1
ATOM 3168 N N . ALA A 1 393 ? 27.862 -7.726 -69.180 1.00 93.56 393 ALA A N 1
ATOM 3169 C CA . ALA A 1 393 ? 28.141 -6.550 -70.000 1.00 93.56 393 ALA A CA 1
ATOM 3170 C C . ALA A 1 393 ? 29.627 -6.157 -69.955 1.00 93.56 393 ALA A C 1
ATOM 3172 O O . ALA A 1 393 ? 30.232 -5.920 -71.002 1.00 93.56 393 ALA A O 1
ATOM 3173 N N . HIS A 1 394 ? 30.244 -6.146 -68.768 1.00 93.62 394 HIS A N 1
ATOM 3174 C CA . HIS A 1 394 ? 31.663 -5.831 -68.626 1.00 93.62 394 HIS A CA 1
ATOM 3175 C C . HIS A 1 394 ? 32.540 -6.847 -69.367 1.00 93.62 394 HIS A C 1
ATOM 3177 O O . HIS A 1 394 ? 33.384 -6.438 -70.162 1.00 93.62 394 HIS A O 1
ATOM 3183 N N . SER A 1 395 ? 32.285 -8.150 -69.209 1.00 94.56 395 SER A N 1
ATOM 3184 C CA . SER A 1 395 ? 33.004 -9.208 -69.929 1.00 94.56 395 SER A CA 1
ATOM 3185 C C . SER A 1 395 ? 32.852 -9.081 -71.452 1.00 94.56 395 SER A C 1
ATOM 3187 O O . SER A 1 395 ? 33.841 -9.189 -72.176 1.00 94.56 395 SER A O 1
ATOM 3189 N N . SER A 1 396 ? 31.659 -8.731 -71.948 1.00 94.38 396 SER A N 1
ATOM 3190 C CA . SER A 1 396 ? 31.434 -8.446 -73.372 1.00 94.38 396 SER A CA 1
ATOM 3191 C C . SER A 1 396 ? 32.224 -7.222 -73.862 1.00 94.38 396 SER A C 1
ATOM 3193 O O . SER A 1 396 ? 32.791 -7.257 -74.959 1.00 94.38 396 SER A O 1
ATOM 3195 N N . THR A 1 397 ? 32.301 -6.141 -73.074 1.00 92.81 397 THR A N 1
ATOM 3196 C CA . THR A 1 397 ? 33.139 -4.976 -73.423 1.00 92.81 397 THR A CA 1
ATOM 3197 C C . THR A 1 397 ? 34.630 -5.307 -73.373 1.00 92.81 397 THR A C 1
ATOM 3199 O O . THR A 1 397 ? 35.373 -4.904 -74.263 1.00 92.81 397 THR A O 1
ATOM 3202 N N . GLU A 1 398 ? 35.066 -6.104 -72.397 1.00 93.25 398 GLU A N 1
ATOM 3203 C CA . GLU A 1 398 ? 36.453 -6.544 -72.246 1.00 93.25 398 GLU A CA 1
ATOM 3204 C C . GLU A 1 398 ? 36.882 -7.446 -73.416 1.00 93.25 398 GLU A C 1
ATOM 3206 O O . GLU A 1 398 ? 37.958 -7.248 -73.980 1.00 93.25 398 GLU A O 1
ATOM 3211 N N . GLN A 1 399 ? 36.026 -8.381 -73.850 1.00 94.31 399 GLN A N 1
ATOM 3212 C CA . GLN A 1 399 ? 36.252 -9.168 -75.066 1.00 94.31 399 GLN A CA 1
ATOM 3213 C C . GLN A 1 399 ? 36.336 -8.262 -76.300 1.00 94.31 399 GLN A C 1
ATOM 3215 O O . GLN A 1 399 ? 37.279 -8.386 -77.079 1.00 94.31 399 GLN A O 1
ATOM 3220 N N . THR A 1 400 ? 35.403 -7.319 -76.462 1.00 94.19 400 THR A N 1
ATOM 3221 C CA . THR A 1 400 ? 35.400 -6.390 -77.607 1.00 94.19 400 THR A CA 1
ATOM 3222 C C . THR A 1 400 ? 36.697 -5.574 -77.667 1.00 94.19 400 THR A C 1
ATOM 3224 O O . THR A 1 400 ? 37.281 -5.415 -78.739 1.00 94.19 400 THR A O 1
ATOM 3227 N N . LEU A 1 401 ? 37.197 -5.112 -76.516 1.00 91.69 401 LEU A N 1
ATOM 3228 C CA . LEU A 1 401 ? 38.471 -4.398 -76.409 1.00 91.69 401 LEU A CA 1
ATOM 3229 C C . LEU A 1 401 ? 39.678 -5.309 -76.689 1.00 91.69 401 LEU A C 1
ATOM 3231 O O . LEU A 1 401 ? 40.586 -4.888 -77.400 1.00 91.69 401 LEU A O 1
ATOM 3235 N N . LYS A 1 402 ? 39.681 -6.567 -76.223 1.00 93.38 402 LYS A N 1
ATOM 3236 C CA . LYS A 1 402 ? 40.716 -7.568 -76.568 1.00 93.38 402 LYS A CA 1
ATOM 3237 C C . LYS A 1 402 ? 40.735 -7.878 -78.069 1.00 93.38 402 LYS A C 1
ATOM 3239 O O . LYS A 1 402 ? 41.805 -7.983 -78.668 1.00 93.38 402 LYS A O 1
ATOM 3244 N N . GLU A 1 403 ? 39.572 -7.971 -78.706 1.00 94.00 403 GLU A N 1
ATOM 3245 C CA . GLU A 1 403 ? 39.457 -8.143 -80.156 1.00 94.00 403 GLU A CA 1
ATOM 3246 C C . GLU A 1 403 ? 39.926 -6.909 -80.938 1.00 94.00 403 GLU A C 1
ATOM 3248 O O . GLU A 1 403 ? 40.547 -7.050 -81.987 1.00 94.00 403 GLU A O 1
ATOM 3253 N N . GLN A 1 404 ? 39.648 -5.694 -80.457 1.00 94.50 404 GLN A N 1
ATOM 3254 C CA . GLN A 1 404 ? 40.171 -4.465 -81.063 1.00 94.50 404 GLN A CA 1
ATOM 3255 C C . GLN A 1 404 ? 41.691 -4.358 -80.894 1.00 94.50 404 GLN A C 1
ATOM 3257 O O . GLN A 1 404 ? 42.389 -4.053 -81.859 1.00 94.50 404 GLN A O 1
ATOM 3262 N N . LEU A 1 405 ? 42.213 -4.668 -79.705 1.00 93.19 405 LEU A N 1
ATOM 3263 C CA . LEU A 1 405 ? 43.643 -4.651 -79.401 1.00 93.19 405 LEU A CA 1
ATOM 3264 C C . LEU A 1 405 ? 44.406 -5.657 -80.272 1.00 93.19 405 LEU A C 1
ATOM 3266 O O . LEU A 1 405 ? 45.345 -5.269 -80.956 1.00 93.19 405 LEU A O 1
ATOM 3270 N N . THR A 1 406 ? 43.945 -6.906 -80.362 1.00 92.88 406 THR A N 1
ATOM 3271 C CA . THR A 1 406 ? 44.566 -7.916 -81.240 1.00 92.88 406 THR A CA 1
ATOM 3272 C C . THR A 1 406 ? 44.449 -7.563 -82.729 1.00 92.88 406 THR A C 1
ATOM 3274 O O . THR A 1 406 ? 45.381 -7.817 -83.492 1.00 92.88 406 THR A O 1
ATOM 3277 N N . LYS A 1 407 ? 43.361 -6.916 -83.181 1.00 94.00 407 LYS A N 1
ATOM 3278 C CA . LYS A 1 407 ? 43.272 -6.355 -84.548 1.00 94.00 407 LYS A CA 1
ATOM 3279 C C . LYS A 1 407 ? 44.323 -5.256 -84.769 1.00 94.00 407 LYS A C 1
ATOM 3281 O O . LYS A 1 407 ? 45.008 -5.277 -85.791 1.00 94.00 407 LYS A O 1
ATOM 3286 N N . LEU A 1 408 ? 44.513 -4.351 -83.806 1.00 91.88 408 LEU A N 1
ATOM 3287 C CA . LEU A 1 408 ? 45.538 -3.303 -83.864 1.00 91.88 408 LEU A CA 1
ATOM 3288 C C . LEU A 1 408 ? 46.966 -3.867 -83.817 1.00 91.88 408 LEU A C 1
ATOM 3290 O O . LEU A 1 408 ? 47.815 -3.387 -84.558 1.00 91.88 408 LEU A O 1
ATOM 3294 N N . GLU A 1 409 ? 47.242 -4.910 -83.033 1.00 93.44 409 GLU A N 1
ATOM 3295 C CA . GLU A 1 409 ? 48.545 -5.593 -83.016 1.00 93.44 409 GLU A CA 1
ATOM 3296 C C . GLU A 1 409 ? 48.842 -6.331 -84.329 1.00 93.44 409 GLU A C 1
ATOM 3298 O O . GLU A 1 409 ? 49.971 -6.297 -84.824 1.00 93.44 409 GLU A O 1
ATOM 3303 N N . ASN A 1 410 ? 47.831 -6.942 -84.951 1.00 93.94 410 ASN A N 1
ATOM 3304 C CA . ASN A 1 410 ? 47.967 -7.542 -86.279 1.00 93.94 410 ASN A CA 1
ATOM 3305 C C . ASN A 1 410 ? 48.266 -6.483 -87.357 1.00 93.94 410 ASN A C 1
ATOM 3307 O O . ASN A 1 410 ? 49.139 -6.700 -88.199 1.00 93.94 410 ASN A O 1
ATOM 3311 N N . ILE A 1 411 ? 47.619 -5.313 -87.297 1.00 92.44 411 ILE A N 1
ATOM 3312 C CA . ILE A 1 411 ? 47.934 -4.170 -88.173 1.00 92.44 411 ILE A CA 1
ATOM 3313 C C . ILE A 1 411 ? 49.350 -3.649 -87.888 1.00 92.44 411 ILE A C 1
ATOM 3315 O O . ILE A 1 411 ? 50.141 -3.507 -88.819 1.00 92.44 411 ILE A O 1
ATOM 3319 N N . ARG A 1 412 ? 49.710 -3.435 -86.614 1.00 94.81 412 ARG A N 1
ATOM 3320 C CA . ARG A 1 412 ? 51.034 -2.954 -86.185 1.00 94.81 412 ARG A CA 1
ATOM 3321 C C . ARG A 1 412 ? 52.143 -3.870 -86.696 1.00 94.81 412 ARG A C 1
ATOM 3323 O O . ARG A 1 412 ? 53.066 -3.394 -87.343 1.00 94.81 412 ARG A O 1
ATOM 3330 N N . THR A 1 413 ? 52.011 -5.181 -86.499 1.00 91.44 413 THR A N 1
ATOM 3331 C CA . THR A 1 413 ? 52.993 -6.163 -86.986 1.00 91.44 413 THR A CA 1
ATOM 3332 C C . THR A 1 413 ? 53.006 -6.295 -88.511 1.00 91.44 413 THR A C 1
ATOM 3334 O O . THR A 1 413 ? 54.041 -6.639 -89.079 1.00 91.44 413 THR A O 1
ATOM 3337 N N . SER A 1 414 ? 51.904 -5.993 -89.208 1.00 92.38 414 SER A N 1
ATOM 3338 C CA . SER A 1 414 ? 51.901 -5.897 -90.674 1.00 92.38 414 SER A CA 1
ATOM 3339 C C . SER A 1 414 ? 52.675 -4.677 -91.169 1.00 92.38 414 SER A C 1
ATOM 3341 O O . SER A 1 414 ? 53.530 -4.819 -92.040 1.00 92.38 414 SER A O 1
ATOM 3343 N N . LEU A 1 415 ? 52.451 -3.510 -90.561 1.00 91.00 415 LEU A N 1
ATOM 3344 C CA . LEU A 1 415 ? 53.190 -2.283 -90.866 1.00 91.00 415 LEU A CA 1
ATOM 3345 C C . LEU A 1 415 ? 54.672 -2.399 -90.471 1.00 91.00 415 LEU A C 1
ATOM 3347 O O . LEU A 1 415 ? 55.533 -1.929 -91.202 1.00 91.00 415 LEU A O 1
ATOM 3351 N N . GLU A 1 416 ? 55.006 -3.085 -89.374 1.00 92.25 416 GLU A N 1
ATOM 3352 C CA . GLU A 1 416 ? 56.393 -3.409 -89.003 1.00 92.25 416 GLU A CA 1
ATOM 3353 C C . GLU A 1 416 ? 57.083 -4.269 -90.079 1.00 92.25 416 GLU A C 1
ATOM 3355 O O . GLU A 1 416 ? 58.226 -3.988 -90.448 1.00 92.25 416 GLU A O 1
ATOM 3360 N N . ARG A 1 417 ? 56.396 -5.283 -90.633 1.00 91.19 417 ARG A N 1
ATOM 3361 C CA . ARG A 1 417 ? 56.907 -6.089 -91.761 1.00 91.19 417 ARG A CA 1
ATOM 3362 C C . ARG A 1 417 ? 57.077 -5.250 -93.027 1.00 91.19 417 ARG A C 1
ATOM 3364 O O . ARG A 1 417 ? 58.117 -5.350 -93.672 1.00 91.19 417 ARG A O 1
ATOM 3371 N N . GLU A 1 418 ? 56.096 -4.416 -93.364 1.00 90.31 418 GLU A N 1
ATOM 3372 C CA . GLU A 1 418 ? 56.136 -3.538 -94.539 1.00 90.31 418 GLU A CA 1
ATOM 3373 C C . GLU A 1 418 ? 57.271 -2.510 -94.436 1.00 90.31 418 GLU A C 1
ATOM 3375 O O . GLU A 1 418 ? 58.099 -2.421 -95.337 1.00 90.31 418 GLU A O 1
ATOM 3380 N N . ILE A 1 419 ? 57.401 -1.820 -93.300 1.00 90.06 419 ILE A N 1
ATOM 3381 C CA . ILE A 1 419 ? 58.499 -0.885 -93.015 1.00 90.06 419 ILE A CA 1
ATOM 3382 C C . ILE A 1 419 ? 59.859 -1.586 -93.115 1.00 90.06 419 ILE A C 1
ATOM 3384 O O . ILE A 1 419 ? 60.803 -1.010 -93.652 1.00 90.06 419 ILE A O 1
ATOM 3388 N N . ASN A 1 420 ? 59.988 -2.820 -92.623 1.00 90.00 420 ASN A N 1
ATOM 3389 C CA . ASN A 1 420 ? 61.244 -3.567 -92.719 1.00 90.00 420 ASN A CA 1
ATOM 3390 C C . ASN A 1 420 ? 61.537 -4.039 -94.156 1.00 90.00 420 ASN A C 1
ATOM 3392 O O . ASN A 1 420 ? 62.691 -3.981 -94.581 1.00 90.00 420 ASN A O 1
ATOM 3396 N N . SER A 1 421 ? 60.517 -4.411 -94.936 1.00 91.25 421 SER A N 1
ATOM 3397 C CA . SER A 1 421 ? 60.659 -4.688 -96.372 1.00 91.25 421 SER A CA 1
ATOM 3398 C C . SER A 1 421 ? 61.068 -3.432 -97.148 1.00 91.25 421 SER A C 1
ATOM 3400 O O . SER A 1 421 ? 62.043 -3.470 -97.891 1.00 91.25 421 SER A O 1
ATOM 3402 N N . LEU A 1 422 ? 60.413 -2.292 -96.910 1.00 88.56 422 LEU A N 1
ATOM 3403 C CA . LEU A 1 422 ? 60.746 -1.009 -97.533 1.00 88.56 422 LEU A CA 1
ATOM 3404 C C . LEU A 1 422 ? 62.153 -0.526 -97.153 1.00 88.56 422 LEU A C 1
ATOM 3406 O O . LEU A 1 422 ? 62.879 -0.061 -98.025 1.00 88.56 422 LEU A O 1
ATOM 3410 N N . LYS A 1 423 ? 62.588 -0.700 -95.896 1.00 90.12 423 LYS A N 1
ATOM 3411 C CA . LYS A 1 423 ? 63.983 -0.449 -95.480 1.00 90.12 423 LYS A CA 1
ATOM 3412 C C . LYS A 1 423 ? 64.975 -1.348 -96.218 1.00 90.12 423 LYS A C 1
ATOM 3414 O O . LYS A 1 423 ? 66.011 -0.857 -96.657 1.00 90.12 423 LYS A O 1
ATOM 3419 N N . SER A 1 424 ? 64.665 -2.637 -96.375 1.00 88.19 424 SER A N 1
ATOM 3420 C CA . SER A 1 424 ? 65.502 -3.573 -97.134 1.00 88.19 424 SER A CA 1
ATOM 3421 C C . SER A 1 424 ? 65.589 -3.168 -98.608 1.00 88.19 424 SER A C 1
ATOM 3423 O O . SER A 1 424 ? 66.688 -3.055 -99.142 1.00 88.19 424 SER A O 1
ATOM 3425 N N . ASN A 1 425 ? 64.450 -2.858 -99.235 1.00 88.38 425 ASN A N 1
ATOM 3426 C CA . ASN A 1 425 ? 64.365 -2.434 -100.633 1.00 88.38 425 ASN A CA 1
ATOM 3427 C C . ASN A 1 425 ? 65.102 -1.107 -100.871 1.00 88.38 425 ASN A C 1
ATOM 3429 O O . ASN A 1 425 ? 65.838 -0.983 -101.848 1.00 88.38 425 ASN A O 1
ATOM 3433 N N . LEU A 1 426 ? 64.966 -0.140 -99.957 1.00 88.00 426 LEU A N 1
ATOM 3434 C CA . LEU A 1 426 ? 65.712 1.120 -99.982 1.00 88.00 426 LEU A CA 1
ATOM 3435 C C . LEU A 1 426 ? 67.217 0.882 -99.807 1.00 88.00 426 LEU A C 1
ATOM 3437 O O . LEU A 1 426 ? 68.013 1.520 -100.488 1.00 88.00 426 LEU A O 1
ATOM 3441 N N . SER A 1 427 ? 67.623 -0.056 -98.945 1.00 89.94 427 SER A N 1
ATOM 3442 C CA . SER A 1 427 ? 69.032 -0.422 -98.778 1.00 89.94 427 SER A CA 1
ATOM 3443 C C . SER A 1 427 ? 69.612 -1.067 -100.040 1.00 89.94 427 SER A C 1
ATOM 3445 O O . SER A 1 427 ? 70.734 -0.741 -100.416 1.00 89.94 427 SER A O 1
ATOM 3447 N N . THR A 1 428 ? 68.868 -1.944 -100.721 1.00 85.88 428 THR A N 1
ATOM 3448 C CA . THR A 1 428 ? 69.321 -2.564 -101.978 1.00 85.88 428 THR A CA 1
ATOM 3449 C C . THR A 1 428 ? 69.307 -1.584 -103.150 1.00 85.88 428 THR A C 1
ATOM 3451 O O . THR A 1 428 ? 70.245 -1.580 -103.937 1.00 85.88 428 THR A O 1
ATOM 3454 N N . GLN A 1 429 ? 68.303 -0.702 -103.243 1.00 85.19 429 GLN A N 1
ATOM 3455 C CA . GLN A 1 429 ? 68.289 0.382 -104.235 1.00 85.19 429 GLN A CA 1
ATOM 3456 C C . GLN A 1 429 ? 69.440 1.361 -104.003 1.00 85.19 429 GLN A C 1
ATOM 3458 O O . GLN A 1 429 ? 70.083 1.777 -104.962 1.00 85.19 429 GLN A O 1
ATOM 3463 N N . LYS A 1 430 ? 69.744 1.696 -102.741 1.00 87.75 430 LYS A N 1
ATOM 3464 C CA . LYS A 1 430 ? 70.896 2.537 -102.420 1.00 87.75 430 LYS A CA 1
ATOM 3465 C C . LYS A 1 430 ? 72.204 1.863 -102.832 1.00 87.75 430 LYS A C 1
ATOM 3467 O O . LYS A 1 430 ? 73.007 2.520 -103.475 1.00 87.75 430 LYS A O 1
ATOM 3472 N N . LEU A 1 431 ? 72.401 0.577 -102.523 1.00 84.88 431 LEU A N 1
ATOM 3473 C CA . LEU A 1 431 ? 73.598 -0.156 -102.952 1.00 84.88 431 LEU A CA 1
ATOM 3474 C C . LEU A 1 431 ? 73.737 -0.166 -104.482 1.00 84.88 431 LEU A C 1
ATOM 3476 O O . LEU A 1 431 ? 74.785 0.225 -104.975 1.00 84.88 431 LEU A O 1
ATOM 3480 N N . ALA A 1 432 ? 72.670 -0.467 -105.228 1.00 84.12 432 ALA A N 1
ATOM 3481 C CA . ALA A 1 432 ? 72.690 -0.417 -106.694 1.00 84.12 432 ALA A CA 1
ATOM 3482 C C . ALA A 1 432 ? 72.959 1.001 -107.254 1.00 84.12 432 ALA A C 1
ATOM 3484 O O . ALA A 1 432 ? 73.593 1.157 -108.300 1.00 84.12 432 ALA A O 1
ATOM 3485 N N . HIS A 1 433 ? 72.510 2.055 -106.564 1.00 82.56 433 HIS A N 1
ATOM 3486 C CA . HIS A 1 433 ? 72.841 3.441 -106.912 1.00 82.56 433 HIS A CA 1
ATOM 3487 C C . HIS A 1 433 ? 74.282 3.825 -106.551 1.00 82.56 433 HIS A C 1
ATOM 3489 O O . HIS A 1 433 ? 74.928 4.509 -107.339 1.00 82.56 433 HIS A O 1
ATOM 3495 N N . ASP A 1 434 ? 74.809 3.378 -105.410 1.00 85.69 434 ASP A N 1
ATOM 3496 C CA . ASP A 1 434 ? 76.207 3.585 -105.019 1.00 85.69 434 ASP A CA 1
ATOM 3497 C C . ASP A 1 434 ? 77.153 2.811 -105.974 1.00 85.69 434 ASP A C 1
ATOM 3499 O O . ASP A 1 434 ? 78.184 3.351 -106.381 1.00 85.69 434 ASP A O 1
ATOM 3503 N N . GLU A 1 435 ? 76.768 1.606 -106.417 1.00 84.19 435 GLU A N 1
ATOM 3504 C CA . GLU A 1 435 ? 77.456 0.792 -107.434 1.00 84.19 435 GLU A CA 1
ATOM 3505 C C . GLU A 1 435 ? 77.456 1.472 -108.811 1.00 84.19 435 GLU A C 1
ATOM 3507 O O . GLU A 1 435 ? 78.526 1.736 -109.358 1.00 84.19 435 GLU A O 1
ATOM 3512 N N . THR A 1 436 ? 76.290 1.841 -109.353 1.00 84.56 436 THR A N 1
ATOM 3513 C CA . THR A 1 436 ? 76.211 2.536 -110.658 1.00 84.56 436 THR A CA 1
ATOM 3514 C C . THR A 1 436 ? 76.895 3.906 -110.635 1.00 84.56 436 THR A C 1
ATOM 3516 O O . THR A 1 436 ? 77.560 4.277 -111.601 1.00 84.56 436 THR A O 1
ATOM 3519 N N . LEU A 1 437 ? 76.842 4.638 -109.516 1.00 85.19 437 LEU A N 1
ATOM 3520 C CA . LEU A 1 437 ? 77.613 5.870 -109.322 1.00 85.19 437 LEU A CA 1
ATOM 3521 C C . LEU A 1 437 ? 79.129 5.606 -109.284 1.00 85.19 437 LEU A C 1
ATOM 3523 O O . LEU A 1 437 ? 79.909 6.459 -109.712 1.00 85.19 437 LEU A O 1
ATOM 3527 N N . GLN A 1 438 ? 79.571 4.456 -108.773 1.00 85.62 438 GLN A N 1
ATOM 3528 C CA . GLN A 1 438 ? 80.977 4.052 -108.792 1.00 85.62 438 GLN A CA 1
ATOM 3529 C C . GLN A 1 438 ? 81.428 3.636 -110.202 1.00 85.62 438 GLN A C 1
ATOM 3531 O O . GLN A 1 438 ? 82.508 4.050 -110.629 1.00 85.62 438 GLN A O 1
ATOM 3536 N N . GLU A 1 439 ? 80.597 2.915 -110.958 1.00 84.25 439 GLU A N 1
ATOM 3537 C CA . GLU A 1 439 ? 80.832 2.620 -112.378 1.00 84.25 439 GLU A CA 1
ATOM 3538 C C . GLU A 1 439 ? 80.911 3.903 -113.219 1.00 84.25 439 GLU A C 1
ATOM 3540 O O . GLU A 1 439 ? 81.856 4.074 -113.992 1.00 84.25 439 GLU A O 1
ATOM 3545 N N . GLU A 1 440 ? 79.985 4.849 -113.031 1.00 80.94 440 GLU A N 1
ATOM 3546 C CA . GLU A 1 440 ? 80.015 6.146 -113.717 1.00 80.94 440 GLU A CA 1
ATOM 3547 C C . GLU A 1 440 ? 81.246 6.974 -113.328 1.00 80.94 440 GLU A C 1
ATOM 3549 O O . GLU A 1 440 ? 81.885 7.542 -114.211 1.00 80.94 440 GLU A O 1
ATOM 3554 N N . LYS A 1 441 ? 81.660 6.992 -112.053 1.00 83.38 441 LYS A N 1
ATOM 3555 C CA . LYS A 1 441 ? 82.915 7.644 -111.628 1.00 83.38 441 LYS A CA 1
ATOM 3556 C C . LYS A 1 441 ? 84.144 7.033 -112.303 1.00 83.38 441 LYS A C 1
ATOM 3558 O O . LYS A 1 441 ? 85.009 7.777 -112.758 1.00 83.38 441 LYS A O 1
ATOM 3563 N N . ILE A 1 442 ? 84.221 5.704 -112.407 1.00 83.12 442 ILE A N 1
ATOM 3564 C CA . ILE A 1 442 ? 85.316 5.012 -113.108 1.00 83.12 442 ILE A CA 1
ATOM 3565 C C . ILE A 1 442 ? 85.275 5.331 -114.611 1.00 83.12 442 ILE A C 1
ATOM 3567 O O . ILE A 1 442 ? 86.304 5.639 -115.209 1.00 83.12 442 ILE A O 1
ATOM 3571 N N . ARG A 1 443 ? 84.088 5.333 -115.225 1.00 84.69 443 ARG A N 1
ATOM 3572 C CA . ARG A 1 443 ? 83.876 5.684 -116.638 1.00 84.69 443 ARG A CA 1
ATOM 3573 C C . ARG A 1 443 ? 84.239 7.141 -116.945 1.00 84.69 443 ARG A C 1
ATOM 3575 O O . ARG A 1 443 ? 84.837 7.398 -117.987 1.00 84.69 443 ARG A O 1
ATOM 3582 N N . ILE A 1 444 ? 83.903 8.078 -116.057 1.00 81.81 444 ILE A N 1
ATOM 3583 C CA . ILE A 1 444 ? 84.283 9.493 -116.161 1.00 81.81 444 ILE A CA 1
ATOM 3584 C C . ILE A 1 444 ? 85.798 9.627 -116.017 1.00 81.81 444 ILE A C 1
ATOM 3586 O O . ILE A 1 444 ? 86.418 10.155 -116.932 1.00 81.81 444 ILE A O 1
ATOM 3590 N N . LYS A 1 445 ? 86.407 9.049 -114.973 1.00 86.12 445 LYS A N 1
ATOM 3591 C CA . LYS A 1 445 ? 87.866 9.066 -114.771 1.00 86.12 445 LYS A CA 1
ATOM 3592 C C . LYS A 1 445 ? 88.624 8.511 -115.981 1.00 86.12 445 LYS A C 1
ATOM 3594 O O . LYS A 1 445 ? 89.534 9.163 -116.472 1.00 86.12 445 LYS A O 1
ATOM 3599 N N . ASN A 1 446 ? 88.196 7.375 -116.534 1.00 83.44 446 ASN A N 1
ATOM 3600 C CA . ASN A 1 446 ? 88.806 6.790 -117.734 1.00 83.44 446 ASN A CA 1
ATOM 3601 C C . ASN A 1 446 ? 88.626 7.667 -118.994 1.00 83.44 446 ASN A C 1
ATOM 3603 O O . ASN A 1 446 ? 89.440 7.599 -119.914 1.00 83.44 446 ASN A O 1
ATOM 3607 N N . ASN A 1 447 ? 87.561 8.473 -119.073 1.00 83.88 447 ASN A N 1
ATOM 3608 C CA . ASN A 1 447 ? 87.356 9.440 -120.157 1.00 83.88 447 ASN A CA 1
ATOM 3609 C C . ASN A 1 447 ? 88.157 10.735 -119.942 1.00 83.88 447 ASN A C 1
ATOM 3611 O O . ASN A 1 447 ? 88.587 11.344 -120.918 1.00 83.88 447 ASN A O 1
ATOM 3615 N N . GLU A 1 448 ? 88.362 11.156 -118.695 1.00 82.12 448 GLU A N 1
ATOM 3616 C CA . GLU A 1 448 ? 89.217 12.289 -118.334 1.00 82.12 448 GLU A CA 1
ATOM 3617 C C . GLU A 1 448 ? 90.693 11.950 -118.552 1.00 82.12 448 GLU A C 1
ATOM 3619 O O . GLU A 1 448 ? 91.384 12.730 -119.192 1.00 82.12 448 GLU A O 1
ATOM 3624 N N . GLU A 1 449 ? 91.148 10.755 -118.166 1.00 83.31 449 GLU A N 1
ATOM 3625 C CA . GLU A 1 449 ? 92.495 10.249 -118.470 1.00 83.31 449 GLU A CA 1
ATOM 3626 C C . GLU A 1 449 ? 92.742 10.162 -119.982 1.00 83.31 449 GLU A C 1
ATOM 3628 O O . GLU A 1 449 ? 93.785 10.600 -120.458 1.00 83.31 449 GLU A O 1
ATOM 3633 N N . LYS A 1 450 ? 91.763 9.689 -120.769 1.00 81.00 450 LYS A N 1
ATOM 3634 C CA . LYS A 1 450 ? 91.858 9.707 -122.240 1.00 81.00 450 LYS A CA 1
ATOM 3635 C C . LYS A 1 450 ? 91.920 11.119 -122.814 1.00 81.00 450 LYS A C 1
ATOM 3637 O O . LYS A 1 450 ? 92.770 11.380 -123.655 1.00 81.00 450 LYS A O 1
ATOM 3642 N N . LYS A 1 451 ? 91.066 12.038 -122.352 1.00 83.50 451 LYS A N 1
ATOM 3643 C CA . LYS A 1 451 ? 91.123 13.447 -122.775 1.00 83.50 451 LYS A CA 1
ATOM 3644 C C . LYS A 1 451 ? 92.426 14.120 -122.360 1.00 83.50 451 LYS A C 1
ATOM 3646 O O . LYS A 1 451 ? 92.923 14.958 -123.099 1.00 83.50 451 LYS A O 1
ATOM 3651 N N . GLN A 1 452 ? 92.970 13.779 -121.195 1.00 83.44 452 GLN A N 1
ATOM 3652 C CA . GLN A 1 452 ? 94.253 14.293 -120.742 1.00 83.44 452 GLN A CA 1
ATOM 3653 C C . GLN A 1 452 ? 95.383 13.758 -121.626 1.00 83.44 452 GLN A C 1
ATOM 3655 O O . GLN A 1 452 ? 96.176 14.562 -122.094 1.00 83.44 452 GLN A O 1
ATOM 3660 N N . GLN A 1 453 ? 95.392 12.464 -121.964 1.00 83.38 453 GLN A N 1
ATOM 3661 C CA . GLN A 1 453 ? 96.327 11.891 -122.940 1.00 83.38 453 GLN A CA 1
ATOM 3662 C C . GLN A 1 453 ? 96.219 12.589 -124.310 1.00 83.38 453 GLN A C 1
ATOM 3664 O O . GLN A 1 453 ? 97.224 13.043 -124.847 1.00 83.38 453 GLN A O 1
ATOM 3669 N N . GLU A 1 454 ? 95.002 12.765 -124.841 1.00 82.75 454 GLU A N 1
ATOM 3670 C CA . GLU A 1 454 ? 94.749 13.497 -126.094 1.00 82.75 454 GLU A CA 1
ATOM 3671 C C . GLU A 1 454 ? 95.240 14.956 -126.032 1.00 82.75 454 GLU A C 1
ATOM 3673 O O . GLU A 1 454 ? 95.759 15.480 -127.019 1.00 82.75 454 GLU A O 1
ATOM 3678 N N . LEU A 1 455 ? 95.093 15.627 -124.884 1.00 82.19 455 LEU A N 1
ATOM 3679 C CA . LEU A 1 455 ? 95.564 16.997 -124.665 1.00 82.19 455 LEU A CA 1
ATOM 3680 C C . LEU A 1 455 ? 97.084 17.074 -124.476 1.00 82.19 455 LEU A C 1
ATOM 3682 O O . LEU A 1 455 ? 97.689 18.021 -124.969 1.00 82.19 455 LEU A O 1
ATOM 3686 N N . GLU A 1 456 ? 97.712 16.099 -123.824 1.00 85.38 456 GLU A N 1
ATOM 3687 C CA . GLU A 1 456 ? 99.166 16.005 -123.660 1.00 85.38 456 GLU A CA 1
ATOM 3688 C C . GLU A 1 456 ? 99.848 15.713 -125.006 1.00 85.38 456 GLU A C 1
ATOM 3690 O O . GLU A 1 456 ? 100.766 16.441 -125.390 1.00 85.38 456 GLU A O 1
ATOM 3695 N N . ASP A 1 457 ? 99.323 14.775 -125.800 1.00 83.19 457 ASP A N 1
ATOM 3696 C CA . ASP A 1 457 ? 99.763 14.521 -127.180 1.00 83.19 457 ASP A CA 1
ATOM 3697 C C . ASP A 1 457 ? 99.557 15.764 -128.072 1.00 83.19 457 ASP A C 1
ATOM 3699 O O . ASP A 1 457 ? 100.391 16.105 -128.927 1.00 83.19 457 ASP A O 1
ATOM 3703 N N . ARG A 1 458 ? 98.459 16.507 -127.854 1.00 86.44 458 ARG A N 1
ATOM 3704 C CA . ARG A 1 458 ? 98.187 17.768 -128.559 1.00 86.44 458 ARG A CA 1
ATOM 3705 C C . ARG A 1 458 ? 99.131 18.893 -128.138 1.00 86.44 458 ARG A C 1
ATOM 3707 O O . ARG A 1 458 ? 99.555 19.662 -128.997 1.00 86.44 458 ARG A O 1
ATOM 3714 N N . ILE A 1 459 ? 99.493 18.988 -126.861 1.00 84.00 459 ILE A N 1
ATOM 3715 C CA . ILE A 1 459 ? 100.502 19.930 -126.360 1.00 84.00 459 ILE A CA 1
ATOM 3716 C C . ILE A 1 459 ? 101.877 19.562 -126.919 1.00 84.00 459 ILE A C 1
ATOM 3718 O O . ILE A 1 459 ? 102.593 20.453 -127.376 1.00 84.00 459 ILE A O 1
ATOM 3722 N N . HIS A 1 460 ? 102.233 18.276 -126.965 1.00 86.75 460 HIS A N 1
ATOM 3723 C CA . HIS A 1 460 ? 103.519 17.822 -127.489 1.00 86.75 460 HIS A CA 1
ATOM 3724 C C . HIS A 1 460 ? 103.665 18.156 -128.982 1.00 86.75 460 HIS A C 1
ATOM 3726 O O . HIS A 1 460 ? 104.648 18.785 -129.374 1.00 86.75 460 HIS A O 1
ATOM 3732 N N . THR A 1 461 ? 102.638 17.869 -129.793 1.00 82.12 461 THR A N 1
ATOM 3733 C CA . THR A 1 461 ? 102.615 18.236 -131.224 1.00 82.12 461 THR A CA 1
ATOM 3734 C C . THR A 1 461 ? 102.545 19.747 -131.477 1.00 82.12 461 THR A C 1
ATOM 3736 O O . THR A 1 461 ? 103.131 20.232 -132.448 1.00 82.12 461 THR A O 1
ATOM 3739 N N . LEU A 1 462 ? 101.881 20.523 -130.611 1.00 82.88 462 LEU A N 1
ATOM 3740 C CA . LEU A 1 462 ? 101.910 21.990 -130.678 1.00 82.88 462 LEU A CA 1
ATOM 3741 C C . LEU A 1 462 ? 103.269 22.568 -130.262 1.00 82.88 462 LEU A C 1
ATOM 3743 O O . LEU A 1 462 ? 103.701 23.547 -130.862 1.00 82.88 462 LEU A O 1
ATOM 3747 N N . THR A 1 463 ? 103.963 21.955 -129.302 1.00 84.75 463 THR A N 1
ATOM 3748 C CA . THR A 1 463 ? 105.310 22.369 -128.872 1.00 84.75 463 THR A CA 1
ATOM 3749 C C . THR A 1 463 ? 106.330 22.130 -129.977 1.00 84.75 463 THR A C 1
ATOM 3751 O O . THR A 1 463 ? 107.015 23.065 -130.376 1.00 84.75 463 THR A O 1
ATOM 3754 N N . THR A 1 464 ? 106.368 20.933 -130.572 1.00 81.00 464 THR A N 1
ATOM 3755 C CA . THR A 1 464 ? 107.276 20.664 -131.700 1.00 81.00 464 THR A CA 1
ATOM 3756 C C . THR A 1 464 ? 106.984 21.568 -132.902 1.00 81.00 464 THR A C 1
ATOM 3758 O O . THR A 1 464 ? 107.912 22.082 -133.520 1.00 81.00 464 THR A O 1
ATOM 3761 N N . SER A 1 465 ? 105.706 21.839 -133.197 1.00 82.00 465 SER A N 1
ATOM 3762 C CA . SER A 1 465 ? 105.305 22.783 -134.252 1.00 82.00 465 SER A CA 1
ATOM 3763 C C . SER A 1 465 ? 105.726 24.229 -133.944 1.00 82.00 465 SER A C 1
ATOM 3765 O O . SER A 1 465 ? 106.250 24.924 -134.816 1.00 82.00 465 SER A O 1
ATOM 3767 N N . LYS A 1 466 ? 105.566 24.681 -132.692 1.00 87.25 466 LYS A N 1
ATOM 3768 C CA . LYS A 1 466 ? 106.044 25.988 -132.218 1.00 87.25 466 LYS A CA 1
ATOM 3769 C C . LYS A 1 466 ? 107.559 26.106 -132.379 1.00 87.25 466 LYS A C 1
ATOM 3771 O O . LYS A 1 466 ? 108.024 27.116 -132.894 1.00 87.25 466 LYS A O 1
ATOM 3776 N N . ASP A 1 467 ? 108.317 25.099 -131.966 1.00 85.25 467 ASP A N 1
ATOM 3777 C CA . ASP A 1 467 ? 109.779 25.162 -131.965 1.00 85.25 467 ASP A CA 1
ATOM 3778 C C . ASP A 1 467 ? 110.348 25.074 -133.398 1.00 85.25 467 ASP A C 1
ATOM 3780 O O . ASP A 1 467 ? 111.310 25.770 -133.732 1.00 85.25 467 ASP A O 1
ATOM 3784 N N . GLU A 1 468 ? 109.689 24.336 -134.304 1.00 83.81 468 GLU A N 1
ATOM 3785 C CA . GLU A 1 468 ? 109.933 24.441 -135.750 1.00 83.81 468 GLU A CA 1
ATOM 3786 C C . GLU A 1 468 ? 109.651 25.851 -136.294 1.00 83.81 468 GLU A C 1
ATOM 3788 O O . GLU A 1 468 ? 110.435 26.374 -137.092 1.00 83.81 468 GLU A O 1
ATOM 3793 N N . LEU A 1 469 ? 108.543 26.479 -135.888 1.00 82.69 469 LEU A N 1
ATOM 3794 C CA . LEU A 1 469 ? 108.173 27.825 -136.331 1.00 82.69 469 LEU A CA 1
ATOM 3795 C C . LEU A 1 469 ? 109.112 28.901 -135.772 1.00 82.69 469 LEU A C 1
ATOM 3797 O O . LEU A 1 469 ? 109.495 29.798 -136.518 1.00 82.69 469 LEU A O 1
ATOM 3801 N N . GLU A 1 470 ? 109.550 28.798 -134.517 1.00 85.25 470 GLU A N 1
ATOM 3802 C CA . GLU A 1 470 ? 110.561 29.686 -133.933 1.00 85.25 470 GLU A CA 1
ATOM 3803 C C . GLU A 1 470 ? 111.932 29.485 -134.589 1.00 85.25 470 GLU A C 1
ATOM 3805 O O . GLU A 1 470 ? 112.630 30.464 -134.856 1.00 85.25 470 GLU A O 1
ATOM 3810 N N . SER A 1 471 ? 112.307 28.252 -134.941 1.00 84.06 471 SER A N 1
ATOM 3811 C CA . SER A 1 471 ? 113.514 27.977 -135.731 1.00 84.06 471 SER A CA 1
ATOM 3812 C C . SER A 1 471 ? 113.448 28.645 -137.114 1.00 84.06 471 SER A C 1
ATOM 3814 O O . SER A 1 471 ? 114.351 29.403 -137.481 1.00 84.06 471 SER A O 1
ATOM 3816 N N . ARG A 1 472 ? 112.338 28.473 -137.850 1.00 83.62 472 ARG A N 1
ATOM 3817 C CA . ARG A 1 472 ? 112.105 29.133 -139.152 1.00 83.62 472 ARG A CA 1
ATOM 3818 C C . ARG A 1 472 ? 112.067 30.660 -139.032 1.00 83.62 472 ARG A C 1
ATOM 3820 O O . ARG A 1 472 ? 112.662 31.343 -139.862 1.00 83.62 472 ARG A O 1
ATOM 3827 N N . TYR A 1 473 ? 111.415 31.200 -138.002 1.00 84.56 473 TYR A N 1
ATOM 3828 C CA . TYR A 1 473 ? 111.353 32.640 -137.739 1.00 84.56 473 TYR A CA 1
ATOM 3829 C C . TYR A 1 473 ? 112.741 33.221 -137.457 1.00 84.56 473 TYR A C 1
ATOM 3831 O O . TYR A 1 473 ? 113.105 34.237 -138.042 1.00 84.56 473 TYR A O 1
ATOM 3839 N N . ASN A 1 474 ? 113.558 32.559 -136.633 1.00 85.06 474 ASN A N 1
ATOM 3840 C CA . ASN A 1 474 ? 114.922 33.008 -136.354 1.00 85.06 474 ASN A CA 1
ATOM 3841 C C . ASN A 1 474 ? 115.820 32.949 -137.604 1.00 85.06 474 ASN A C 1
ATOM 3843 O O . ASN A 1 474 ? 116.575 33.889 -137.851 1.00 85.06 474 ASN A O 1
ATOM 3847 N N . GLN A 1 475 ? 115.691 31.914 -138.444 1.00 83.19 475 GLN A N 1
ATOM 3848 C CA . GLN A 1 475 ? 116.374 31.851 -139.745 1.00 83.19 475 GLN A CA 1
ATOM 3849 C C . GLN A 1 475 ? 115.949 33.006 -140.672 1.00 83.19 475 GLN A C 1
ATOM 3851 O O . GLN A 1 475 ? 116.801 33.682 -141.252 1.00 83.19 475 GLN A O 1
ATOM 3856 N N . GLN A 1 476 ? 114.645 33.291 -140.767 1.00 82.00 476 GLN A N 1
ATOM 3857 C CA . GLN A 1 476 ? 114.126 34.421 -141.547 1.00 82.00 476 GLN A CA 1
ATOM 3858 C C . GLN A 1 476 ? 114.555 35.780 -140.976 1.00 82.00 476 GLN A C 1
ATOM 3860 O O . GLN A 1 476 ? 114.856 36.688 -141.746 1.00 82.00 476 GLN A O 1
ATOM 3865 N N . LEU A 1 477 ? 114.648 35.928 -139.652 1.00 86.31 477 LEU A N 1
ATOM 3866 C CA . LEU A 1 477 ? 115.090 37.158 -138.990 1.00 86.31 477 LEU A CA 1
ATOM 3867 C C . LEU A 1 477 ? 116.580 37.446 -139.237 1.00 86.31 477 LEU A C 1
ATOM 3869 O O . LEU A 1 477 ? 116.960 38.608 -139.392 1.00 86.31 477 LEU A O 1
ATOM 3873 N N . ILE A 1 478 ? 117.421 36.409 -139.315 1.00 83.56 478 ILE A N 1
ATOM 3874 C CA . ILE A 1 478 ? 118.828 36.534 -139.725 1.00 83.56 478 ILE A CA 1
ATOM 3875 C C . ILE A 1 478 ? 118.904 36.979 -141.193 1.00 83.56 478 ILE A C 1
ATOM 3877 O O . ILE A 1 478 ? 119.505 38.015 -141.480 1.00 83.56 478 ILE A O 1
ATOM 3881 N N . ALA A 1 479 ? 118.210 36.285 -142.101 1.00 82.19 479 ALA A N 1
ATOM 3882 C CA . ALA A 1 479 ? 118.171 36.644 -143.522 1.00 82.19 479 ALA A CA 1
ATOM 3883 C C . ALA A 1 479 ? 117.617 38.065 -143.765 1.00 82.19 479 ALA A C 1
ATOM 3885 O O . ALA A 1 479 ? 118.134 38.805 -144.603 1.00 82.19 479 ALA A O 1
ATOM 3886 N N . TYR A 1 480 ? 116.609 38.487 -142.994 1.00 84.19 480 TYR A N 1
ATOM 3887 C CA . TYR A 1 480 ? 116.071 39.847 -143.025 1.00 84.19 480 TYR A CA 1
ATOM 3888 C C . TYR A 1 480 ? 117.109 40.888 -142.581 1.00 84.19 480 TYR A C 1
ATOM 3890 O O . TYR A 1 480 ? 117.248 41.921 -143.233 1.00 84.19 480 TYR A O 1
ATOM 3898 N N . ARG A 1 481 ? 117.887 40.621 -141.522 1.00 84.56 481 ARG A N 1
ATOM 3899 C CA . ARG A 1 481 ? 118.965 41.524 -141.074 1.00 84.56 481 ARG A CA 1
ATOM 3900 C C . ARG A 1 481 ? 120.084 41.649 -142.109 1.00 84.56 481 ARG A C 1
ATOM 3902 O O . ARG A 1 481 ? 120.558 42.760 -142.339 1.00 84.56 481 ARG A O 1
ATOM 3909 N N . GLU A 1 482 ? 120.464 40.558 -142.773 1.00 82.69 482 GLU A N 1
ATOM 3910 C CA . GLU A 1 482 ? 121.424 40.598 -143.886 1.00 82.69 482 GLU A CA 1
ATOM 3911 C C . GLU A 1 482 ? 120.896 41.405 -145.080 1.00 82.69 482 GLU A C 1
ATOM 3913 O O . GLU A 1 482 ? 121.622 42.220 -145.655 1.00 82.69 482 GLU A O 1
ATOM 3918 N N . LEU A 1 483 ? 119.624 41.212 -145.450 1.00 80.94 483 LEU A N 1
ATOM 3919 C CA . LEU A 1 483 ? 118.967 41.992 -146.501 1.00 80.94 483 LEU A CA 1
ATOM 3920 C C . LEU A 1 483 ? 118.858 43.474 -146.126 1.00 80.94 483 LEU A C 1
ATOM 3922 O O . LEU A 1 483 ? 119.096 44.325 -146.977 1.00 80.94 483 LEU A O 1
ATOM 3926 N N . GLN A 1 484 ? 118.575 43.802 -144.863 1.00 82.81 484 GLN A N 1
ATOM 3927 C CA . GLN A 1 484 ? 118.496 45.189 -144.404 1.00 82.81 484 GLN A CA 1
ATOM 3928 C C . GLN A 1 484 ? 119.880 45.862 -144.341 1.00 82.81 484 GLN A C 1
ATOM 3930 O O . GLN A 1 484 ? 119.992 47.044 -144.661 1.00 82.81 484 GLN A O 1
ATOM 3935 N N . GLN A 1 485 ? 120.954 45.129 -144.023 1.00 82.38 485 GLN A N 1
ATOM 3936 C CA . GLN A 1 485 ? 122.323 45.644 -144.172 1.00 82.38 485 GLN A CA 1
ATOM 3937 C C . GLN A 1 485 ? 122.685 45.898 -145.643 1.00 82.38 485 GLN A C 1
ATOM 3939 O O . GLN A 1 485 ? 123.219 46.963 -145.953 1.00 82.38 485 GLN A O 1
ATOM 3944 N N . LYS A 1 486 ? 122.344 44.977 -146.558 1.00 82.00 486 LYS A N 1
ATOM 3945 C CA . LYS A 1 486 ? 122.531 45.166 -148.011 1.00 82.00 486 LYS A CA 1
ATOM 3946 C C . LYS A 1 486 ? 121.740 46.371 -148.532 1.00 82.00 486 LYS A C 1
ATOM 3948 O O . LYS A 1 486 ? 122.303 47.192 -149.249 1.00 82.00 486 LYS A O 1
ATOM 3953 N N . LEU A 1 487 ? 120.483 46.525 -148.108 1.00 80.38 487 LEU A N 1
ATOM 3954 C CA . LEU A 1 487 ? 119.632 47.668 -148.449 1.00 80.38 487 LEU A CA 1
ATOM 3955 C C . LEU A 1 487 ? 120.223 48.992 -147.949 1.00 80.38 487 LEU A C 1
ATOM 3957 O O . LEU A 1 487 ? 120.266 49.959 -148.702 1.00 80.38 487 LEU A O 1
ATOM 3961 N N . ASN A 1 488 ? 120.724 49.040 -146.710 1.00 83.44 488 ASN A N 1
ATOM 3962 C CA . ASN A 1 488 ? 121.359 50.242 -146.165 1.00 83.44 488 ASN A CA 1
ATOM 3963 C C . ASN A 1 488 ? 122.648 50.603 -146.924 1.00 83.44 488 ASN A C 1
ATOM 3965 O O . ASN A 1 488 ? 122.865 51.776 -147.219 1.00 83.44 488 ASN A O 1
ATOM 3969 N N . PHE A 1 489 ? 123.472 49.612 -147.286 1.00 82.75 489 PHE A N 1
ATOM 3970 C CA . PHE A 1 489 ? 124.670 49.823 -148.106 1.00 82.75 489 PHE A CA 1
ATOM 3971 C C . PHE A 1 489 ? 124.303 50.400 -149.484 1.00 82.75 489 PHE A C 1
ATOM 3973 O O . PHE A 1 489 ? 124.786 51.467 -149.858 1.00 82.75 489 PHE A O 1
ATOM 3980 N N . GLN A 1 490 ? 123.363 49.760 -150.186 1.00 81.19 490 GLN A N 1
ATOM 3981 C CA . GLN A 1 490 ? 122.864 50.224 -151.485 1.00 81.19 490 GLN A CA 1
ATOM 3982 C C . GLN A 1 490 ? 122.172 51.591 -151.401 1.00 81.19 490 GLN A C 1
ATOM 3984 O O . GLN A 1 490 ? 122.271 52.382 -152.332 1.00 81.19 490 GLN A O 1
ATOM 3989 N N . SER A 1 491 ? 121.510 51.925 -150.289 1.00 78.69 491 SER A N 1
ATOM 3990 C CA . SER A 1 491 ? 120.894 53.243 -150.096 1.00 78.69 491 SER A CA 1
ATOM 3991 C C . SER A 1 491 ? 121.936 54.364 -150.005 1.00 78.69 491 SER A C 1
ATOM 3993 O O . SER A 1 491 ? 121.701 55.446 -150.541 1.00 78.69 491 SER A O 1
ATOM 3995 N N . VAL A 1 492 ? 123.085 54.120 -149.365 1.00 81.56 492 VAL A N 1
ATOM 3996 C CA . VAL A 1 492 ? 124.216 55.070 -149.331 1.00 81.56 492 VAL A CA 1
ATOM 3997 C C . VAL A 1 492 ? 124.883 55.176 -150.709 1.00 81.56 492 VAL A C 1
ATOM 3999 O O . VAL A 1 492 ? 125.281 56.261 -151.132 1.00 81.56 492 VAL A O 1
ATOM 4002 N N . GLU A 1 493 ? 124.949 54.071 -151.447 1.00 80.25 493 GLU A N 1
ATOM 4003 C CA . GLU A 1 493 ? 125.457 54.032 -152.822 1.00 80.25 493 GLU A CA 1
ATOM 4004 C C . GLU A 1 493 ? 124.543 54.819 -153.791 1.00 80.25 493 GLU A C 1
ATOM 4006 O O . GLU A 1 493 ? 125.019 55.614 -154.600 1.00 80.25 493 GLU A O 1
ATOM 4011 N N . ILE A 1 494 ? 123.219 54.708 -153.636 1.00 79.81 494 ILE A N 1
ATOM 4012 C CA . ILE A 1 494 ? 122.215 55.490 -154.376 1.00 79.81 494 ILE A CA 1
ATOM 4013 C C . ILE A 1 494 ? 122.266 56.982 -154.003 1.00 79.81 494 ILE A C 1
ATOM 4015 O O . ILE A 1 494 ? 122.162 57.826 -154.890 1.00 79.81 494 ILE A O 1
ATOM 4019 N N . GLU A 1 495 ? 122.460 57.332 -152.727 1.00 80.94 495 GLU A N 1
ATOM 4020 C CA . GLU A 1 495 ? 122.720 58.716 -152.285 1.00 80.94 495 GLU A CA 1
ATOM 4021 C C . GLU A 1 495 ? 123.964 59.312 -152.967 1.00 80.94 495 GLU A C 1
ATOM 4023 O O . GLU A 1 495 ? 123.932 60.453 -153.430 1.00 80.94 495 GLU A O 1
ATOM 4028 N N . SER A 1 496 ? 125.044 58.531 -153.081 1.00 80.25 496 SER A N 1
ATOM 4029 C CA . SER A 1 496 ? 126.264 58.919 -153.801 1.00 80.25 496 SER A CA 1
ATOM 4030 C C . SER A 1 496 ? 125.985 59.181 -155.287 1.00 80.25 496 SER A C 1
ATOM 4032 O O . SER A 1 496 ? 126.290 60.265 -155.796 1.00 80.25 496 SER A O 1
ATOM 4034 N N . PHE A 1 497 ? 125.329 58.241 -155.978 1.00 78.50 497 PHE A N 1
ATOM 4035 C CA . PHE A 1 497 ? 124.998 58.400 -157.397 1.00 78.50 497 PHE A CA 1
ATOM 4036 C C . PHE A 1 497 ? 124.006 59.541 -157.662 1.00 78.50 497 PHE A C 1
ATOM 4038 O O . PHE A 1 497 ? 124.156 60.236 -158.665 1.00 78.50 497 PHE A O 1
ATOM 4045 N N . LYS A 1 498 ? 123.045 59.812 -156.768 1.00 77.38 498 LYS A N 1
ATOM 4046 C CA . LYS A 1 498 ? 122.149 60.977 -156.888 1.00 77.38 498 LYS A CA 1
ATOM 4047 C C . LYS A 1 498 ? 122.917 62.296 -156.910 1.00 77.38 498 LYS A C 1
ATOM 4049 O O . LYS A 1 498 ? 122.696 63.097 -157.809 1.00 77.38 498 LYS A O 1
ATOM 4054 N N . ARG A 1 499 ? 123.871 62.488 -155.995 1.00 76.19 499 ARG A N 1
ATOM 4055 C CA . ARG A 1 499 ? 124.685 63.719 -155.932 1.00 76.19 499 ARG A CA 1
ATOM 4056 C C . ARG A 1 499 ? 125.572 63.887 -157.173 1.00 76.19 499 ARG A C 1
ATOM 4058 O O . ARG A 1 499 ? 125.795 65.007 -157.626 1.00 76.19 499 ARG A O 1
ATOM 4065 N N . GLN A 1 500 ? 126.036 62.782 -157.765 1.00 77.88 500 GLN A N 1
ATOM 4066 C CA . GLN A 1 500 ? 126.720 62.805 -159.067 1.00 77.88 500 GLN A CA 1
ATOM 4067 C C . GLN A 1 500 ? 125.763 63.183 -160.212 1.00 77.88 500 GLN A C 1
ATOM 4069 O O . GLN A 1 500 ? 126.120 64.005 -161.055 1.00 77.88 500 GLN A O 1
ATOM 4074 N N . ILE A 1 501 ? 124.540 62.643 -160.225 1.00 76.81 501 ILE A N 1
ATOM 4075 C CA . ILE A 1 501 ? 123.503 62.975 -161.217 1.00 76.81 501 ILE A CA 1
ATOM 4076 C C . ILE A 1 501 ? 123.098 64.451 -161.123 1.00 76.81 501 ILE A C 1
ATOM 4078 O O . ILE A 1 501 ? 123.044 65.114 -162.153 1.00 76.81 501 ILE A O 1
ATOM 4082 N N . GLU A 1 502 ? 122.882 64.992 -159.924 1.00 77.88 502 GLU A N 1
ATOM 4083 C CA . GLU A 1 502 ? 122.536 66.405 -159.702 1.00 77.88 502 GLU A CA 1
ATOM 4084 C C . GLU A 1 502 ? 123.652 67.346 -160.195 1.00 77.88 502 GLU A C 1
ATOM 4086 O O . GLU A 1 502 ? 123.382 68.322 -160.897 1.00 77.88 502 GLU A O 1
ATOM 4091 N N . SER A 1 503 ? 124.923 67.004 -159.937 1.00 76.56 503 SER A N 1
ATOM 4092 C CA . SER A 1 503 ? 126.078 67.736 -160.480 1.00 76.56 503 SER A CA 1
ATOM 4093 C C . SER A 1 503 ? 126.123 67.714 -162.016 1.00 76.56 503 SER A C 1
ATOM 4095 O O . SER A 1 503 ? 126.435 68.728 -162.646 1.00 76.56 503 SER A O 1
ATOM 4097 N N . ILE A 1 504 ? 125.815 66.571 -162.636 1.00 73.62 504 ILE A N 1
ATOM 4098 C CA . ILE A 1 504 ? 125.773 66.429 -164.099 1.00 73.62 504 ILE A CA 1
ATOM 4099 C C . ILE A 1 504 ? 124.577 67.196 -164.682 1.00 73.62 504 ILE A C 1
ATOM 4101 O O . ILE A 1 504 ? 124.734 67.879 -165.689 1.00 73.62 504 ILE A O 1
ATOM 4105 N N . GLN A 1 505 ? 123.409 67.159 -164.037 1.00 75.50 505 GLN A N 1
ATOM 4106 C CA . GLN A 1 505 ? 122.212 67.891 -164.463 1.00 75.50 505 GLN A CA 1
ATOM 4107 C C . GLN A 1 505 ? 122.413 69.410 -164.432 1.00 75.50 505 GLN A C 1
ATOM 4109 O O . GLN A 1 505 ? 122.008 70.085 -165.376 1.00 75.50 505 GLN A O 1
ATOM 4114 N N . MET A 1 506 ? 123.098 69.944 -163.417 1.00 74.62 506 MET A N 1
ATOM 4115 C CA . MET A 1 506 ? 123.457 71.367 -163.379 1.00 74.62 506 MET A CA 1
ATOM 4116 C C . MET A 1 506 ? 124.398 71.735 -164.543 1.00 74.62 506 MET A C 1
ATOM 4118 O O . MET A 1 506 ? 124.158 72.707 -165.252 1.00 74.62 506 MET A O 1
ATOM 4122 N N . THR A 1 507 ? 125.382 70.875 -164.835 1.00 73.94 507 THR A N 1
ATOM 4123 C CA . THR A 1 507 ? 126.304 71.042 -165.978 1.00 73.94 507 THR A CA 1
ATOM 4124 C C . THR A 1 507 ? 125.592 70.952 -167.341 1.00 73.94 507 THR A C 1
ATOM 4126 O O . THR A 1 507 ? 126.004 71.600 -168.302 1.00 73.94 507 THR A O 1
ATOM 4129 N N . ILE A 1 508 ? 124.516 70.161 -167.445 1.00 73.94 508 ILE A N 1
ATOM 4130 C CA . ILE A 1 508 ? 123.663 70.082 -168.644 1.00 73.94 508 ILE A CA 1
ATOM 4131 C C . ILE A 1 508 ? 122.828 71.359 -168.799 1.00 73.94 508 ILE A C 1
ATOM 4133 O O . ILE A 1 508 ? 122.742 71.886 -169.903 1.00 73.94 508 ILE A O 1
ATOM 4137 N N . HIS A 1 509 ? 122.270 71.906 -167.715 1.00 77.00 509 HIS A N 1
ATOM 4138 C CA . HIS A 1 509 ? 121.451 73.123 -167.768 1.00 77.00 509 HIS A CA 1
ATOM 4139 C C . HIS A 1 509 ? 122.236 74.351 -168.270 1.00 77.00 509 HIS A C 1
ATOM 4141 O O . HIS A 1 509 ? 121.753 75.105 -169.122 1.00 77.00 509 HIS A O 1
ATOM 4147 N N . ASP A 1 510 ? 123.488 74.490 -167.825 1.00 70.94 510 ASP A N 1
ATOM 4148 C CA . ASP A 1 510 ? 124.419 75.525 -168.297 1.00 70.94 510 ASP A CA 1
ATOM 4149 C C . ASP A 1 510 ? 124.828 75.331 -169.776 1.00 70.94 510 ASP A C 1
ATOM 4151 O O . ASP A 1 510 ? 125.267 76.274 -170.435 1.00 70.94 510 ASP A O 1
ATOM 4155 N N . LYS A 1 511 ? 124.664 74.121 -170.335 1.00 73.62 511 LYS A N 1
ATOM 4156 C CA . LYS A 1 511 ? 124.892 73.827 -171.762 1.00 73.62 511 LYS A CA 1
ATOM 4157 C C . LYS A 1 511 ? 123.642 74.001 -172.621 1.00 73.62 511 LYS A C 1
ATOM 4159 O O . LYS A 1 511 ? 123.746 74.527 -173.726 1.00 73.62 511 LYS A O 1
ATOM 4164 N N . ASP A 1 512 ? 122.465 73.626 -172.128 1.00 75.00 512 ASP A N 1
ATOM 4165 C CA . ASP A 1 512 ? 121.198 73.816 -172.846 1.00 75.00 512 ASP A CA 1
ATOM 4166 C C . ASP A 1 512 ? 120.883 75.305 -173.069 1.00 75.00 512 ASP A C 1
ATOM 4168 O O . ASP A 1 512 ? 120.354 75.684 -174.116 1.00 75.00 512 ASP A O 1
ATOM 4172 N N . THR A 1 513 ? 121.262 76.172 -172.127 1.00 71.81 513 THR A N 1
ATOM 4173 C CA . THR A 1 513 ? 121.131 77.633 -172.262 1.00 71.81 513 THR A CA 1
ATOM 4174 C C . THR A 1 513 ? 122.061 78.211 -173.341 1.00 71.81 513 THR A C 1
ATOM 4176 O O . THR A 1 513 ? 121.600 78.966 -174.200 1.00 71.81 513 THR A O 1
ATOM 4179 N N . GLU A 1 514 ? 123.328 77.785 -173.395 1.00 67.75 514 GLU A N 1
ATOM 4180 C CA . GLU A 1 514 ? 124.281 78.135 -174.468 1.00 67.75 514 GLU A CA 1
ATOM 4181 C C . GLU A 1 514 ? 123.815 77.628 -175.858 1.00 67.75 514 GLU A C 1
ATOM 4183 O O . GLU A 1 514 ? 123.962 78.305 -176.886 1.00 67.75 514 GLU A O 1
ATOM 4188 N N . ILE A 1 515 ? 123.174 76.455 -175.901 1.00 69.38 515 ILE A N 1
ATOM 4189 C CA . ILE A 1 515 ? 122.577 75.878 -177.116 1.00 69.38 515 ILE A CA 1
ATOM 4190 C C . ILE A 1 515 ? 121.323 76.655 -177.560 1.00 69.38 515 ILE A C 1
ATOM 4192 O O . ILE A 1 515 ? 121.104 76.838 -178.760 1.00 69.38 515 ILE A O 1
ATOM 4196 N N . LEU A 1 516 ? 120.502 77.165 -176.638 1.00 73.25 516 LEU A N 1
ATOM 4197 C CA . LEU A 1 516 ? 119.307 77.946 -176.984 1.00 73.25 516 LEU A CA 1
ATOM 4198 C C . LEU A 1 516 ? 119.649 79.279 -177.671 1.00 73.25 516 LEU A C 1
ATOM 4200 O O . LEU A 1 516 ? 119.029 79.615 -178.685 1.00 73.25 516 LEU A O 1
ATOM 4204 N N . GLU A 1 517 ? 120.673 80.003 -177.206 1.00 69.75 517 GLU A N 1
ATOM 4205 C CA . GLU A 1 517 ? 121.098 81.255 -177.853 1.00 69.75 517 GLU A CA 1
ATOM 4206 C C . GLU A 1 517 ? 121.664 81.048 -179.267 1.00 69.75 517 GLU A C 1
ATOM 4208 O O . GLU A 1 517 ? 121.469 81.882 -180.159 1.00 69.75 517 GLU A O 1
ATOM 4213 N N . THR A 1 518 ? 122.365 79.936 -179.500 1.00 67.94 518 THR A N 1
ATOM 4214 C CA . THR A 1 518 ? 122.887 79.584 -180.831 1.00 67.94 518 THR A CA 1
ATOM 4215 C C . THR A 1 518 ? 121.788 79.046 -181.760 1.00 67.94 518 THR A C 1
ATOM 4217 O O . THR A 1 518 ? 121.834 79.269 -182.978 1.00 67.94 518 THR A O 1
ATOM 4220 N N . ARG A 1 519 ? 120.735 78.434 -181.203 1.00 69.12 519 ARG A N 1
ATOM 4221 C CA . ARG A 1 519 ? 119.550 77.966 -181.940 1.00 69.12 519 ARG A CA 1
ATOM 4222 C C . ARG A 1 519 ? 118.668 79.103 -182.467 1.00 69.12 519 ARG A C 1
ATOM 4224 O O . ARG A 1 519 ? 118.266 79.051 -183.627 1.00 69.12 519 ARG A O 1
ATOM 4231 N N . GLU A 1 520 ? 118.386 80.148 -181.687 1.00 68.38 520 GLU A N 1
ATOM 4232 C CA . GLU A 1 520 ? 117.588 81.289 -182.189 1.00 68.38 520 GLU A CA 1
ATOM 4233 C C . GLU A 1 520 ? 118.349 82.116 -183.248 1.00 68.38 520 GLU A C 1
ATOM 4235 O O . GLU A 1 520 ? 117.760 82.549 -184.246 1.00 68.38 520 GLU A O 1
ATOM 4240 N N . LYS A 1 521 ? 119.680 82.244 -183.118 1.00 68.00 521 LYS A N 1
ATOM 4241 C CA . LYS A 1 521 ? 120.540 82.849 -184.157 1.00 68.00 521 LYS A CA 1
ATOM 4242 C C . LYS A 1 521 ? 120.506 82.069 -185.478 1.00 68.00 521 LYS A C 1
ATOM 4244 O O . LYS A 1 521 ? 120.429 82.673 -186.540 1.00 68.00 521 LYS A O 1
ATOM 4249 N N . THR A 1 522 ? 120.515 80.735 -185.442 1.00 64.00 522 THR A N 1
ATOM 4250 C CA . THR A 1 522 ? 120.460 79.918 -186.672 1.00 64.00 522 THR A CA 1
ATOM 4251 C C . THR A 1 522 ? 119.056 79.849 -187.283 1.00 64.00 522 THR A C 1
ATOM 4253 O O . THR A 1 522 ? 118.912 79.944 -188.503 1.00 64.00 522 THR A O 1
ATOM 4256 N N . LYS A 1 523 ? 118.004 79.761 -186.462 1.00 74.06 523 LYS A N 1
ATOM 4257 C CA . LYS A 1 523 ? 116.593 79.808 -186.891 1.00 74.06 523 LYS A CA 1
ATOM 4258 C C . LYS A 1 523 ? 116.264 81.074 -187.692 1.00 74.06 523 LYS A C 1
ATOM 4260 O O . LYS A 1 523 ? 115.685 80.979 -188.775 1.00 74.06 523 LYS A O 1
ATOM 4265 N N . THR A 1 524 ? 116.687 82.243 -187.208 1.00 71.19 524 THR A N 1
ATOM 4266 C CA . THR A 1 524 ? 116.413 83.537 -187.863 1.00 71.19 524 THR A CA 1
ATOM 4267 C C . THR A 1 524 ? 117.100 83.711 -189.226 1.00 71.19 524 THR A C 1
ATOM 4269 O O . THR A 1 524 ? 116.630 84.508 -190.040 1.00 71.19 524 THR A O 1
ATOM 4272 N N . ASP A 1 525 ? 118.144 82.935 -189.539 1.00 64.38 525 ASP A N 1
ATOM 4273 C CA . ASP A 1 525 ? 118.729 82.865 -190.887 1.00 64.38 525 ASP A CA 1
ATOM 4274 C C . ASP A 1 525 ? 118.065 81.810 -191.790 1.00 64.38 525 ASP A C 1
ATOM 4276 O O . ASP A 1 525 ? 117.951 82.021 -193.003 1.00 64.38 525 ASP A O 1
ATOM 4280 N N . TYR A 1 526 ? 117.543 80.710 -191.235 1.00 64.38 526 TYR A N 1
ATOM 4281 C CA . TYR A 1 526 ? 116.733 79.757 -192.007 1.00 64.38 526 TYR A CA 1
ATOM 4282 C C . TYR A 1 526 ? 115.387 80.352 -192.451 1.00 64.38 526 TYR A C 1
ATOM 4284 O O . TYR A 1 526 ? 114.982 80.142 -193.596 1.00 64.38 526 TYR A O 1
ATOM 4292 N N . GLU A 1 527 ? 114.739 81.172 -191.620 1.00 66.44 527 GLU A N 1
ATOM 4293 C CA . GLU A 1 527 ? 113.501 81.882 -191.989 1.00 66.44 527 GLU A CA 1
ATOM 4294 C C . GLU A 1 527 ? 113.680 82.873 -193.156 1.00 66.44 527 GLU A C 1
ATOM 4296 O O . GLU A 1 527 ? 112.717 83.159 -193.871 1.00 66.44 527 GLU A O 1
ATOM 4301 N N . LYS A 1 528 ? 114.902 83.375 -193.394 1.00 65.31 528 LYS A N 1
ATOM 4302 C CA . LYS A 1 528 ? 115.227 84.196 -194.577 1.00 65.31 528 LYS A CA 1
ATOM 4303 C C . LYS A 1 528 ? 115.330 83.334 -195.837 1.00 65.31 528 LYS A C 1
ATOM 4305 O O . LYS A 1 528 ? 114.794 83.711 -196.876 1.00 65.31 528 LYS A O 1
ATOM 4310 N N . LYS A 1 529 ? 115.965 82.158 -195.744 1.00 65.25 529 LYS A N 1
ATOM 4311 C CA . LYS A 1 529 ? 116.092 81.210 -196.868 1.00 65.25 529 LYS A CA 1
ATOM 4312 C C . LYS A 1 529 ? 114.741 80.642 -197.305 1.00 65.25 529 LYS A C 1
ATOM 4314 O O . LYS A 1 529 ? 114.488 80.555 -198.504 1.00 65.25 529 LYS A O 1
ATOM 4319 N N . LEU A 1 530 ? 113.853 80.322 -196.359 1.00 63.09 530 LEU A N 1
ATOM 4320 C CA . LEU A 1 530 ? 112.537 79.747 -196.667 1.00 63.09 530 LEU A CA 1
ATOM 4321 C C . LEU A 1 530 ? 111.674 80.682 -197.539 1.00 63.09 530 LEU A C 1
ATOM 4323 O O . LEU A 1 530 ? 111.017 80.228 -198.472 1.00 63.09 530 LEU A O 1
ATOM 4327 N N . ARG A 1 531 ? 111.741 82.000 -197.290 1.00 66.31 531 ARG A N 1
ATOM 4328 C CA . ARG A 1 531 ? 111.033 83.028 -198.080 1.00 66.31 531 ARG A CA 1
ATOM 4329 C C . ARG A 1 531 ? 111.600 83.222 -199.490 1.00 66.31 531 ARG A C 1
ATOM 4331 O O . ARG A 1 531 ? 110.892 83.753 -200.338 1.00 66.31 531 ARG A O 1
ATOM 4338 N N . SER A 1 532 ? 112.845 82.809 -199.743 1.00 68.88 532 SER A N 1
ATOM 4339 C CA . SER A 1 532 ? 113.396 82.756 -201.104 1.00 68.88 532 SER A CA 1
ATOM 4340 C C . SER A 1 532 ? 112.800 81.572 -201.862 1.00 68.88 532 SER A C 1
ATOM 4342 O O . SER A 1 532 ? 112.201 81.763 -202.911 1.00 68.88 532 SER A O 1
ATOM 4344 N N . ILE A 1 533 ? 112.874 80.373 -201.272 1.00 66.94 533 ILE A N 1
ATOM 4345 C CA . ILE A 1 533 ? 112.446 79.120 -201.913 1.00 66.94 533 ILE A CA 1
ATOM 4346 C C . ILE A 1 533 ? 110.945 79.129 -202.240 1.00 66.94 533 ILE A C 1
ATOM 4348 O O . ILE A 1 533 ? 110.561 78.656 -203.303 1.00 66.94 533 ILE A O 1
ATOM 4352 N N . GLN A 1 534 ? 110.095 79.713 -201.384 1.00 69.50 534 GLN A N 1
ATOM 4353 C CA . GLN A 1 534 ? 108.667 79.861 -201.703 1.00 69.50 534 GLN A CA 1
ATOM 4354 C C . GLN A 1 534 ? 108.443 80.670 -202.993 1.00 69.50 534 GLN A C 1
ATOM 4356 O O . GLN A 1 534 ? 107.582 80.331 -203.796 1.00 69.50 534 GLN A O 1
ATOM 4361 N N . LYS A 1 535 ? 109.261 81.700 -203.226 1.00 70.19 535 LYS A N 1
ATOM 4362 C CA . LYS A 1 535 ? 109.155 82.571 -204.399 1.00 70.19 535 LYS A CA 1
ATOM 4363 C C . LYS A 1 535 ? 109.537 81.855 -205.701 1.00 70.19 535 LYS A C 1
ATOM 4365 O O . LYS A 1 535 ? 108.980 82.158 -206.752 1.00 70.19 535 LYS A O 1
ATOM 4370 N N . ASP A 1 536 ? 110.451 80.890 -205.609 1.00 62.09 536 ASP A N 1
ATOM 4371 C CA . ASP A 1 536 ? 110.876 80.042 -206.726 1.00 62.09 536 ASP A CA 1
ATOM 4372 C C . ASP A 1 536 ? 109.845 78.935 -207.046 1.00 62.09 536 ASP A C 1
ATOM 4374 O O . ASP A 1 536 ? 109.818 78.419 -208.164 1.00 62.09 536 ASP A O 1
ATOM 4378 N N . ILE A 1 537 ? 108.980 78.571 -206.086 1.00 69.81 537 ILE A N 1
ATOM 4379 C CA . ILE A 1 537 ? 107.873 77.617 -206.279 1.00 69.81 537 ILE A CA 1
ATOM 4380 C C . ILE A 1 537 ? 106.734 78.274 -207.063 1.00 69.81 537 ILE A C 1
ATOM 4382 O O . ILE A 1 537 ? 106.332 77.743 -208.097 1.00 69.81 537 ILE A O 1
ATOM 4386 N N . ASP A 1 538 ? 106.263 79.441 -206.617 1.00 66.56 538 ASP A N 1
ATOM 4387 C CA . ASP A 1 538 ? 105.122 80.138 -207.227 1.00 66.56 538 ASP A CA 1
ATOM 4388 C C . ASP A 1 538 ? 105.389 80.436 -208.725 1.00 66.56 538 ASP A C 1
ATOM 4390 O O . ASP A 1 538 ? 104.555 80.182 -209.595 1.00 66.56 538 ASP A O 1
ATOM 4394 N N . MET A 1 539 ? 106.618 80.863 -209.044 1.00 70.88 539 MET A N 1
ATOM 4395 C CA . MET A 1 539 ? 107.095 81.144 -210.407 1.00 70.88 539 MET A CA 1
ATOM 4396 C C . MET A 1 539 ? 107.257 79.883 -211.290 1.00 70.88 539 MET A C 1
ATOM 4398 O O . MET A 1 539 ? 107.324 79.980 -212.516 1.00 70.88 539 MET A O 1
ATOM 4402 N N . ASN A 1 540 ? 107.303 78.686 -210.697 1.00 67.88 540 ASN A N 1
ATOM 4403 C CA . ASN A 1 540 ? 107.368 77.407 -211.413 1.00 67.88 540 ASN A CA 1
ATOM 4404 C C . ASN A 1 540 ? 105.963 76.899 -211.797 1.00 67.88 540 ASN A C 1
ATOM 4406 O O . ASN A 1 540 ? 105.799 76.250 -212.830 1.00 67.88 540 ASN A O 1
ATOM 4410 N N . ASP A 1 541 ? 104.930 77.229 -211.017 1.00 71.50 541 ASP A N 1
ATOM 4411 C CA . ASP A 1 541 ? 103.545 76.881 -211.358 1.00 71.50 541 ASP A CA 1
ATOM 4412 C C . ASP A 1 541 ? 102.972 77.765 -212.485 1.00 71.50 541 ASP A C 1
ATOM 4414 O O . ASP A 1 541 ? 102.314 77.231 -213.382 1.00 71.50 541 ASP A O 1
ATOM 4418 N N . GLU A 1 542 ? 103.329 79.056 -212.561 1.00 65.12 542 GLU A N 1
ATOM 4419 C CA . GLU A 1 542 ? 102.993 79.903 -213.727 1.00 65.12 542 GLU A CA 1
ATOM 4420 C C . GLU A 1 542 ? 103.542 79.326 -215.050 1.00 65.12 542 GLU A C 1
ATOM 4422 O O . GLU A 1 542 ? 102.867 79.341 -216.085 1.00 65.12 542 GLU A O 1
ATOM 4427 N N . LEU A 1 543 ? 104.748 78.744 -215.025 1.00 62.31 543 LEU A N 1
ATOM 4428 C CA . LEU A 1 543 ? 105.349 78.096 -216.196 1.00 62.31 543 LEU A CA 1
ATOM 4429 C C . LEU A 1 543 ? 104.602 76.816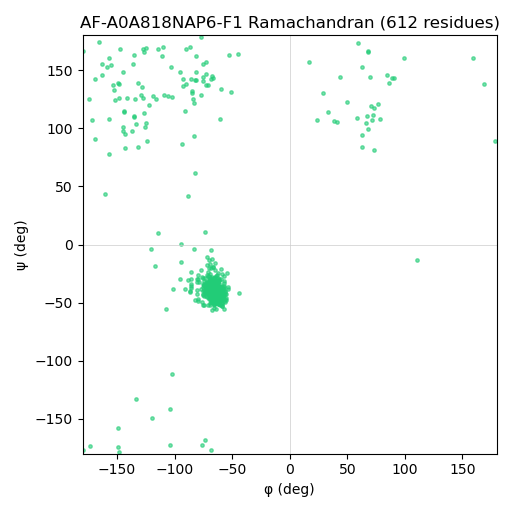 -216.617 1.00 62.31 543 LEU A C 1
ATOM 4431 O O . LEU A 1 543 ? 104.541 76.517 -217.812 1.00 62.31 543 LEU A O 1
ATOM 4435 N N . LYS A 1 544 ? 103.982 76.082 -215.683 1.00 65.38 544 LYS A N 1
ATOM 4436 C CA . LYS A 1 544 ? 103.169 74.889 -215.998 1.00 65.38 544 LYS A CA 1
ATOM 4437 C C . LYS A 1 544 ? 101.850 75.259 -216.670 1.00 65.38 544 LYS A C 1
ATOM 4439 O O . LYS A 1 544 ? 101.448 74.592 -217.623 1.00 65.38 544 LYS A O 1
ATOM 4444 N N . ASP A 1 545 ? 101.196 76.331 -216.232 1.00 67.50 545 ASP A N 1
ATOM 4445 C CA . ASP A 1 545 ? 99.972 76.801 -216.891 1.00 67.50 545 ASP A CA 1
ATOM 4446 C C . ASP A 1 545 ? 100.259 77.401 -218.275 1.00 67.50 545 ASP A C 1
ATOM 4448 O O . ASP A 1 545 ? 99.468 77.205 -219.203 1.00 67.50 545 ASP A O 1
ATOM 4452 N N . ARG A 1 546 ? 101.445 77.990 -218.487 1.00 69.75 546 ARG A N 1
ATOM 4453 C CA . ARG A 1 546 ? 101.899 78.379 -219.832 1.00 69.75 546 ARG A CA 1
ATOM 4454 C C . ARG A 1 546 ? 102.101 77.178 -220.770 1.00 69.75 546 ARG A C 1
ATOM 4456 O O . ARG A 1 546 ? 101.821 77.302 -221.961 1.00 69.75 546 ARG A O 1
ATOM 4463 N N . ILE A 1 547 ? 102.513 76.014 -220.255 1.00 65.19 547 ILE A N 1
ATOM 4464 C CA . ILE A 1 547 ? 102.597 74.763 -221.035 1.00 65.19 547 ILE A CA 1
ATOM 4465 C C . ILE A 1 547 ? 101.196 74.262 -221.425 1.00 65.19 547 ILE A C 1
ATOM 4467 O O . ILE A 1 547 ? 100.967 73.991 -222.603 1.00 65.19 547 ILE A O 1
ATOM 4471 N N . LYS A 1 548 ? 100.227 74.232 -220.494 1.00 69.88 548 LYS A N 1
ATOM 4472 C CA . LYS A 1 548 ? 98.824 73.864 -220.808 1.00 69.88 548 LYS A CA 1
ATOM 4473 C C . LYS A 1 548 ? 98.205 74.755 -221.890 1.00 69.88 548 LYS A C 1
ATOM 4475 O O . LYS A 1 548 ? 97.335 74.308 -222.636 1.00 69.88 548 LYS A O 1
ATOM 4480 N N . GLN A 1 549 ? 98.617 76.020 -221.961 1.00 65.19 549 GLN A N 1
ATOM 4481 C CA . GLN A 1 549 ? 98.157 76.956 -222.986 1.00 65.19 549 GLN A CA 1
ATOM 4482 C C . GLN A 1 549 ? 98.588 76.486 -224.388 1.00 65.19 549 GLN A C 1
ATOM 4484 O O . GLN A 1 549 ? 97.745 76.325 -225.270 1.00 65.19 549 GLN A O 1
ATOM 4489 N N . LEU A 1 550 ? 99.869 76.137 -224.545 1.00 59.25 550 LEU A N 1
ATOM 4490 C CA . LEU A 1 550 ? 100.449 75.638 -225.798 1.00 59.25 550 LEU A CA 1
ATOM 4491 C C . LEU A 1 550 ? 99.909 74.251 -226.203 1.00 59.25 550 LEU A C 1
ATOM 4493 O O . LEU A 1 550 ? 99.720 73.986 -227.388 1.00 59.25 550 LEU A O 1
ATOM 4497 N N . GLU A 1 551 ? 99.613 73.365 -225.244 1.00 64.19 551 GLU A N 1
ATOM 4498 C CA . GLU A 1 551 ? 99.029 72.042 -225.535 1.00 64.19 551 GLU A CA 1
ATOM 4499 C C . GLU A 1 551 ? 97.608 72.111 -226.124 1.00 64.19 551 GLU A C 1
ATOM 4501 O O . GLU A 1 551 ? 97.215 71.226 -226.891 1.00 64.19 551 GLU A O 1
ATOM 4506 N N . ASN A 1 552 ? 96.833 73.148 -225.787 1.00 63.03 552 ASN A N 1
ATOM 4507 C CA . ASN A 1 552 ? 95.491 73.344 -226.342 1.00 63.03 552 ASN A CA 1
ATOM 4508 C C . ASN A 1 552 ? 95.533 73.986 -227.738 1.00 63.03 552 ASN A C 1
ATOM 4510 O O . ASN A 1 552 ? 94.830 73.518 -228.632 1.00 63.03 552 ASN A O 1
ATOM 4514 N N . GLU A 1 553 ? 96.426 74.950 -227.979 1.00 61.31 553 GLU A N 1
ATOM 4515 C CA . GLU A 1 553 ? 96.659 75.509 -229.324 1.00 61.31 553 GLU A CA 1
ATOM 4516 C C . GLU A 1 553 ? 97.037 74.401 -230.336 1.00 61.31 553 GLU A C 1
ATOM 4518 O O . GLU A 1 553 ? 96.506 74.344 -231.449 1.00 61.31 553 GLU A O 1
ATOM 4523 N N . LEU A 1 554 ? 97.862 73.433 -229.912 1.00 58.97 554 LEU A N 1
ATOM 4524 C CA . LEU A 1 554 ? 98.253 72.257 -230.708 1.00 58.97 554 LEU A CA 1
ATOM 4525 C C . LEU A 1 554 ? 97.103 71.255 -230.967 1.00 58.97 554 LEU A C 1
ATOM 4527 O O . LEU A 1 554 ? 97.181 70.440 -231.893 1.00 58.97 554 LEU A O 1
ATOM 4531 N N . LYS A 1 555 ? 96.031 71.288 -230.164 1.00 66.38 555 LYS A N 1
ATOM 4532 C CA . LYS A 1 555 ? 94.807 70.493 -230.376 1.00 66.38 555 LYS A CA 1
ATOM 4533 C C . LYS A 1 555 ? 93.904 71.129 -231.425 1.00 66.38 555 LYS A C 1
ATOM 4535 O O . LYS A 1 555 ? 93.461 70.426 -232.333 1.00 66.38 555 LYS A O 1
ATOM 4540 N N . ASP A 1 556 ? 93.674 72.433 -231.324 1.00 65.62 556 ASP A N 1
ATOM 4541 C CA . ASP A 1 556 ? 92.771 73.154 -232.225 1.00 65.62 556 ASP A CA 1
ATOM 4542 C C . ASP A 1 556 ? 93.367 73.279 -233.635 1.00 65.62 556 ASP A C 1
ATOM 4544 O O . ASP A 1 556 ? 92.658 73.117 -234.631 1.00 65.62 556 ASP A O 1
ATOM 4548 N N . GLN A 1 557 ? 94.694 73.411 -233.750 1.00 61.38 557 GLN A N 1
ATOM 4549 C CA . GLN A 1 557 ? 95.385 73.333 -235.040 1.00 61.38 557 GLN A CA 1
ATOM 4550 C C . GLN A 1 557 ? 95.131 71.981 -235.745 1.00 61.38 557 GLN A C 1
ATOM 4552 O O . GLN A 1 557 ? 94.751 71.948 -236.915 1.00 61.38 557 GLN A O 1
ATOM 4557 N N . ARG A 1 558 ? 95.189 70.865 -235.000 1.00 64.56 558 ARG A N 1
ATOM 4558 C CA . ARG A 1 558 ? 94.857 69.514 -235.503 1.00 64.56 558 ARG A CA 1
ATOM 4559 C C . ARG A 1 558 ? 93.365 69.289 -235.783 1.00 64.56 558 ARG A C 1
ATOM 4561 O O . ARG A 1 558 ? 93.014 68.286 -236.412 1.00 64.56 558 ARG A O 1
ATOM 4568 N N . PHE A 1 559 ? 92.481 70.169 -235.312 1.00 68.19 559 PHE A N 1
ATOM 4569 C CA . PHE A 1 559 ? 91.066 70.161 -235.684 1.00 68.19 559 PHE A CA 1
ATOM 4570 C C . PHE A 1 559 ? 90.855 70.842 -237.044 1.00 68.19 559 PHE A C 1
ATOM 4572 O O . PHE A 1 559 ? 90.170 70.278 -237.900 1.00 68.19 559 PHE A O 1
ATOM 4579 N N . ASN A 1 560 ? 91.518 71.979 -237.286 1.00 56.44 560 ASN A N 1
ATOM 4580 C CA . ASN A 1 560 ? 91.504 72.663 -238.585 1.00 56.44 560 ASN A CA 1
ATOM 4581 C C . ASN A 1 560 ? 92.029 71.765 -239.718 1.00 56.44 560 ASN A C 1
ATOM 4583 O O . ASN A 1 560 ? 91.344 71.608 -240.730 1.00 56.44 560 ASN A O 1
ATOM 4587 N N . ASP A 1 561 ? 93.169 71.093 -239.514 1.00 58.12 561 ASP A N 1
ATOM 4588 C CA . ASP A 1 561 ? 93.795 70.213 -240.520 1.00 58.12 561 ASP A CA 1
ATOM 4589 C C . ASP A 1 561 ? 92.900 69.038 -240.970 1.00 58.12 561 ASP A C 1
ATOM 4591 O O . ASP A 1 561 ? 93.097 68.470 -242.042 1.00 58.12 561 ASP A O 1
ATOM 4595 N N . ARG A 1 562 ? 91.895 68.650 -240.172 1.00 66.12 562 ARG A N 1
ATOM 4596 C CA . ARG A 1 562 ? 90.931 67.594 -240.539 1.00 66.12 562 ARG A CA 1
ATOM 4597 C C . ARG A 1 562 ? 89.747 68.099 -241.354 1.00 66.12 562 ARG A C 1
ATOM 4599 O O . ARG A 1 562 ? 89.120 67.301 -242.049 1.00 66.12 562 ARG A O 1
ATOM 4606 N N . ASN A 1 563 ? 89.412 69.383 -241.257 1.00 58.91 563 ASN A N 1
ATOM 4607 C CA . ASN A 1 563 ? 88.293 69.955 -242.002 1.00 58.91 563 ASN A CA 1
ATOM 4608 C C . ASN A 1 563 ? 88.730 70.381 -243.409 1.00 58.91 563 ASN A C 1
ATOM 4610 O O . ASN A 1 563 ? 88.009 70.094 -244.359 1.00 58.91 563 ASN A O 1
ATOM 4614 N N . THR A 1 564 ? 89.945 70.913 -243.572 1.00 65.44 564 THR A N 1
ATOM 4615 C CA . THR A 1 564 ? 90.525 71.210 -244.896 1.00 65.44 564 THR A CA 1
ATOM 4616 C C . THR A 1 564 ? 90.679 69.960 -245.770 1.00 65.44 564 THR A C 1
ATOM 4618 O O . THR A 1 564 ? 90.395 70.016 -246.964 1.00 65.44 564 THR A O 1
ATOM 4621 N N . ILE A 1 565 ? 91.036 68.805 -245.191 1.00 65.75 565 ILE A N 1
ATOM 4622 C CA . ILE A 1 565 ? 91.021 67.512 -245.905 1.00 65.75 565 ILE A CA 1
ATOM 4623 C C . ILE A 1 565 ? 89.607 67.187 -246.416 1.00 65.75 565 ILE A C 1
ATOM 4625 O O . ILE A 1 565 ? 89.435 66.880 -247.593 1.00 65.75 565 ILE A O 1
ATOM 4629 N N . ARG A 1 566 ? 88.586 67.320 -245.560 1.00 70.50 566 ARG A N 1
ATOM 4630 C CA . ARG A 1 566 ? 87.189 66.994 -245.896 1.00 70.50 566 ARG A CA 1
ATOM 4631 C C . ARG A 1 566 ? 86.586 67.936 -246.952 1.00 70.50 566 ARG A C 1
ATOM 4633 O O . ARG A 1 566 ? 85.754 67.521 -247.756 1.00 70.50 566 ARG A O 1
ATOM 4640 N N . GLU A 1 567 ? 87.017 69.194 -246.986 1.00 69.81 567 GLU A N 1
ATOM 4641 C CA . GLU A 1 567 ? 86.641 70.151 -248.036 1.00 69.81 567 GLU A CA 1
ATOM 4642 C C . GLU A 1 567 ? 87.324 69.838 -249.378 1.00 69.81 567 GLU A C 1
ATOM 4644 O O . GLU A 1 567 ? 86.686 69.927 -250.429 1.00 69.81 567 GLU A O 1
ATOM 4649 N N . LEU A 1 568 ? 88.586 69.393 -249.361 1.00 67.50 568 LEU A N 1
ATOM 4650 C CA . LEU A 1 568 ? 89.289 68.931 -250.563 1.00 67.50 568 LEU A CA 1
ATOM 4651 C C . LEU A 1 568 ? 88.676 67.641 -251.137 1.00 67.50 568 LEU A C 1
ATOM 4653 O O . LEU A 1 568 ? 88.559 67.524 -252.355 1.00 67.50 568 LEU A O 1
ATOM 4657 N N . GLU A 1 569 ? 88.211 66.716 -250.291 1.00 70.12 569 GLU A N 1
ATOM 4658 C CA . GLU A 1 569 ? 87.440 65.534 -250.717 1.00 70.12 569 GLU A CA 1
ATOM 4659 C C . GLU A 1 569 ? 86.139 65.935 -251.439 1.00 70.12 569 GLU A C 1
ATOM 4661 O O . GLU A 1 569 ? 85.847 65.428 -252.525 1.00 70.12 569 GLU A O 1
ATOM 4666 N N . SER A 1 570 ? 85.398 66.912 -250.900 1.00 67.38 570 SER A N 1
ATOM 4667 C CA . SER A 1 570 ? 84.202 67.474 -251.552 1.00 67.38 570 SER A CA 1
ATOM 4668 C C . SER A 1 570 ? 84.524 68.072 -252.933 1.00 67.38 570 SER A C 1
ATOM 4670 O O . SER A 1 570 ? 83.790 67.875 -253.904 1.00 67.38 570 SER A O 1
ATOM 4672 N N . ARG A 1 571 ? 85.684 68.732 -253.059 1.00 73.62 571 ARG A N 1
ATOM 4673 C CA . ARG A 1 571 ? 86.140 69.355 -254.310 1.00 73.62 571 ARG A CA 1
ATOM 4674 C C . ARG A 1 571 ? 86.468 68.350 -255.419 1.00 73.62 571 ARG A C 1
ATOM 4676 O O . ARG A 1 571 ? 86.329 68.682 -256.596 1.00 73.62 571 ARG A O 1
ATOM 4683 N N . VAL A 1 572 ? 86.868 67.126 -255.067 1.00 71.12 572 VAL A N 1
ATOM 4684 C CA . VAL A 1 572 ? 87.075 66.030 -256.034 1.00 71.12 572 VAL A CA 1
ATOM 4685 C C . VAL A 1 572 ? 85.737 65.539 -256.599 1.00 71.12 572 VAL A C 1
ATOM 4687 O O . VAL A 1 572 ? 85.633 65.310 -257.806 1.00 71.12 572 VAL A O 1
ATOM 4690 N N . ALA A 1 573 ? 84.695 65.450 -255.766 1.00 69.94 573 ALA A N 1
ATOM 4691 C CA . ALA A 1 573 ? 83.375 64.978 -256.185 1.00 69.94 573 ALA A CA 1
ATOM 4692 C C . ALA A 1 573 ? 82.712 65.899 -257.233 1.00 69.94 573 ALA A C 1
ATOM 4694 O O . ALA A 1 573 ? 82.174 65.406 -258.227 1.00 69.94 573 ALA A O 1
ATOM 4695 N N . GLU A 1 574 ? 82.802 67.227 -257.072 1.00 74.56 574 GLU A N 1
ATOM 4696 C CA . GLU A 1 574 ? 82.274 68.199 -258.053 1.00 74.56 574 GLU A CA 1
ATOM 4697 C C . GLU A 1 574 ? 82.952 68.091 -259.433 1.00 74.56 574 GLU A C 1
ATOM 4699 O O . GLU A 1 574 ? 82.315 68.251 -260.479 1.00 74.56 574 GLU A O 1
ATOM 4704 N N . LEU A 1 575 ? 84.254 67.794 -259.467 1.00 71.38 575 LEU A N 1
ATOM 4705 C CA . LEU A 1 575 ? 84.985 67.638 -260.726 1.00 71.38 575 LEU A CA 1
ATOM 4706 C C . LEU A 1 575 ? 84.584 66.346 -261.458 1.00 71.38 575 LEU A C 1
ATOM 4708 O O . LEU A 1 575 ? 84.519 66.336 -262.688 1.00 71.38 575 LEU A O 1
ATOM 4712 N N . GLN A 1 576 ? 84.230 65.284 -260.729 1.00 71.31 576 GLN A N 1
ATOM 4713 C CA . GLN A 1 576 ? 83.751 64.031 -261.324 1.00 71.31 576 GLN A CA 1
ATOM 4714 C C . GLN A 1 576 ? 82.314 64.129 -261.866 1.00 71.31 576 GLN A C 1
ATOM 4716 O O . GLN A 1 576 ? 82.028 63.550 -262.917 1.00 71.31 576 GLN A O 1
ATOM 4721 N N . THR A 1 577 ? 81.416 64.896 -261.234 1.00 70.56 577 THR A N 1
ATOM 4722 C CA . THR A 1 577 ? 80.084 65.165 -261.818 1.00 70.56 577 THR A CA 1
ATOM 4723 C C . THR A 1 577 ? 80.180 66.042 -263.069 1.00 70.56 577 THR A C 1
ATOM 4725 O O . THR A 1 577 ? 79.473 65.793 -264.047 1.00 70.56 577 THR A O 1
ATOM 4728 N N . THR A 1 578 ? 81.113 67.002 -263.083 1.00 73.50 578 THR A N 1
ATOM 4729 C CA . THR A 1 578 ? 81.406 67.849 -264.252 1.00 73.50 578 THR A CA 1
ATOM 4730 C C . THR A 1 578 ? 81.907 67.034 -265.454 1.00 73.50 578 THR A C 1
ATOM 4732 O O . THR A 1 578 ? 81.535 67.333 -266.590 1.00 73.50 578 THR A O 1
ATOM 4735 N N . LEU A 1 579 ? 82.716 65.991 -265.219 1.00 71.06 579 LEU A N 1
ATOM 4736 C CA . LEU A 1 579 ? 83.236 65.109 -266.271 1.00 71.06 579 LEU A CA 1
ATOM 4737 C C . LEU A 1 579 ? 82.117 64.272 -266.918 1.00 71.06 579 LEU A C 1
ATOM 4739 O O . LEU A 1 579 ? 81.873 64.384 -268.119 1.00 71.06 579 LEU A O 1
ATOM 4743 N N . ASN A 1 580 ? 81.375 63.511 -266.104 1.00 68.62 580 ASN A N 1
ATOM 4744 C CA . ASN A 1 580 ? 80.369 62.553 -266.581 1.00 68.62 580 ASN A CA 1
ATOM 4745 C C . ASN A 1 580 ? 79.284 63.192 -267.465 1.00 68.62 580 ASN A C 1
ATOM 4747 O O . ASN A 1 580 ? 78.777 62.550 -268.386 1.00 68.62 580 ASN A O 1
ATOM 4751 N N . HIS A 1 581 ? 78.915 64.452 -267.213 1.00 72.69 581 HIS A N 1
ATOM 4752 C CA . HIS A 1 581 ? 77.895 65.124 -268.020 1.00 72.69 581 HIS A CA 1
ATOM 4753 C C . HIS A 1 581 ? 78.409 65.525 -269.417 1.00 72.69 581 HIS A C 1
ATOM 4755 O O . HIS A 1 581 ? 77.641 65.516 -270.379 1.00 72.69 581 HIS A O 1
ATOM 4761 N N . ARG A 1 582 ? 79.716 65.796 -269.568 1.00 77.81 582 ARG A N 1
ATOM 4762 C CA . ARG A 1 582 ? 80.341 66.042 -270.880 1.00 77.81 582 ARG A CA 1
ATOM 4763 C C . ARG A 1 582 ? 80.411 64.767 -271.720 1.00 77.81 582 ARG A C 1
ATOM 4765 O O . ARG A 1 582 ? 80.081 64.810 -272.904 1.00 77.81 582 ARG A O 1
ATOM 4772 N N . ASP A 1 583 ? 80.748 63.634 -271.107 1.00 71.12 583 ASP A N 1
ATOM 4773 C CA . ASP A 1 583 ? 80.808 62.337 -271.796 1.00 71.12 583 ASP A CA 1
ATOM 4774 C C . ASP A 1 583 ? 79.429 61.857 -272.292 1.00 71.12 583 ASP A C 1
ATOM 4776 O O . ASP A 1 583 ? 79.319 61.251 -273.366 1.00 71.12 583 ASP A O 1
ATOM 4780 N N . GLN A 1 584 ? 78.356 62.165 -271.554 1.00 70.19 584 GLN A N 1
ATOM 4781 C CA . GLN A 1 584 ? 76.987 61.819 -271.954 1.00 70.19 584 GLN A CA 1
ATOM 4782 C C . GLN A 1 584 ? 76.512 62.578 -273.201 1.00 70.19 584 GLN A C 1
ATOM 4784 O O . GLN A 1 584 ? 75.890 61.976 -274.077 1.00 70.19 584 GLN A O 1
ATOM 4789 N N . GLU A 1 585 ? 76.812 63.872 -273.332 1.00 70.38 585 GLU A N 1
ATOM 4790 C CA . GLU A 1 585 ? 76.340 64.651 -274.486 1.00 70.38 585 GLU A CA 1
ATOM 4791 C C . GLU A 1 585 ? 77.192 64.402 -275.747 1.00 70.38 585 GLU A C 1
ATOM 4793 O O . GLU A 1 585 ? 76.649 64.300 -276.849 1.00 70.38 585 GLU A O 1
ATOM 4798 N N . ILE A 1 586 ? 78.498 64.136 -275.586 1.00 73.94 586 ILE A N 1
ATOM 4799 C CA . ILE A 1 586 ? 79.364 63.615 -276.663 1.00 73.94 586 ILE A CA 1
ATOM 4800 C C . ILE A 1 586 ? 78.843 62.266 -277.182 1.00 73.94 586 ILE A C 1
ATOM 4802 O O . ILE A 1 586 ? 78.821 62.029 -278.392 1.00 73.94 586 ILE A O 1
ATOM 4806 N N . SER A 1 587 ? 78.385 61.385 -276.287 1.00 67.81 587 SER A N 1
ATOM 4807 C CA . SER A 1 587 ? 77.768 60.106 -276.667 1.00 67.81 587 SER A CA 1
ATOM 4808 C C . SER A 1 587 ? 76.479 60.284 -277.479 1.00 67.81 587 SER A C 1
ATOM 4810 O O . SER A 1 587 ? 76.174 59.444 -278.323 1.00 67.81 587 SER A O 1
ATOM 4812 N N . ARG A 1 588 ? 75.742 61.386 -277.281 1.00 68.88 588 ARG A N 1
ATOM 4813 C CA . ARG A 1 588 ? 74.504 61.671 -278.023 1.00 68.88 588 ARG A CA 1
ATOM 4814 C C . ARG A 1 588 ? 74.775 62.140 -279.453 1.00 68.88 588 ARG A C 1
ATOM 4816 O O . ARG A 1 588 ? 74.123 61.657 -280.371 1.00 68.88 588 ARG A O 1
ATOM 4823 N N . LEU A 1 589 ? 75.799 62.978 -279.651 1.00 72.69 589 LEU A N 1
ATOM 4824 C CA . LEU A 1 589 ? 76.273 63.377 -280.986 1.00 72.69 589 LEU A CA 1
ATOM 4825 C C . LEU A 1 589 ? 76.729 62.180 -281.841 1.00 72.69 589 LEU A C 1
ATOM 4827 O O . LEU A 1 589 ? 76.607 62.220 -283.060 1.00 72.69 589 LEU A O 1
ATOM 4831 N N . LYS A 1 590 ? 77.234 61.105 -281.220 1.00 71.19 590 LYS A N 1
ATOM 4832 C CA . LYS A 1 590 ? 77.670 59.898 -281.944 1.00 71.19 590 LYS A CA 1
ATOM 4833 C C . LYS A 1 590 ? 76.524 59.029 -282.471 1.00 71.19 590 LYS A C 1
ATOM 4835 O O . LYS A 1 590 ? 76.711 58.379 -283.494 1.00 71.19 590 LYS A O 1
ATOM 4840 N N . LEU A 1 591 ? 75.373 58.986 -281.796 1.00 71.31 591 LEU A N 1
ATOM 4841 C CA . LEU A 1 591 ? 74.318 58.020 -282.132 1.00 71.31 591 LEU A CA 1
ATOM 4842 C C . LEU A 1 591 ? 73.591 58.375 -283.439 1.00 71.31 591 LEU A C 1
ATOM 4844 O O . LEU A 1 591 ? 73.388 57.510 -284.291 1.00 71.31 591 LEU A O 1
ATOM 4848 N N . ASP A 1 592 ? 73.249 59.650 -283.623 1.00 70.06 592 ASP A N 1
ATOM 4849 C CA . ASP A 1 592 ? 72.513 60.108 -284.809 1.00 70.06 592 ASP A CA 1
ATOM 4850 C C . ASP A 1 592 ? 73.408 60.095 -286.071 1.00 70.06 592 ASP A C 1
ATOM 4852 O O . ASP A 1 592 ? 72.929 59.873 -287.185 1.00 70.06 592 ASP A O 1
ATOM 4856 N N . GLU A 1 593 ? 74.729 60.215 -285.893 1.00 74.94 593 GLU A N 1
ATOM 4857 C CA . GLU A 1 593 ? 75.739 60.014 -286.942 1.00 74.94 593 GLU A CA 1
ATOM 4858 C C . GLU A 1 593 ? 75.849 58.532 -287.377 1.00 74.94 593 GLU A C 1
ATOM 4860 O O . GLU A 1 593 ? 76.142 58.234 -288.536 1.00 74.94 593 GLU A O 1
ATOM 4865 N N . GLU A 1 594 ? 75.568 57.581 -286.478 1.00 72.31 594 GLU A N 1
ATOM 4866 C CA . GLU A 1 594 ? 75.645 56.140 -286.758 1.00 72.31 594 GLU A CA 1
ATOM 4867 C C . GLU A 1 594 ? 74.349 55.587 -287.382 1.00 72.31 594 GLU A C 1
ATOM 4869 O O . GLU A 1 594 ? 74.400 54.757 -288.299 1.00 72.31 594 GLU A O 1
ATOM 4874 N N . GLN A 1 595 ? 73.178 56.120 -287.005 1.00 57.88 595 GLN A N 1
ATOM 4875 C CA . GLN A 1 595 ? 71.920 55.823 -287.712 1.00 57.88 595 GLN A CA 1
ATOM 4876 C C . GLN A 1 595 ? 71.944 56.318 -289.171 1.00 57.88 595 GLN A C 1
ATOM 4878 O O . GLN A 1 595 ? 71.340 55.691 -290.045 1.00 57.88 595 GLN A O 1
ATOM 4883 N N . ARG A 1 596 ? 72.743 57.357 -289.462 1.00 69.31 596 ARG A N 1
ATOM 4884 C CA . ARG A 1 596 ? 73.092 57.813 -290.820 1.00 69.31 596 ARG A CA 1
ATOM 4885 C C . ARG A 1 596 ? 73.779 56.741 -291.680 1.00 69.31 596 ARG A C 1
ATOM 4887 O O . ARG A 1 596 ? 73.719 56.824 -292.905 1.00 69.31 596 ARG A O 1
ATOM 4894 N N . LEU A 1 597 ? 74.451 55.760 -291.065 1.00 67.06 597 LEU A N 1
ATOM 4895 C CA . LEU A 1 597 ? 75.278 54.758 -291.750 1.00 67.06 597 LEU A CA 1
ATOM 4896 C C . LEU A 1 597 ? 74.601 53.391 -291.913 1.00 67.06 597 LEU A C 1
ATOM 4898 O O . LEU A 1 597 ? 74.784 52.755 -292.954 1.00 67.06 597 LEU A O 1
ATOM 4902 N N . HIS A 1 598 ? 73.830 52.902 -290.934 1.00 63.72 598 HIS A N 1
ATOM 4903 C CA . HIS A 1 598 ? 73.357 51.510 -291.002 1.00 63.72 598 HIS A CA 1
ATOM 4904 C C . HIS A 1 598 ? 72.296 51.268 -292.091 1.00 63.72 598 HIS A C 1
ATOM 4906 O O . HIS A 1 598 ? 72.393 50.279 -292.824 1.00 63.72 598 HIS A O 1
ATOM 4912 N N . PHE A 1 599 ? 71.359 52.203 -292.294 1.00 64.00 599 PHE A N 1
ATOM 4913 C CA . PHE A 1 599 ? 70.388 52.119 -293.398 1.00 64.00 599 PHE A CA 1
ATOM 4914 C C . PHE A 1 599 ? 71.018 52.265 -294.794 1.00 64.00 599 PHE A C 1
ATOM 4916 O O . PHE A 1 599 ? 70.385 51.904 -295.782 1.00 64.00 599 PHE A O 1
ATOM 4923 N N . LEU A 1 600 ? 72.281 52.697 -294.886 1.00 65.69 600 LEU A N 1
ATOM 4924 C CA . LEU A 1 600 ? 73.063 52.628 -296.122 1.00 65.69 600 LEU A CA 1
ATOM 4925 C C . LEU A 1 600 ? 73.639 51.220 -296.374 1.00 65.69 600 LEU A C 1
ATOM 4927 O O . LEU A 1 600 ? 73.857 50.833 -297.519 1.00 65.69 600 LEU A O 1
ATOM 4931 N N . ARG A 1 601 ? 73.924 50.455 -295.309 1.00 59.03 601 ARG A N 1
ATOM 4932 C CA . ARG A 1 601 ? 74.698 49.201 -295.376 1.00 59.03 601 ARG A CA 1
ATOM 4933 C C . ARG A 1 601 ? 73.840 47.939 -295.475 1.00 59.03 601 ARG A C 1
ATOM 4935 O O . ARG A 1 601 ? 74.274 46.976 -296.101 1.00 59.03 601 ARG A O 1
ATOM 4942 N N . SER A 1 602 ? 72.627 47.954 -294.917 1.00 53.38 602 SER A N 1
ATOM 4943 C CA . SER A 1 602 ? 71.683 46.822 -295.008 1.00 53.38 602 SER A CA 1
ATOM 4944 C C . SER A 1 602 ? 71.134 46.585 -296.430 1.00 53.38 602 SER A C 1
ATOM 4946 O O . SER A 1 602 ? 70.460 45.597 -296.691 1.00 53.38 602 SER A O 1
ATOM 4948 N N . ALA A 1 603 ? 71.470 47.454 -297.388 1.00 55.44 603 ALA A N 1
ATOM 4949 C CA . ALA A 1 603 ? 71.143 47.282 -298.801 1.00 55.44 603 ALA A CA 1
ATOM 4950 C C . ALA A 1 603 ? 71.955 46.181 -299.525 1.00 55.44 603 ALA A C 1
ATOM 4952 O O . ALA A 1 603 ? 71.650 45.889 -300.677 1.00 55.44 603 ALA A O 1
ATOM 4953 N N . ILE A 1 604 ? 73.021 45.632 -298.916 1.00 56.59 604 ILE A N 1
ATOM 4954 C CA . ILE A 1 604 ? 74.087 44.941 -299.671 1.00 56.59 604 ILE A CA 1
ATOM 4955 C C . ILE A 1 604 ? 74.112 43.410 -299.523 1.00 56.59 604 ILE A C 1
ATOM 4957 O O . ILE A 1 604 ? 74.160 42.722 -300.539 1.00 56.59 604 ILE A O 1
ATOM 4961 N N . ILE A 1 605 ? 74.184 42.861 -298.303 1.00 57.81 605 ILE A N 1
ATOM 4962 C CA . ILE A 1 605 ? 74.739 41.500 -298.121 1.00 57.81 605 ILE A CA 1
ATOM 4963 C C . ILE A 1 605 ? 73.779 40.383 -298.544 1.00 57.81 605 ILE A C 1
ATOM 4965 O O . ILE A 1 605 ? 74.180 39.534 -299.333 1.00 57.81 605 ILE A O 1
ATOM 4969 N N . ASP A 1 606 ? 72.518 40.392 -298.110 1.00 58.06 606 ASP A N 1
ATOM 4970 C CA . ASP A 1 606 ? 71.610 39.245 -298.318 1.00 58.06 606 ASP A CA 1
ATOM 4971 C C . ASP A 1 606 ? 71.108 39.087 -299.774 1.00 58.06 606 ASP A C 1
ATOM 4973 O O . ASP A 1 606 ? 70.243 38.260 -300.059 1.00 58.06 606 ASP A O 1
ATOM 4977 N N . TYR A 1 607 ? 71.693 39.831 -300.722 1.00 50.25 607 TYR A N 1
ATOM 4978 C CA . TYR A 1 607 ? 71.644 39.504 -302.149 1.00 50.25 607 TYR A CA 1
ATOM 4979 C C . TYR A 1 607 ? 72.585 38.337 -302.521 1.00 50.25 607 TYR A C 1
ATOM 4981 O O . TYR A 1 607 ? 72.242 37.556 -303.407 1.00 50.25 607 TYR A O 1
ATOM 4989 N N . ILE A 1 608 ? 73.756 38.191 -301.872 1.00 52.25 608 ILE A N 1
ATOM 4990 C CA . ILE A 1 608 ? 74.739 37.134 -302.187 1.00 52.25 608 ILE A CA 1
ATOM 4991 C C . ILE A 1 608 ? 75.535 36.687 -300.937 1.00 52.25 608 ILE A C 1
ATOM 4993 O O . ILE A 1 608 ? 76.216 37.491 -300.312 1.00 52.25 608 ILE A O 1
ATOM 4997 N N . GLY A 1 609 ? 75.595 35.403 -300.578 1.00 43.28 609 GLY A N 1
ATOM 4998 C CA . GLY A 1 609 ? 74.826 34.282 -301.118 1.00 43.28 609 GLY A CA 1
ATOM 4999 C C . GLY A 1 609 ? 75.456 32.913 -300.863 1.00 43.28 609 GLY A C 1
ATOM 5000 O O . GLY A 1 609 ? 76.662 32.771 -300.665 1.00 43.28 609 GLY A O 1
ATOM 5001 N N . THR A 1 610 ? 74.623 31.884 -300.970 1.00 49.81 610 THR A N 1
ATOM 5002 C CA . THR A 1 610 ? 74.994 30.663 -301.700 1.00 49.81 610 THR A CA 1
ATOM 5003 C C . THR A 1 610 ? 74.265 30.670 -303.052 1.00 49.81 610 THR A C 1
ATOM 5005 O O . THR A 1 610 ? 73.717 31.698 -303.443 1.00 49.81 610 THR A O 1
ATOM 5008 N N . GLY A 1 611 ? 74.343 29.573 -303.813 1.00 47.22 611 GLY A N 1
ATOM 5009 C CA . GLY A 1 611 ? 73.936 29.507 -305.220 1.00 47.22 611 GLY A CA 1
ATOM 5010 C C . GLY A 1 611 ? 72.510 29.993 -305.557 1.00 47.22 611 GLY A C 1
ATOM 5011 O O . GLY A 1 611 ? 71.629 30.064 -304.710 1.00 47.22 611 GLY A O 1
ATOM 5012 N N . ALA A 1 612 ? 72.223 30.264 -306.831 1.00 54.50 612 ALA A N 1
ATOM 5013 C CA . ALA A 1 612 ? 72.747 29.482 -307.953 1.00 54.50 612 ALA A CA 1
ATOM 5014 C C . ALA A 1 612 ? 73.230 30.301 -309.164 1.00 54.50 612 ALA A C 1
ATOM 5016 O O . ALA A 1 612 ? 72.429 30.622 -310.040 1.00 54.50 612 ALA A O 1
ATOM 5017 N N . ASN A 1 613 ? 74.547 30.543 -309.258 1.00 55.00 613 ASN A N 1
ATOM 5018 C CA . ASN A 1 613 ? 75.394 30.151 -310.404 1.00 55.00 613 ASN A CA 1
ATOM 5019 C C . ASN A 1 613 ? 76.873 30.556 -310.203 1.00 55.00 613 ASN A C 1
ATOM 5021 O O . ASN A 1 613 ? 77.249 30.996 -309.118 1.00 55.00 613 ASN A O 1
ATOM 5025 N N . THR A 1 614 ? 77.678 30.288 -311.238 1.00 51.44 614 THR A N 1
ATOM 5026 C CA . THR A 1 614 ? 79.118 30.560 -311.425 1.00 51.44 614 THR A CA 1
ATOM 5027 C C . THR A 1 614 ? 79.517 32.026 -311.303 1.00 51.44 614 THR A C 1
ATOM 5029 O O . THR A 1 614 ? 80.581 32.269 -310.701 1.00 51.44 614 THR A O 1
#

Secondary structure (DSSP, 8-state):
--SHHHHHHHHHHHHHHHHHHTTS-------------PPP---------------------PPP--------------------------------------PPPP-------------------------------------------TT-------S----HHHHHHHHHHHHHHHHHHHHHHHHHHHHHHHHHHHHHHHHHHHHHHHHHHHHHHHHHHHHHHHHHHHHHHHHHHHHHHHHHHHHHHHHHHHHHHHHHHHHHHHHHHHHHHHHHHHHHHHHHHHHHHHHHHHHHHHHHHHHHHHHHHHHHHHHHHHHHHHHHHHHHHHHHHHHHHHHHHHHHHHHHHHHHHHHHHHHHHHHHHHHHHHHHHHHHHHHHHHHHHHHHHHHHHHHHHHHHHHHHHHHHHHHHHHHHHHHHHHHHHHHHHHHHHHHHHHHHHHHHHHHHHHHHHHHHHHHHHHHHHHHHHHHHHHHHHHHHHHHHHHHHHHHHHHHHHHHHHHHHHHHHHHHHHHHHHHHHHHHHHHHHHHHHHHHHHHHHHHHHHHHHHHHHHHHHHHHHHHHHHHHHHHHHHHHHHHHHHHHHHHHHHHHHHHHHHHHHHTTSGGG--S-S--

Sequence (614 aa):
MSYSKSQSRQYKLDLIKTSLVKAQYYPYKHYSRHSVNEPIYDNETIVEHDDDNGMCHLTVRCPSVPTLYPYDRDGRNRRFSVDSFLAMHGPSGPPGISGPQGNPGPRGAVGSQGDVGRSKEPVPIVAFVAYLQKMLSVESNRSEPCQSNSTLNELQLIGNNIPDDIMQSIANALSKNTEQHQIHFGHSQNMAILSRQLQNVHEEKDRQITTTLTRMSLQEQAMLKANKSLAEKLKKLQDALDERKLSFNALSSKNTLLEADLTVAKQQYDDIQNVIKKMEIDKQELIYKIRRECKQEKDELIDIQEKLQRDLNASLEIQRRLNEKIQDLERKNDKLQTTVHELGETITINERDYQIKLTALDDENQRLKLKQKEDLKDRELITNRDIQRLKEAHSSTEQTLKEQLTKLENIRTSLEREINSLKSNLSTQKLAHDETLQEEKIRIKNNEEKKQQELEDRIHTLTTSKDELESRYNQQLIAYRELQQKLNFQSVEIESFKRQIESIQMTIHDKDTEILETREKTKTDYEKKLRSIQKDIDMNDELKDRIKQLENELKDQRFNDRNTIRELESRVAELQTTLNHRDQEISRLKLDEEQRLHFLRSAIIDYIGTGANT

pLDDT: mean 72.6, std 21.9, range [26.61, 98.5]

Solvent-accessible surface area (backbone atoms only — not comparable to full-atom values): 37424 Å² total; per-residue (Å²): 144,75,71,68,67,55,56,61,50,50,56,54,52,55,53,52,54,59,56,58,71,72,73,76,83,80,82,89,74,88,80,78,95,78,91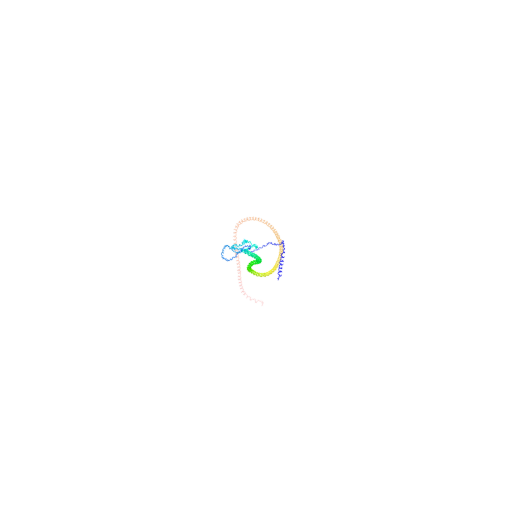,84,84,84,84,89,82,82,84,86,84,90,77,90,76,91,84,85,84,83,83,89,80,91,82,91,77,84,87,87,84,89,82,85,87,87,86,83,86,89,88,79,91,84,80,88,87,86,82,84,86,89,81,82,82,85,82,87,81,86,91,90,89,87,88,85,89,84,87,84,82,91,76,87,88,84,91,77,93,86,89,85,82,89,85,81,86,85,88,86,91,85,82,89,88,90,78,89,93,87,79,84,91,80,92,84,87,89,81,88,84,91,88,76,90,90,75,86,86,79,84,92,84,82,91,72,97,71,65,65,79,60,53,56,57,52,54,59,52,58,61,53,60,61,56,58,56,57,56,58,53,57,58,52,57,52,54,59,51,53,54,54,53,52,50,56,54,50,56,55,47,52,51,51,52,54,51,52,52,52,50,47,53,53,49,49,54,49,48,53,52,49,50,50,54,47,51,53,49,52,46,56,52,48,54,55,48,50,51,49,49,52,53,47,53,53,51,49,53,50,46,57,48,53,53,48,52,52,51,52,53,48,52,53,48,54,52,51,52,51,51,49,55,47,54,53,49,56,49,50,52,49,53,52,48,51,53,50,51,62,43,52,56,48,55,52,50,47,56,51,48,56,48,53,52,51,55,49,52,54,50,52,54,51,52,50,54,50,51,55,52,47,53,61,48,49,64,46,49,56,52,49,54,49,54,53,49,56,51,48,52,50,48,60,48,50,54,50,53,50,52,52,52,49,53,54,51,52,53,49,51,50,52,50,53,52,48,53,56,46,60,48,48,54,49,52,54,50,52,51,52,51,53,47,52,51,50,54,53,47,51,54,52,52,50,54,49,52,53,49,48,53,51,50,50,54,50,50,55,48,50,52,50,49,53,51,49,51,51,49,51,50,51,53,51,46,49,54,47,55,48,52,52,48,52,49,50,51,54,47,50,58,50,49,52,49,51,46,50,56,48,50,55,48,49,52,56,49,48,56,51,46,53,52,47,50,52,52,48,52,54,50,52,51,54,48,52,54,50,51,52,50,49,52,53,50,51,54,51,49,54,53,52,48,58,54,48,53,55,49,50,53,57,46,53,67,44,54,55,60,50,49,61,55,45,56,60,51,48,64,54,48,61,56,52,54,63,50,55,54,58,60,49,60,61,49,53,57,54,51,55,54,48,57,53,55,58,48,55,62,47,55,52,60,50,54,64,55,48,58,52,56,53,52,55,54,56,52,54,57,54,52,57,60,48,56,59,55,56,54,54,57,54,52,64,51,49,65,61,46,62,67,46,52,79,67,53,76,79,57,55,96,80,64,79,78,81,93,81,136

Radius of gyration: 167.66 Å; Cα contacts (8 Å, |Δi|>4): 2; chains: 1; bounding box: 235×118×559 Å

Mean predicted aligned error: 23.95 Å

Foldseek 3Di:
DPPPVVVVVVVVVVVVVVVVVVPPDDDDDDDDDDDDDDDDDDDDDDDDDDDDDDDDDDDDDDDDDDDDDDDDDDDDDDDDDDDDDDDDDDDDDDDDDDDDDDDDDDDDDDDDDDDDDDDDDDDDDDDDDDDDDDDDDDDDDDDDDDDDDLPCQDDDDPDDPDDCVVVVVVVVVNVVSVVVVVVVVVVVVVVVVVVVVVVVVVVVVVVVVVVVVVVVVVVVVVVVVVVVVVVVVVVVVVVVVVVVVVVVVVVVVVVVVVVVVVVVVVVVVVVVVVVVVVVVVVVVVVVVVVVVVVVVVVVVVVVVVVVVVVVVVVVVVVVVVVVVVVVVVVVVVVVVVVVVVVVVVVVVVVVVVVVVVVVVVVVVVVVVVVVVVVVVVVVVVVVVVVVVVVVVVVVVVVVVVVVVVVVVVVVVVVVVVVVVVVVVVVVVVVVVVVVVVVVVVVVVVVVVVVVVVVVVVVVVVVVVVVVVVVVVVVVVVVVVVVVVVVVVVVVVVVVVVVVVVVVVVVVVVVVVVVVVVVVVVVVVVVVVVVVVVVVVVVVVVVVVVVVVVVVVVVVVVVVVVVVVVVVVVVVVVVVVVVVVVVVVVVVVVVPVVVVVPPVVPVVDDVVDDDDDDD